Protein AF-A0A4D9CR33-F1 (afdb_monomer_lite)

Secondary structure (DSSP, 8-state):
-PPS-PPPPPPEEEEEEEEEE-TTGGGT-TTTB--SSSEEETTEEEEEEEEEEPPPP-TTGGGSSSHHHHHHHHHHT-SSEEEEEETTS-B-TTS-B-SS--THHHHHHHHHHHHHHHHHHHHTTHHHHHHHHHHHT--HHHHHHHHHGGGT--HHHHHHHHHHHT--SS--GGG--HHHHHHHHHHHHHHH--EEEEEE-TTS-SSHHHHHHHHHHHS-GGGEEE--HHHHHHHHHHHHTTSSB--TT-S--B-HHHHHHHHHHHHHTT-----HHHHTTT--PPPHHHHHHHHHHIIIIIIHHSS-SHHHHHHHHHHTT-PEEEEE-S-TTT-B-STTS--BT---EEE-TT-BHHHHHHHH-TTTGGGEEEEEEEPGGG-EEEE-TTPBP-SS-EEEEEEE----PPPP------------------------------

Sequence (442 aa):
MPSVGEAPRQPNTGVTYYRVPCACAPHGKVKDCQPRYGRCANGMRFIPVKLLDVAGLVPGASEGAGLGNKFLDDLRHADVLMHILDVSGTTNEKGEATVGYDPINDAEWLHGEIHAWVFNNLWRRWTSVVRRHTATKSSAASTLLGQLSGYGANPVMINKVLDKLGVRDPVYLGEWEEEEVKALVEAFLSVRFPTILLLNKADQAGDTDKNISRIVERYDASKCFVASAGAECFLKICRQKKVIRYQAGAGNFETIEDIQDDLDFRKARGEHVPAMEEETAGLEMPDSKTKKRLEKIRDMVLFRYGGTGVWAAVQAAVDLQHPVVCYPVKSLSNFSTDADGGRVFGNAILVRPGSTVRSVAGNVASGMVEHLQYAELLEEGGIRRRVGEDQVLTGQKNIIKFFYRPVEERPSHTGHSQSKEKDQSKSKSKSDKTGDSGDCEG

Foldseek 3Di:
DDDDDDDDDAWDKDKFWAKDQALCVVVVCQVQFAALDADGDPRIGTHIDIDTRQDDDQPPPLVDPPSVLSSLVSLLPDQEAEAEFALQLQADSHRDGDHPHQRVCVVVRVVVSQLCNLLVQCVVCLVVLLVVCVVVVDFPLVSVCVSCVSNVDDSVLSVQLCVVLVHDPPDRSVPDDSVNSSSSSVSSCVSRYHYAYEHEPLLDDDCSVVSLVVNCVVDPVLRYFYAYPVLLVLVVVCVVQQQWADDRFALDIDGLVNVVVVQVVCVVVVHDHDDSCVVSPPHDHDDPVSVVVNVSCNPSPSVVRVGRRPSVNVNSRVCVQVWEKEQEAQDLVQQHRDPVSRRHSHDIDTDGFQDFQLNVVCVVPVPQSVFWAWKWWQDPVRDTDIGHRNDTGHDHNTYMYTDGDDDPDDDDPPPDDDDDDDDDDDDDDDDDDDDDDDDDDD

InterPro domains:
  IPR006073 GTP binding domain [PR00326] (51-66)
  IPR006073 GTP binding domain [PR00326] (68-86)
  IPR012675 Beta-grasp domain superfamily [G3DSA:3.10.20.30] (324-404)
  IPR013646 Obg-like GTPase YGR210-like, G4 motif-containing domain [PF08438] (199-330)
  IPR027417 P-loop containing nucleoside triphosphate hydrolase [G3DSA:3.40.50.300] (12-317)
  IPR027417 P-loop containing nucleoside triphosphate hydrolase [SSF52540] (9-261)
  IPR031167 OBG-type guanine nucleotide-binding (G) domain [PS51710] (1-247)

Radius of gyration: 31.68 Å; chains: 1; bounding box: 78×98×75 Å

Structure (mmCIF, N/CA/C/O backbone):
data_AF-A0A4D9CR33-F1
#
_entry.id   AF-A0A4D9CR33-F1
#
loop_
_atom_site.group_PDB
_atom_site.id
_atom_site.type_symbol
_atom_site.label_atom_id
_atom_site.label_alt_id
_atom_site.label_comp_id
_atom_site.label_asym_id
_atom_site.label_entity_id
_atom_site.label_seq_id
_atom_site.pdbx_PDB_ins_code
_atom_site.Cartn_x
_atom_site.Cartn_y
_atom_site.Cartn_z
_atom_site.occupancy
_atom_site.B_iso_or_equiv
_atom_site.auth_seq_id
_atom_site.auth_comp_id
_atom_site.auth_asym_id
_atom_site.auth_atom_id
_atom_site.pdbx_PDB_model_num
ATOM 1 N N . MET A 1 1 ? 28.644 22.402 18.074 1.00 31.58 1 MET A N 1
ATOM 2 C CA . MET A 1 1 ? 27.236 22.527 18.499 1.00 31.58 1 MET A CA 1
ATOM 3 C C . MET A 1 1 ? 26.430 23.077 17.334 1.00 31.58 1 MET A C 1
ATOM 5 O O . MET A 1 1 ? 26.608 24.251 17.031 1.00 31.58 1 MET A O 1
ATOM 9 N N . PRO A 1 2 ? 25.633 22.262 16.625 1.00 27.91 2 PRO A N 1
ATOM 10 C CA . PRO A 1 2 ? 24.682 22.763 15.647 1.00 27.91 2 PRO A CA 1
ATOM 11 C C . PRO A 1 2 ? 23.338 23.080 16.313 1.00 27.91 2 PRO A C 1
ATOM 13 O O . PRO A 1 2 ? 22.912 22.428 17.265 1.00 27.91 2 PRO A O 1
ATOM 16 N N . SER A 1 3 ? 22.732 24.145 15.810 1.00 27.20 3 SER A N 1
ATOM 17 C CA . SER A 1 3 ? 21.545 24.844 16.280 1.00 27.20 3 SER A CA 1
ATOM 18 C C . SER A 1 3 ? 20.247 24.047 16.149 1.00 27.20 3 SER A C 1
ATOM 20 O O . SER A 1 3 ? 19.959 23.448 15.116 1.00 27.20 3 SER A O 1
ATOM 22 N N . VAL A 1 4 ? 19.446 24.152 17.204 1.00 36.72 4 VAL A N 1
ATOM 23 C CA . VAL A 1 4 ? 18.045 23.750 17.334 1.00 36.72 4 VAL A CA 1
ATOM 24 C C . VAL A 1 4 ? 17.166 24.539 16.354 1.00 36.72 4 VAL A C 1
ATOM 26 O O . VAL A 1 4 ? 17.248 25.765 16.323 1.00 36.72 4 VAL A O 1
ATOM 29 N N . GLY A 1 5 ? 16.283 23.848 15.622 1.00 35.22 5 GLY A N 1
ATOM 30 C CA . GLY A 1 5 ? 15.086 24.458 15.028 1.00 35.22 5 GLY A CA 1
ATOM 31 C C . GLY A 1 5 ? 14.957 24.398 13.504 1.00 35.22 5 GLY A C 1
ATOM 32 O O . GLY A 1 5 ? 14.806 25.441 12.876 1.00 35.22 5 GLY A O 1
ATOM 33 N N . GLU A 1 6 ? 14.907 23.206 12.903 1.00 29.89 6 GLU A N 1
ATOM 34 C CA . GLU A 1 6 ? 14.142 23.053 11.657 1.00 29.89 6 GLU A CA 1
ATOM 35 C C . GLU A 1 6 ? 12.692 22.705 12.015 1.00 29.89 6 GLU A C 1
ATOM 37 O O . GLU A 1 6 ? 12.414 21.725 12.708 1.00 29.89 6 GLU A O 1
ATOM 42 N N . ALA A 1 7 ? 11.752 23.545 11.576 1.00 31.36 7 ALA A N 1
ATOM 43 C CA . ALA A 1 7 ? 10.330 23.255 11.682 1.00 31.36 7 ALA A CA 1
ATOM 44 C C . ALA A 1 7 ? 10.010 21.950 10.920 1.00 31.36 7 ALA A C 1
ATOM 46 O O . ALA A 1 7 ? 10.505 21.772 9.803 1.00 31.36 7 ALA A O 1
ATOM 47 N N . PRO A 1 8 ? 9.179 21.045 11.472 1.00 38.78 8 PRO A N 1
ATOM 48 C CA . PRO A 1 8 ? 8.852 19.790 10.804 1.00 38.78 8 PRO A CA 1
ATOM 49 C C . PRO A 1 8 ? 8.155 20.081 9.468 1.00 38.78 8 PRO A C 1
ATOM 51 O O . PRO A 1 8 ? 7.139 20.784 9.431 1.00 38.78 8 PRO A O 1
ATOM 54 N N . ARG A 1 9 ? 8.745 19.583 8.372 1.00 40.16 9 ARG A N 1
ATOM 55 C CA . ARG A 1 9 ? 8.212 19.697 7.006 1.00 40.16 9 ARG A CA 1
ATOM 56 C C . ARG A 1 9 ? 6.829 19.046 6.955 1.00 40.16 9 ARG A C 1
ATOM 58 O O . ARG A 1 9 ? 6.639 17.976 7.521 1.00 40.16 9 ARG A O 1
ATOM 65 N N . GLN A 1 10 ? 5.875 19.683 6.274 1.00 47.09 10 GLN A N 1
ATOM 66 C CA . GLN A 1 10 ? 4.603 19.035 5.934 1.00 47.09 10 GLN A CA 1
ATOM 67 C C . GLN A 1 10 ? 4.888 17.744 5.147 1.00 47.09 10 GLN A C 1
ATOM 69 O O . GLN A 1 10 ? 5.839 17.743 4.356 1.00 47.09 10 GLN A O 1
ATOM 74 N N . PRO A 1 11 ? 4.099 16.669 5.328 1.00 55.25 11 PRO A N 1
ATOM 75 C CA . PRO A 1 11 ? 4.357 15.405 4.653 1.00 55.25 11 PRO A CA 1
ATOM 76 C C . PRO A 1 11 ? 4.326 15.606 3.139 1.00 55.25 11 PRO A C 1
ATOM 78 O O . PRO A 1 11 ? 3.324 16.048 2.561 1.00 55.25 11 PRO A O 1
ATOM 81 N N . ASN A 1 12 ? 5.433 15.275 2.476 1.00 72.94 12 ASN A N 1
ATOM 82 C CA . ASN A 1 12 ? 5.483 15.312 1.024 1.00 72.94 12 ASN A CA 1
ATOM 83 C C . ASN A 1 12 ? 4.506 14.262 0.487 1.00 72.94 12 ASN A C 1
ATOM 85 O O . ASN A 1 12 ? 4.551 13.085 0.843 1.00 72.94 12 ASN A O 1
ATOM 89 N N . THR A 1 13 ? 3.585 14.690 -0.372 1.00 80.62 13 THR A N 1
ATOM 90 C CA . THR A 1 13 ? 2.641 13.782 -1.022 1.00 80.62 13 THR A CA 1
ATOM 91 C C . THR A 1 13 ? 3.213 13.317 -2.356 1.00 80.62 13 THR A C 1
ATOM 93 O O . THR A 1 13 ? 3.516 14.131 -3.226 1.00 80.62 13 THR A O 1
ATOM 96 N N . GLY A 1 14 ? 3.293 12.001 -2.543 1.00 85.31 14 GLY A N 1
ATOM 97 C CA . GLY A 1 14 ? 3.606 11.357 -3.815 1.00 85.31 14 GLY A CA 1
ATOM 98 C C . GLY A 1 14 ? 2.409 10.603 -4.397 1.00 85.31 14 GLY A C 1
ATOM 99 O O . GLY A 1 14 ? 1.424 10.325 -3.712 1.00 85.31 14 GLY A O 1
ATOM 100 N N . VAL A 1 15 ? 2.509 10.226 -5.673 1.00 89.75 15 VAL A N 1
ATOM 101 C CA . VAL A 1 15 ? 1.566 9.306 -6.325 1.00 89.75 15 VAL A CA 1
ATOM 102 C C . VAL A 1 15 ? 2.342 8.117 -6.877 1.00 89.75 15 VAL A C 1
ATOM 104 O O . VAL A 1 15 ? 3.324 8.281 -7.602 1.00 89.75 15 VAL A O 1
ATOM 107 N N . THR A 1 16 ? 1.882 6.913 -6.555 1.00 91.44 16 THR A N 1
ATOM 108 C CA . THR A 1 16 ? 2.317 5.659 -7.183 1.00 91.44 16 THR A CA 1
ATOM 109 C C . THR A 1 16 ? 1.096 4.927 -7.745 1.00 91.44 16 THR A C 1
ATOM 111 O O . THR A 1 16 ? 0.009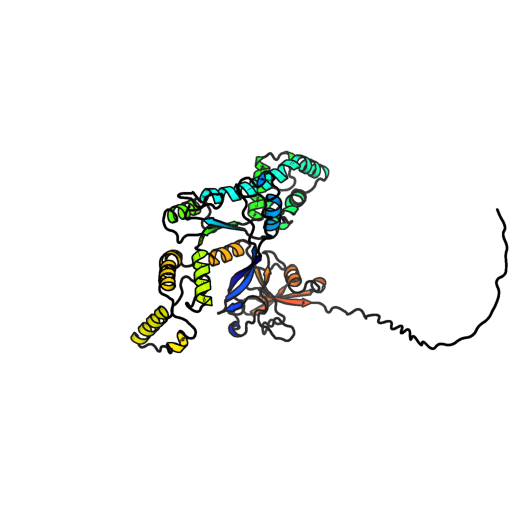 5.500 -7.801 1.00 91.44 16 THR A O 1
ATOM 114 N N . TYR A 1 17 ? 1.248 3.687 -8.210 1.00 92.25 17 TYR A N 1
ATOM 115 C CA . TYR A 1 17 ? 0.157 2.939 -8.830 1.00 92.25 17 TYR A CA 1
ATOM 116 C C . TYR A 1 17 ? -0.026 1.545 -8.234 1.00 92.25 17 TYR A C 1
ATOM 118 O O . TYR A 1 17 ? 0.921 0.769 -8.125 1.00 92.25 17 TYR A O 1
ATOM 126 N N . TYR A 1 18 ? -1.279 1.201 -7.956 1.00 94.62 18 TYR A N 1
ATOM 127 C CA . TYR A 1 18 ? -1.741 -0.154 -7.684 1.00 94.62 18 TYR A CA 1
ATOM 128 C C . TYR A 1 18 ? -2.125 -0.844 -9.002 1.00 94.62 18 TYR A C 1
ATOM 130 O O . TYR A 1 18 ? -2.747 -0.222 -9.868 1.00 94.62 18 TYR A O 1
ATOM 138 N N . ARG A 1 19 ? -1.702 -2.095 -9.211 1.00 92.44 19 ARG A N 1
ATOM 139 C CA . ARG A 1 19 ? -1.774 -2.775 -10.509 1.00 92.44 19 ARG A CA 1
ATOM 140 C C . ARG A 1 19 ? -2.692 -3.982 -10.406 1.00 92.44 19 ARG A C 1
ATOM 142 O O . ARG A 1 19 ? -2.344 -4.964 -9.770 1.00 92.44 19 ARG A O 1
ATOM 149 N N . VAL A 1 20 ? -3.793 -3.957 -11.149 1.00 93.50 20 VAL A N 1
ATOM 150 C CA . VAL A 1 20 ? -4.774 -5.052 -11.179 1.00 93.50 20 VAL A CA 1
ATOM 151 C C . VAL A 1 20 ? -5.087 -5.486 -12.607 1.00 93.50 20 VAL A C 1
ATOM 153 O O . VAL A 1 20 ? -4.979 -4.669 -13.528 1.00 93.50 20 VAL A O 1
ATOM 156 N N . PRO A 1 21 ? -5.510 -6.741 -12.831 1.00 94.50 21 PRO A N 1
ATOM 157 C CA . PRO A 1 21 ? -6.102 -7.140 -14.101 1.00 94.50 21 PRO A CA 1
ATOM 158 C C . PRO A 1 21 ? -7.282 -6.225 -14.450 1.00 94.50 21 PRO A C 1
ATOM 160 O O . PRO A 1 21 ? -8.220 -6.056 -13.670 1.00 94.50 21 PRO A O 1
ATOM 163 N N . CYS A 1 22 ? -7.237 -5.605 -15.624 1.00 94.94 22 CYS A N 1
ATOM 164 C CA . CYS A 1 22 ? -8.265 -4.672 -16.051 1.00 94.94 22 CYS A CA 1
ATOM 165 C C . CYS A 1 22 ? -9.530 -5.415 -16.487 1.00 94.94 22 CYS A C 1
ATOM 167 O O . CYS A 1 22 ? -9.468 -6.442 -17.166 1.00 94.94 22 CYS A O 1
ATOM 169 N N . ALA A 1 23 ? -10.690 -4.835 -16.177 1.00 94.50 23 ALA A N 1
ATOM 170 C CA . ALA A 1 23 ? -11.978 -5.318 -16.664 1.00 94.50 23 ALA A CA 1
ATOM 171 C C . ALA A 1 23 ? -12.104 -5.275 -18.201 1.00 94.50 23 ALA A C 1
ATOM 173 O O . ALA A 1 23 ? -12.940 -5.971 -18.758 1.00 94.50 23 ALA A O 1
ATOM 174 N N . CYS A 1 24 ? -11.261 -4.518 -18.915 1.00 94.44 24 CYS A N 1
ATOM 175 C CA . CYS A 1 24 ? -11.334 -4.431 -20.375 1.00 94.44 24 CYS A CA 1
ATOM 176 C C . CYS A 1 24 ? -10.873 -5.705 -21.104 1.00 94.44 24 CYS A C 1
ATOM 178 O O . CYS A 1 24 ? -11.332 -5.963 -22.218 1.00 94.44 24 CYS A O 1
ATOM 180 N N . ALA A 1 25 ? -9.970 -6.491 -20.504 1.00 93.19 25 ALA A N 1
ATOM 181 C CA . ALA A 1 25 ? -9.333 -7.618 -21.182 1.00 93.19 25 ALA A CA 1
ATOM 182 C C . ALA A 1 25 ? -10.310 -8.763 -21.509 1.00 93.19 25 ALA A C 1
ATOM 184 O O . ALA A 1 25 ? -10.360 -9.146 -22.678 1.00 93.19 25 ALA A O 1
ATOM 185 N N . PRO A 1 26 ? -11.159 -9.235 -20.570 1.00 91.88 26 PRO A N 1
ATOM 186 C CA . PRO A 1 26 ? -12.168 -10.260 -20.865 1.00 91.88 26 PRO A CA 1
ATOM 187 C C . PRO A 1 26 ? -13.176 -9.868 -21.955 1.00 91.88 26 PRO A C 1
ATOM 189 O O . PRO A 1 26 ? -13.799 -10.735 -22.554 1.00 91.88 26 PRO A O 1
ATOM 192 N N . HIS A 1 27 ? -13.337 -8.570 -22.227 1.00 91.75 27 HIS A N 1
ATOM 193 C CA . HIS A 1 27 ? -14.301 -8.052 -23.202 1.00 91.75 27 HIS A CA 1
ATOM 194 C C . HIS A 1 27 ? -13.662 -7.624 -24.532 1.00 91.75 27 HIS A C 1
ATOM 196 O O . HIS A 1 27 ? -14.318 -6.974 -25.343 1.00 91.75 27 HIS A O 1
ATOM 202 N N . GLY A 1 28 ? -12.377 -7.924 -24.761 1.00 91.94 28 GLY A N 1
ATOM 203 C CA . GLY A 1 28 ? -11.681 -7.536 -25.994 1.00 91.94 28 GLY A CA 1
ATOM 204 C C . GLY A 1 28 ? -11.490 -6.021 -26.153 1.00 91.94 28 GLY A C 1
ATOM 205 O O . GLY A 1 28 ? -11.235 -5.539 -27.252 1.00 91.94 28 GLY A O 1
ATOM 206 N N . LYS A 1 29 ? -11.593 -5.253 -25.060 1.00 92.88 29 LYS A N 1
ATOM 207 C CA . LYS A 1 29 ? -11.542 -3.779 -25.048 1.00 92.88 29 LYS A CA 1
ATOM 208 C C . LYS A 1 29 ? -10.192 -3.209 -24.623 1.00 92.88 29 LYS A C 1
ATOM 210 O O . LYS A 1 29 ? -10.110 -2.055 -24.218 1.00 92.88 29 LYS A O 1
ATOM 215 N N . VAL A 1 30 ? -9.114 -3.991 -24.713 1.00 93.75 30 VAL A N 1
ATOM 216 C CA . VAL A 1 30 ? -7.769 -3.543 -24.301 1.00 93.75 30 VAL A CA 1
ATOM 217 C C . VAL A 1 30 ? -7.307 -2.323 -25.099 1.00 93.75 30 VAL A C 1
ATOM 219 O O . VAL A 1 30 ? -6.787 -1.386 -24.501 1.00 93.75 30 VAL A O 1
ATOM 222 N N . LYS A 1 31 ? -7.539 -2.316 -26.419 1.00 92.62 31 LYS A N 1
ATOM 223 C CA . LYS A 1 31 ? -7.165 -1.209 -27.317 1.00 92.62 31 LYS A CA 1
ATOM 224 C C . LYS A 1 31 ? -8.057 0.026 -27.148 1.00 92.62 31 LYS A C 1
ATOM 226 O O . LYS A 1 31 ? -7.585 1.143 -27.319 1.00 92.62 31 LYS A O 1
ATOM 231 N N . ASP A 1 32 ? -9.315 -0.186 -26.767 1.00 93.62 32 ASP A N 1
ATOM 232 C CA . ASP A 1 32 ? -10.314 0.878 -26.616 1.00 93.62 32 ASP A CA 1
ATOM 233 C C . ASP A 1 32 ? -10.275 1.532 -25.223 1.00 93.62 32 ASP A C 1
ATOM 235 O O . ASP A 1 32 ? -10.844 2.601 -25.025 1.00 93.62 32 ASP A O 1
ATOM 239 N N . CYS A 1 33 ? -9.638 0.895 -24.235 1.00 94.81 33 CYS A N 1
ATOM 240 C CA . CYS A 1 33 ? -9.621 1.347 -22.845 1.00 94.81 33 CYS A CA 1
ATOM 241 C C . CYS A 1 33 ? -8.916 2.706 -22.705 1.00 94.81 33 CYS A C 1
ATOM 243 O O . CYS A 1 33 ? -7.707 2.814 -22.910 1.00 94.81 33 CYS A O 1
ATOM 245 N N . GLN A 1 34 ? -9.660 3.730 -22.276 1.00 94.88 34 GLN A N 1
ATOM 246 C CA . GLN A 1 34 ? -9.186 5.112 -22.154 1.00 94.88 34 GLN A CA 1
ATOM 247 C C . GLN A 1 34 ? -9.337 5.641 -20.715 1.00 94.88 34 GLN A C 1
ATOM 249 O O . GLN A 1 34 ? -10.236 6.443 -20.431 1.00 94.88 34 GLN A O 1
ATOM 254 N N . PRO A 1 35 ? -8.452 5.223 -19.786 1.00 93.44 35 PRO A N 1
ATOM 255 C CA . PRO A 1 35 ? -8.443 5.694 -18.403 1.00 93.44 35 PRO A CA 1
ATOM 256 C C . PRO A 1 35 ? -8.469 7.224 -18.300 1.00 93.44 35 PRO A C 1
ATOM 258 O O . PRO A 1 35 ? -7.695 7.916 -18.958 1.00 93.44 35 PRO A O 1
ATOM 261 N N . ARG A 1 36 ? -9.337 7.762 -17.440 1.00 91.88 36 ARG A N 1
ATOM 262 C CA . ARG A 1 36 ? -9.353 9.184 -17.062 1.00 91.88 36 ARG A CA 1
ATOM 263 C C . ARG A 1 36 ? -8.170 9.539 -16.163 1.00 91.88 36 ARG A C 1
ATOM 265 O O . ARG A 1 36 ? -7.622 10.627 -16.269 1.00 91.88 36 ARG A O 1
ATOM 272 N N . TYR A 1 37 ? -7.791 8.608 -15.297 1.00 90.19 37 TYR A N 1
ATOM 273 C CA . TYR A 1 37 ? -6.662 8.702 -14.382 1.00 90.19 37 TYR A CA 1
ATOM 274 C C . TYR A 1 37 ? -5.890 7.383 -14.382 1.00 90.19 37 TYR A C 1
ATOM 276 O O . TYR A 1 37 ? -6.444 6.313 -14.661 1.00 90.19 37 TYR A O 1
ATOM 284 N N . GLY A 1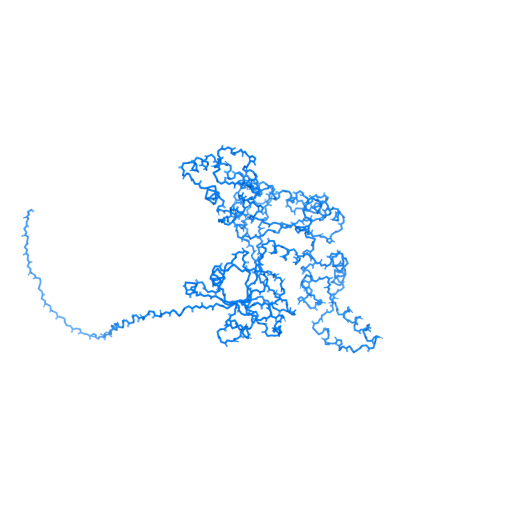 38 ? -4.601 7.470 -14.061 1.00 91.00 38 GLY A N 1
ATOM 285 C CA . GLY A 1 38 ? -3.682 6.347 -14.194 1.00 91.00 38 GLY A CA 1
ATOM 286 C C . GLY A 1 38 ? -3.520 5.899 -15.641 1.00 91.00 38 GLY A C 1
ATOM 287 O O . GLY A 1 38 ? -3.518 6.724 -16.552 1.00 91.00 38 GLY A O 1
ATOM 288 N N . ARG A 1 39 ? -3.342 4.594 -15.861 1.00 93.62 39 ARG A N 1
ATOM 289 C CA . ARG A 1 39 ? -3.152 4.036 -17.210 1.00 93.62 39 ARG A CA 1
ATOM 290 C C . ARG A 1 39 ? -3.644 2.596 -17.322 1.00 93.62 39 ARG A C 1
ATOM 292 O O . ARG A 1 39 ? -3.839 1.913 -16.319 1.00 93.62 39 ARG A O 1
ATOM 299 N N . CYS A 1 40 ? -3.815 2.126 -18.551 1.00 93.94 40 CYS A N 1
ATOM 300 C CA . CYS A 1 40 ? -4.092 0.733 -18.877 1.00 93.94 40 CYS A CA 1
ATOM 301 C C . CYS A 1 40 ? -3.065 0.285 -19.916 1.00 93.94 40 CYS A C 1
ATOM 303 O O . CYS A 1 40 ? -2.879 0.972 -20.914 1.00 93.94 40 CYS A O 1
ATOM 305 N N . ALA A 1 41 ? -2.379 -0.827 -19.670 1.00 91.06 41 ALA A N 1
ATOM 306 C CA . ALA A 1 41 ? -1.398 -1.380 -20.600 1.00 91.06 41 ALA A CA 1
ATOM 307 C C . ALA A 1 41 ? -1.513 -2.903 -20.603 1.00 91.06 41 ALA A C 1
ATOM 309 O O . ALA A 1 41 ? -1.479 -3.512 -19.536 1.00 91.06 41 ALA A O 1
ATOM 310 N N . ASN A 1 42 ? -1.670 -3.505 -21.785 1.00 89.62 42 ASN A N 1
ATOM 311 C CA . ASN A 1 42 ? -1.729 -4.960 -21.977 1.00 89.62 42 ASN A CA 1
ATOM 312 C C . ASN A 1 42 ? -2.725 -5.665 -21.037 1.00 89.62 42 ASN A C 1
ATOM 314 O O . ASN A 1 42 ? -2.410 -6.670 -20.411 1.00 89.62 42 ASN A O 1
ATOM 318 N N . GLY A 1 43 ? -3.922 -5.093 -20.881 1.00 92.69 43 GLY A N 1
ATOM 319 C CA . GLY A 1 43 ? -4.952 -5.651 -20.003 1.00 92.69 43 GLY A CA 1
ATOM 320 C C . GLY A 1 43 ? -4.694 -5.464 -18.504 1.00 92.69 43 GLY A C 1
ATOM 321 O O . GLY A 1 43 ? -5.453 -5.997 -17.704 1.00 92.69 43 GLY A O 1
ATOM 322 N N . MET A 1 44 ? -3.687 -4.681 -18.106 1.00 93.56 44 MET A N 1
ATOM 323 C CA . MET A 1 44 ? -3.402 -4.332 -16.710 1.00 93.56 44 MET A CA 1
ATOM 324 C C . MET A 1 44 ? -3.767 -2.874 -16.430 1.00 93.56 44 MET A C 1
ATOM 326 O O . MET A 1 44 ? -3.315 -1.960 -17.124 1.00 93.56 44 MET A O 1
ATOM 330 N N . ARG A 1 45 ? -4.570 -2.644 -15.389 1.00 94.94 45 ARG A N 1
ATOM 331 C CA . ARG A 1 45 ? -4.972 -1.317 -14.914 1.00 94.94 45 ARG A CA 1
ATOM 332 C C . ARG A 1 45 ? -4.007 -0.840 -13.834 1.00 94.94 45 ARG A C 1
ATOM 334 O O . ARG A 1 45 ? -3.740 -1.563 -12.884 1.00 94.94 45 ARG A O 1
ATOM 341 N N . PHE A 1 46 ? -3.532 0.392 -13.969 1.00 94.56 46 PHE A N 1
ATOM 342 C CA . PHE A 1 46 ? -2.694 1.089 -12.998 1.00 94.56 46 PHE A CA 1
ATOM 343 C C . PHE A 1 46 ? -3.534 2.186 -12.353 1.00 94.56 46 PHE A C 1
ATOM 345 O O . PHE A 1 46 ? -3.775 3.226 -12.971 1.00 94.56 46 PHE A O 1
ATOM 352 N N . ILE A 1 47 ? -4.014 1.933 -11.142 1.00 94.81 47 ILE A N 1
ATOM 353 C CA . ILE A 1 47 ? -4.869 2.844 -10.385 1.00 94.81 47 ILE A CA 1
ATOM 354 C C . ILE A 1 47 ? -3.968 3.701 -9.489 1.00 94.81 47 ILE A C 1
ATOM 356 O O . ILE A 1 47 ? -3.158 3.135 -8.756 1.00 94.81 47 ILE A O 1
ATOM 360 N N . PRO A 1 48 ? -4.035 5.041 -9.563 1.00 94.06 48 PRO A N 1
ATOM 361 C CA . PRO A 1 48 ? -3.188 5.902 -8.749 1.00 94.06 48 PRO A CA 1
ATOM 362 C C . PRO A 1 48 ? -3.518 5.736 -7.262 1.00 94.06 48 PRO A C 1
ATOM 364 O O . PRO A 1 48 ? -4.686 5.743 -6.878 1.00 94.06 48 PRO A O 1
ATOM 367 N N . VAL A 1 49 ? -2.482 5.624 -6.436 1.00 93.38 49 VAL A N 1
ATOM 368 C CA . VAL A 1 49 ? -2.576 5.601 -4.972 1.00 93.38 49 VAL A CA 1
ATOM 369 C C . VAL A 1 49 ? -1.638 6.654 -4.389 1.00 93.38 49 VAL A C 1
ATOM 371 O O . VAL A 1 49 ? -0.567 6.931 -4.940 1.00 93.38 49 VAL A O 1
ATOM 374 N N . LYS A 1 50 ? -2.068 7.281 -3.294 1.00 91.94 50 LYS A N 1
ATOM 375 C CA . LYS A 1 50 ? -1.328 8.354 -2.626 1.00 91.94 50 LYS A CA 1
ATOM 376 C C . LYS A 1 50 ? -0.261 7.746 -1.716 1.00 91.94 50 LYS A C 1
ATOM 378 O O . LYS A 1 50 ? -0.564 6.841 -0.948 1.00 91.94 50 LYS A O 1
ATOM 383 N N . LEU A 1 51 ? 0.961 8.260 -1.790 1.00 91.19 51 LEU A N 1
ATOM 384 C CA . LEU A 1 51 ? 2.012 7.998 -0.809 1.00 91.19 51 LEU A CA 1
ATOM 385 C C . LEU A 1 51 ? 2.186 9.236 0.060 1.00 91.19 51 LEU A C 1
ATOM 387 O O . LEU A 1 51 ? 2.229 10.356 -0.455 1.00 91.19 51 LEU A O 1
ATOM 391 N N . LEU A 1 52 ? 2.272 9.020 1.366 1.00 88.25 52 LEU A N 1
ATOM 392 C CA . LEU A 1 52 ? 2.552 10.055 2.348 1.00 88.25 52 LEU A CA 1
ATOM 393 C C . LEU A 1 52 ? 3.959 9.806 2.885 1.00 88.25 52 LEU A C 1
ATOM 395 O O . LEU A 1 52 ? 4.229 8.733 3.419 1.00 88.25 52 LEU A O 1
ATOM 399 N N . ASP A 1 53 ? 4.844 10.776 2.700 1.00 86.00 53 ASP A N 1
ATOM 400 C CA . ASP A 1 53 ? 6.155 10.795 3.342 1.00 86.00 53 ASP A CA 1
ATOM 401 C C . ASP A 1 53 ? 5.979 11.336 4.762 1.00 86.00 53 ASP A C 1
ATOM 403 O O . ASP A 1 53 ? 5.878 12.547 4.968 1.00 86.00 53 ASP A O 1
ATOM 407 N N . VAL A 1 54 ? 5.820 10.426 5.722 1.00 78.50 54 VAL A N 1
ATOM 408 C CA . VAL A 1 54 ? 5.645 10.774 7.134 1.00 78.50 54 VAL A CA 1
ATOM 409 C C . VAL A 1 54 ? 7.028 10.986 7.739 1.00 78.50 54 VAL A C 1
ATOM 411 O O . VAL A 1 54 ? 7.884 10.107 7.648 1.00 78.50 54 VAL A O 1
ATOM 414 N N . ALA A 1 55 ? 7.250 12.149 8.356 1.00 66.06 55 ALA A N 1
ATOM 415 C CA . ALA A 1 55 ? 8.510 12.439 9.030 1.00 66.06 55 ALA A CA 1
ATOM 416 C C . ALA A 1 55 ? 8.818 11.348 10.070 1.00 66.06 55 ALA A C 1
ATOM 418 O O . ALA A 1 55 ? 7.945 10.975 10.855 1.00 66.06 55 ALA A O 1
ATOM 419 N N . GLY A 1 56 ? 10.049 10.832 10.061 1.00 61.53 56 GLY A N 1
ATOM 420 C CA . GLY A 1 56 ? 10.474 9.795 10.999 1.00 61.53 56 GLY A CA 1
ATOM 421 C C . GLY A 1 56 ? 10.294 10.248 12.447 1.00 61.53 56 GLY A C 1
ATOM 422 O O . GLY A 1 56 ? 10.593 11.394 12.793 1.00 61.53 56 GLY A O 1
ATOM 423 N N . LEU A 1 57 ? 9.799 9.346 13.293 1.00 62.22 57 LEU A N 1
ATOM 424 C CA . LEU A 1 57 ? 9.917 9.525 14.733 1.00 62.22 57 LEU A CA 1
ATOM 425 C C . LEU A 1 57 ? 11.402 9.407 15.117 1.00 62.22 57 LEU A C 1
ATOM 427 O O . LEU A 1 57 ? 12.162 8.686 14.475 1.00 62.22 57 LEU A O 1
ATOM 431 N N . VAL A 1 58 ? 11.805 10.106 16.172 1.00 56.72 58 VAL A N 1
ATOM 432 C CA . VAL A 1 58 ? 13.096 9.907 16.847 1.00 56.72 58 VAL A CA 1
ATOM 433 C C . VAL A 1 58 ? 12.785 9.267 18.204 1.00 56.72 58 VAL A C 1
ATOM 435 O O . VAL A 1 58 ? 11.744 9.614 18.777 1.00 56.72 58 VAL A O 1
ATOM 438 N N . PRO A 1 59 ? 13.628 8.358 18.731 1.00 60.78 59 PRO A N 1
ATOM 439 C CA . PRO A 1 59 ? 13.420 7.758 20.049 1.00 60.78 59 PRO A CA 1
ATOM 440 C C . PRO A 1 59 ? 13.062 8.785 21.132 1.00 60.78 59 PRO A C 1
ATOM 442 O O . PRO A 1 59 ? 13.693 9.841 21.220 1.00 60.78 59 PRO A O 1
ATOM 445 N N . GLY A 1 60 ? 12.031 8.490 21.936 1.00 58.00 60 GLY A N 1
ATOM 446 C CA . GLY A 1 60 ? 11.538 9.385 22.995 1.00 58.00 60 GLY A CA 1
ATOM 447 C C . GLY A 1 60 ? 10.524 10.443 22.537 1.00 58.00 60 GLY A C 1
ATOM 448 O O . GLY A 1 60 ? 10.138 11.320 23.315 1.00 58.00 60 GLY A O 1
ATOM 449 N N . ALA A 1 61 ? 10.040 10.381 21.291 1.00 58.81 61 ALA A N 1
ATOM 450 C CA . ALA A 1 61 ? 9.001 11.287 20.797 1.00 58.81 61 ALA A CA 1
ATOM 451 C C . ALA A 1 61 ? 7.671 11.165 21.569 1.00 58.81 61 ALA A C 1
ATOM 453 O O . ALA A 1 61 ? 6.892 12.129 21.599 1.00 58.81 61 ALA A O 1
ATOM 454 N N . SER A 1 62 ? 7.415 10.024 22.222 1.00 56.06 62 SER A N 1
ATOM 455 C CA . SER A 1 62 ? 6.222 9.812 23.042 1.00 56.06 62 SER A CA 1
ATOM 456 C C . SER A 1 62 ? 6.172 10.649 24.328 1.00 56.06 62 SER A C 1
ATOM 458 O O . SER A 1 62 ? 5.080 10.881 24.848 1.00 56.06 62 SER A O 1
ATOM 460 N N . GLU A 1 63 ? 7.312 11.141 24.830 1.00 59.12 63 GLU A N 1
ATOM 461 C CA . GLU A 1 63 ? 7.435 11.762 26.163 1.00 59.12 63 GLU A CA 1
ATOM 462 C C . GLU A 1 63 ? 7.187 13.285 26.212 1.00 59.12 63 GLU A C 1
ATOM 464 O O . GLU A 1 63 ? 7.255 13.885 27.282 1.00 59.12 63 GLU A O 1
ATOM 469 N N . GLY A 1 64 ? 6.796 13.931 25.101 1.00 53.41 64 GLY A N 1
ATOM 470 C CA . GLY A 1 64 ? 6.121 15.243 25.180 1.00 53.41 64 GLY A CA 1
ATOM 471 C C . GLY A 1 64 ? 6.692 16.418 24.382 1.00 53.41 64 GLY A C 1
ATOM 472 O O . GLY A 1 64 ? 6.274 17.550 24.613 1.00 53.41 64 GLY A O 1
ATOM 473 N N . ALA A 1 65 ? 7.560 16.210 23.390 1.00 51.78 65 ALA A N 1
ATOM 474 C CA . ALA A 1 65 ? 8.114 17.310 22.581 1.00 51.78 65 ALA A CA 1
ATOM 475 C C . ALA A 1 65 ? 7.160 17.888 21.500 1.00 51.78 65 ALA A C 1
ATOM 477 O O . ALA A 1 65 ? 7.588 18.627 20.616 1.00 51.78 65 ALA A O 1
ATOM 478 N N . GLY A 1 66 ? 5.868 17.531 21.496 1.00 55.09 66 GLY A N 1
ATOM 479 C CA . GLY A 1 66 ? 4.887 18.014 20.508 1.00 55.09 66 GLY A CA 1
ATOM 480 C C . GLY A 1 66 ? 5.049 17.462 19.077 1.00 55.09 66 GLY A C 1
ATOM 481 O O . GLY A 1 66 ? 4.120 17.592 18.279 1.00 55.09 66 GLY A O 1
ATOM 482 N N . LEU A 1 67 ? 6.167 16.794 18.760 1.00 53.69 67 LEU A N 1
ATOM 483 C CA . LEU A 1 67 ? 6.389 16.082 17.492 1.00 53.69 67 LEU A CA 1
ATOM 484 C C . LEU A 1 67 ? 5.433 14.890 17.314 1.00 53.69 67 LEU A C 1
ATOM 486 O O . LEU A 1 67 ? 4.923 14.684 16.215 1.00 53.69 67 LEU A O 1
ATOM 490 N N . GLY A 1 68 ? 5.120 14.162 18.393 1.00 57.62 68 GLY A N 1
ATOM 491 C CA . GLY A 1 68 ? 4.245 12.983 18.338 1.00 57.62 68 GLY A CA 1
ATOM 492 C C . GLY A 1 68 ? 2.818 13.280 17.856 1.00 57.62 68 GLY A C 1
ATOM 493 O O . GLY A 1 68 ? 2.245 12.489 17.113 1.00 57.62 68 GLY A O 1
ATOM 494 N N . ASN A 1 69 ? 2.255 14.449 18.191 1.00 62.72 69 ASN A N 1
ATOM 495 C CA . ASN A 1 69 ? 0.907 14.821 17.733 1.00 62.72 69 ASN A CA 1
ATOM 496 C C . ASN A 1 69 ? 0.860 15.069 16.219 1.00 62.72 69 ASN A C 1
ATOM 498 O O . ASN A 1 69 ? -0.085 14.639 15.569 1.00 62.72 69 ASN A O 1
ATOM 502 N N . LYS A 1 70 ? 1.890 15.713 15.653 1.00 65.00 70 LYS A N 1
ATOM 503 C CA . LYS A 1 70 ? 1.976 15.955 14.204 1.00 65.00 70 LYS A CA 1
ATOM 504 C C . LYS A 1 70 ? 2.182 14.654 13.432 1.00 65.00 70 LYS A C 1
ATOM 506 O O . LYS A 1 70 ? 1.499 14.427 12.443 1.00 65.00 70 LYS A O 1
ATOM 511 N N . PHE A 1 71 ? 3.051 13.778 13.938 1.00 67.62 71 PHE A N 1
ATOM 512 C CA . PHE A 1 71 ? 3.258 12.446 13.371 1.00 67.62 71 PHE A CA 1
ATOM 513 C C . PHE A 1 71 ? 1.946 11.657 13.283 1.00 67.62 71 PHE A C 1
ATOM 515 O O . PHE A 1 71 ? 1.638 11.058 12.258 1.00 67.62 71 PHE A O 1
ATOM 522 N N . LEU A 1 72 ? 1.123 11.702 14.330 1.00 69.06 72 LEU A N 1
ATOM 523 C CA . LEU A 1 72 ? -0.147 10.982 14.333 1.00 69.06 72 LEU A CA 1
ATOM 524 C C . LEU A 1 72 ? -1.251 11.663 13.547 1.00 69.06 72 LEU A C 1
ATOM 526 O O . LEU A 1 72 ? -2.105 10.963 13.011 1.00 69.06 72 LEU A O 1
ATOM 530 N N . ASP A 1 73 ? -1.238 12.989 13.443 1.00 74.38 73 ASP A N 1
ATOM 531 C CA . ASP A 1 73 ? -2.099 13.688 12.494 1.00 74.38 73 ASP A CA 1
ATOM 532 C C . ASP A 1 73 ? -1.783 13.246 11.058 1.00 74.38 73 ASP A C 1
ATOM 534 O O . ASP A 1 73 ? -2.712 12.967 10.297 1.00 74.38 73 ASP A O 1
ATOM 538 N N . ASP A 1 74 ? -0.504 13.077 10.712 1.00 75.75 74 ASP A N 1
ATOM 539 C CA . ASP A 1 74 ? -0.089 12.558 9.405 1.00 75.75 74 ASP A CA 1
ATOM 540 C C . ASP A 1 74 ? -0.501 11.084 9.232 1.00 75.75 74 ASP A C 1
ATOM 542 O O . ASP A 1 74 ? -1.121 10.723 8.224 1.00 75.75 74 ASP A O 1
ATOM 546 N N . LEU A 1 75 ? -0.263 10.237 10.245 1.00 77.25 75 LEU A N 1
ATOM 547 C CA . LEU A 1 75 ? -0.706 8.838 10.239 1.00 77.25 75 LEU A CA 1
ATOM 548 C C . LEU A 1 75 ? -2.233 8.705 10.177 1.00 77.25 75 LEU A C 1
ATOM 550 O O . LEU A 1 75 ? -2.741 7.777 9.547 1.00 77.25 75 LEU A O 1
ATOM 554 N N . ARG A 1 76 ? -3.001 9.630 10.766 1.00 78.56 76 ARG A N 1
ATOM 555 C CA . ARG A 1 76 ? -4.473 9.598 10.753 1.00 78.56 76 ARG A CA 1
ATOM 556 C C . ARG A 1 76 ? -5.027 9.564 9.329 1.00 78.56 76 ARG A C 1
ATOM 558 O O . ARG A 1 76 ? -6.105 9.009 9.120 1.00 78.56 76 ARG A O 1
ATOM 565 N N . HIS A 1 77 ? -4.307 10.126 8.363 1.00 82.12 77 HIS A N 1
ATOM 566 C CA . HIS A 1 77 ? -4.697 10.127 6.955 1.00 82.12 77 HIS A CA 1
ATOM 567 C C . HIS A 1 77 ? -4.195 8.908 6.168 1.00 82.12 77 HIS A C 1
ATOM 569 O O . HIS A 1 77 ? -4.628 8.713 5.034 1.00 82.12 77 HIS A O 1
ATOM 575 N N . ALA A 1 78 ? -3.314 8.091 6.747 1.00 86.69 78 ALA A N 1
ATOM 576 C CA . ALA A 1 78 ? -2.822 6.866 6.135 1.00 86.69 78 ALA A CA 1
ATOM 577 C C . ALA A 1 78 ? -3.777 5.695 6.401 1.00 86.69 78 ALA A C 1
ATOM 579 O O . ALA A 1 78 ? -4.204 5.478 7.538 1.00 86.69 78 ALA A O 1
ATOM 580 N N . ASP A 1 79 ? -4.085 4.914 5.365 1.00 88.38 79 ASP A N 1
ATOM 581 C CA . ASP A 1 79 ? -4.829 3.655 5.500 1.00 88.38 79 ASP A CA 1
ATOM 582 C C . ASP A 1 79 ? -3.898 2.472 5.843 1.00 88.38 79 ASP A C 1
ATOM 584 O O . ASP A 1 79 ? -4.316 1.532 6.510 1.00 88.38 79 ASP A O 1
ATOM 588 N N . VAL A 1 80 ? -2.636 2.505 5.397 1.00 91.00 80 VAL A N 1
ATOM 589 C CA . VAL A 1 80 ? -1.635 1.432 5.564 1.00 91.00 80 VAL A CA 1
ATOM 590 C C . VAL A 1 80 ? -0.271 2.056 5.809 1.00 91.00 80 VAL A C 1
ATOM 592 O O . VAL A 1 80 ? 0.030 3.104 5.233 1.00 91.00 80 VAL A O 1
ATOM 595 N N . LEU A 1 81 ? 0.555 1.407 6.628 1.00 91.31 81 LEU A N 1
ATOM 596 C CA . LEU A 1 81 ? 1.926 1.832 6.891 1.00 91.31 81 LEU A CA 1
ATOM 597 C C . LEU A 1 81 ? 2.936 0.925 6.185 1.00 91.31 81 LEU A C 1
ATOM 599 O O . LEU A 1 81 ? 2.797 -0.297 6.139 1.00 91.31 81 LEU A O 1
ATOM 603 N N . MET A 1 82 ? 3.981 1.545 5.646 1.00 92.88 82 MET A N 1
ATOM 604 C CA . MET A 1 82 ? 5.152 0.859 5.112 1.00 92.88 82 MET A CA 1
ATOM 605 C C . MET A 1 82 ? 6.348 1.268 5.961 1.00 92.88 82 MET A C 1
ATOM 607 O O . MET A 1 82 ? 6.840 2.387 5.833 1.00 92.88 82 MET A O 1
ATOM 611 N N . HIS A 1 83 ? 6.797 0.381 6.841 1.00 92.69 83 HIS A N 1
ATOM 612 C CA . HIS A 1 83 ? 7.940 0.652 7.698 1.00 92.69 83 HIS A CA 1
ATOM 613 C C . HIS A 1 83 ? 9.227 0.267 6.967 1.00 92.69 83 HIS A C 1
ATOM 615 O O . HIS A 1 83 ? 9.475 -0.909 6.713 1.00 92.69 83 HIS A O 1
ATOM 621 N N . ILE A 1 84 ? 10.019 1.265 6.581 1.00 93.31 84 ILE A N 1
ATOM 622 C CA . ILE A 1 84 ? 11.260 1.064 5.831 1.00 93.31 84 ILE A CA 1
ATOM 623 C C . ILE A 1 84 ? 12.412 0.832 6.807 1.00 93.31 84 ILE A C 1
ATOM 625 O O . ILE A 1 84 ? 12.750 1.731 7.567 1.00 93.31 84 ILE A O 1
ATOM 629 N N . LEU A 1 85 ? 13.028 -0.346 6.736 1.00 93.44 85 LEU A N 1
ATOM 630 C CA . LEU A 1 85 ? 14.160 -0.751 7.569 1.00 93.44 85 LEU A CA 1
ATOM 631 C C . LEU A 1 85 ? 15.441 -0.793 6.737 1.00 93.44 85 LEU A C 1
ATOM 633 O O . LEU A 1 85 ? 15.423 -1.267 5.598 1.00 93.44 85 LEU A O 1
ATOM 637 N N . ASP A 1 86 ? 16.556 -0.330 7.302 1.00 94.25 86 ASP A N 1
ATOM 638 C CA . ASP A 1 86 ? 17.875 -0.519 6.697 1.00 94.25 86 ASP A CA 1
ATOM 639 C C . ASP A 1 86 ? 18.449 -1.890 7.071 1.00 94.25 86 ASP A C 1
ATOM 641 O O . ASP A 1 86 ? 19.096 -2.040 8.107 1.00 94.25 86 ASP A O 1
ATOM 645 N N . VAL A 1 87 ? 18.259 -2.902 6.218 1.00 94.88 87 VAL A N 1
ATOM 646 C CA . VAL A 1 87 ? 18.732 -4.255 6.548 1.00 94.88 87 VAL A CA 1
ATOM 647 C C . VAL A 1 87 ? 20.238 -4.445 6.427 1.00 94.88 87 VAL A C 1
ATOM 649 O O . VAL A 1 87 ? 20.754 -5.460 6.897 1.00 94.88 87 VAL A O 1
ATOM 652 N N . SER A 1 88 ? 20.974 -3.481 5.868 1.00 93.50 88 SER A N 1
ATOM 653 C CA . SER A 1 88 ? 22.433 -3.590 5.812 1.00 93.50 88 SER A CA 1
ATOM 654 C C . SER A 1 88 ? 23.108 -3.347 7.164 1.00 93.50 88 SER A C 1
ATOM 656 O O . SER A 1 88 ? 24.308 -3.581 7.282 1.00 93.50 88 SER A O 1
ATOM 658 N N . GLY A 1 89 ? 22.374 -2.874 8.184 1.00 91.31 89 GLY A N 1
ATOM 659 C CA . GLY A 1 89 ? 22.929 -2.598 9.517 1.00 91.31 89 GLY A CA 1
ATOM 660 C C . GLY A 1 89 ? 23.961 -1.466 9.518 1.00 91.31 89 GLY A C 1
ATOM 661 O O . GLY A 1 89 ? 24.820 -1.389 10.399 1.00 91.31 89 GLY A O 1
ATOM 662 N N . THR A 1 90 ? 23.909 -0.609 8.492 1.00 92.12 90 THR A N 1
ATOM 663 C CA . THR A 1 90 ? 24.856 0.500 8.288 1.00 92.12 90 THR A CA 1
ATOM 664 C C . THR A 1 90 ? 24.344 1.832 8.819 1.00 92.12 90 THR A C 1
ATOM 666 O O . THR A 1 90 ? 24.969 2.872 8.617 1.00 92.12 90 THR A O 1
ATOM 669 N N . THR A 1 91 ? 23.169 1.839 9.434 1.00 90.19 91 THR A N 1
ATOM 670 C CA . THR A 1 91 ? 22.514 3.031 9.964 1.00 90.19 91 THR A CA 1
ATOM 671 C C . THR A 1 91 ? 21.985 2.713 11.361 1.00 90.19 91 THR A C 1
ATOM 673 O O . THR A 1 91 ? 21.465 1.622 11.563 1.00 90.19 91 THR A O 1
ATOM 676 N N . ASN A 1 92 ? 22.218 3.608 12.325 1.00 87.81 92 ASN A N 1
ATOM 677 C CA . ASN A 1 92 ? 21.738 3.468 13.705 1.00 87.81 92 ASN A CA 1
ATOM 678 C C . ASN A 1 92 ? 20.334 4.078 13.877 1.00 87.81 92 ASN A C 1
ATOM 680 O O . ASN A 1 92 ? 19.791 4.675 12.947 1.00 87.81 92 ASN A O 1
ATOM 684 N N . GLU A 1 93 ? 19.796 4.027 15.096 1.00 81.69 93 GLU A N 1
ATOM 685 C CA . GLU A 1 93 ? 18.461 4.530 15.454 1.00 81.69 93 GLU A CA 1
ATOM 686 C C . GLU A 1 93 ? 18.264 6.042 15.217 1.00 81.69 93 GLU A C 1
ATOM 688 O O . GLU A 1 93 ? 17.141 6.546 15.203 1.00 81.69 93 GLU A O 1
ATOM 693 N N . LYS A 1 94 ? 19.356 6.797 15.035 1.00 81.25 94 LYS A N 1
ATOM 694 C CA . LYS A 1 94 ? 19.334 8.238 14.731 1.00 81.25 94 LYS A CA 1
ATOM 695 C C . LYS A 1 94 ? 19.475 8.540 13.241 1.00 81.25 94 LYS A C 1
ATOM 697 O O . LYS A 1 94 ? 19.472 9.708 12.857 1.00 81.25 94 LYS A O 1
ATOM 702 N N . GLY A 1 95 ? 19.620 7.520 12.399 1.00 82.56 95 GLY A N 1
ATOM 703 C CA . GLY A 1 95 ? 19.886 7.702 10.976 1.00 82.56 95 GLY A CA 1
ATOM 704 C C . GLY A 1 95 ? 21.358 7.986 10.646 1.00 82.56 95 GLY A C 1
ATOM 705 O O . GLY A 1 95 ? 21.663 8.376 9.519 1.00 82.56 95 GLY A O 1
ATOM 706 N N . GLU A 1 96 ? 22.279 7.810 11.596 1.00 86.62 96 GLU A N 1
ATOM 707 C CA . GLU A 1 96 ? 23.712 8.047 11.400 1.00 86.62 96 GLU A CA 1
ATOM 708 C C . GLU A 1 96 ? 24.419 6.775 10.922 1.00 86.62 96 GLU A C 1
ATOM 710 O O . GLU A 1 96 ? 24.023 5.655 11.249 1.00 86.62 96 GLU A O 1
ATOM 715 N N . ALA A 1 97 ? 25.494 6.943 10.148 1.00 90.44 97 ALA A N 1
ATOM 716 C CA . ALA A 1 97 ? 26.275 5.818 9.652 1.00 90.44 97 ALA A CA 1
ATOM 717 C C . ALA A 1 97 ? 26.919 5.039 10.811 1.00 90.44 97 ALA A C 1
ATOM 719 O O . ALA A 1 97 ? 27.592 5.614 11.665 1.00 90.44 97 ALA A O 1
ATOM 720 N N . THR A 1 98 ? 26.746 3.723 10.804 1.00 90.50 98 THR A N 1
ATOM 721 C CA . THR A 1 98 ? 27.294 2.805 11.809 1.00 90.50 98 THR A CA 1
ATOM 722 C C . THR A 1 98 ? 27.686 1.478 11.158 1.00 90.50 98 THR A C 1
ATOM 724 O O . THR A 1 98 ? 27.537 1.303 9.948 1.00 90.50 98 THR A O 1
ATOM 727 N N . VAL A 1 99 ? 28.210 0.541 11.946 1.00 86.88 99 VAL A N 1
ATOM 728 C CA . VAL A 1 99 ? 28.566 -0.809 11.501 1.00 86.88 99 VAL A CA 1
ATOM 729 C C . VAL A 1 99 ? 27.981 -1.825 12.474 1.00 86.88 99 VAL A C 1
ATOM 731 O O . VAL A 1 99 ? 28.196 -1.717 13.678 1.00 86.88 99 VAL A O 1
ATOM 734 N N . GLY A 1 100 ? 27.281 -2.831 11.945 1.00 85.00 100 GLY A N 1
ATOM 735 C CA . GLY A 1 100 ? 26.777 -3.958 12.735 1.00 85.00 100 GLY A CA 1
ATOM 736 C C . GLY A 1 100 ? 25.560 -3.630 13.600 1.00 85.00 100 GLY A C 1
ATOM 737 O O . GLY A 1 100 ? 25.331 -4.310 14.597 1.00 85.00 100 GLY A O 1
ATOM 738 N N . TYR A 1 101 ? 24.793 -2.596 13.247 1.00 90.62 101 TYR A N 1
ATOM 739 C CA . TYR A 1 101 ? 23.519 -2.320 13.907 1.00 90.62 101 TYR A CA 1
ATOM 740 C C . TYR A 1 101 ? 22.491 -3.396 13.553 1.00 90.62 101 TYR A C 1
ATOM 742 O O . TYR A 1 101 ? 22.430 -3.834 12.403 1.00 90.62 101 TYR A O 1
ATOM 750 N N . ASP A 1 102 ? 21.697 -3.813 14.538 1.00 91.62 102 ASP A N 1
ATOM 751 C CA . ASP A 1 102 ? 20.651 -4.814 14.356 1.00 91.62 102 ASP A CA 1
ATOM 752 C C . ASP A 1 102 ? 19.323 -4.140 13.962 1.00 91.62 102 ASP A C 1
ATOM 754 O O . ASP A 1 102 ? 18.679 -3.531 14.822 1.00 91.62 102 ASP A O 1
ATOM 758 N N . PRO A 1 103 ? 18.873 -4.252 12.696 1.00 91.88 103 PRO A N 1
ATOM 759 C CA . PRO A 1 103 ? 17.693 -3.537 12.204 1.00 91.88 103 PRO A CA 1
ATOM 760 C C . PRO A 1 103 ? 16.379 -4.029 12.827 1.00 91.88 103 PRO A C 1
ATOM 762 O O . PRO A 1 103 ? 15.338 -3.395 12.659 1.00 91.88 103 PRO A O 1
ATOM 765 N N . ILE A 1 104 ? 16.401 -5.159 13.546 1.00 91.31 104 ILE A N 1
ATOM 766 C CA . ILE A 1 104 ? 15.244 -5.629 14.316 1.00 91.31 104 ILE A CA 1
ATOM 767 C C . ILE A 1 104 ? 14.849 -4.625 15.406 1.00 91.31 104 ILE A C 1
ATOM 769 O O . ILE A 1 104 ? 13.666 -4.476 15.700 1.00 91.31 104 ILE A O 1
ATOM 773 N N . ASN A 1 105 ? 15.831 -3.898 15.948 1.00 90.81 105 ASN A N 1
ATOM 774 C CA . ASN A 1 105 ? 15.607 -2.914 16.997 1.00 90.81 105 ASN A CA 1
ATOM 775 C C . ASN A 1 105 ? 14.755 -1.754 16.479 1.00 90.81 105 ASN A C 1
ATOM 777 O O . ASN A 1 105 ? 13.835 -1.335 17.173 1.00 90.81 105 ASN A O 1
ATOM 781 N N . ASP A 1 106 ? 14.989 -1.292 15.246 1.00 89.19 106 ASP A N 1
ATOM 782 C CA . ASP A 1 106 ? 14.160 -0.258 14.614 1.00 89.19 106 ASP A CA 1
ATOM 783 C C . ASP A 1 106 ? 12.715 -0.746 14.427 1.00 89.19 106 ASP A C 1
ATOM 785 O O . ASP A 1 106 ? 11.759 -0.012 14.695 1.00 89.19 106 ASP A O 1
ATOM 789 N N . ALA A 1 107 ? 12.548 -2.007 14.007 1.00 86.69 107 ALA A N 1
ATOM 790 C CA . ALA A 1 107 ? 11.241 -2.628 13.805 1.00 86.69 107 ALA A CA 1
ATOM 791 C C . ALA A 1 107 ? 10.422 -2.697 15.104 1.00 86.69 107 ALA A C 1
ATOM 793 O O . ALA A 1 107 ? 9.244 -2.323 15.112 1.00 86.69 107 ALA A O 1
ATOM 794 N N . GLU A 1 108 ? 11.042 -3.153 16.195 1.00 88.31 108 GLU A N 1
ATOM 795 C CA . GLU A 1 108 ? 10.414 -3.242 17.516 1.00 88.31 108 GLU A CA 1
ATOM 796 C C . GLU A 1 108 ? 10.184 -1.854 18.127 1.00 88.31 108 GLU A C 1
ATOM 798 O O . GLU A 1 108 ? 9.128 -1.607 18.714 1.00 88.31 108 GLU A O 1
ATOM 803 N N . TRP A 1 109 ? 11.118 -0.923 17.924 1.00 86.88 109 TRP A N 1
ATOM 804 C CA . TRP A 1 109 ? 11.040 0.430 18.461 1.00 86.88 109 TRP A CA 1
ATOM 805 C C . TRP A 1 109 ? 9.837 1.213 17.917 1.00 86.88 109 TRP A C 1
ATOM 807 O O . TRP A 1 109 ? 9.038 1.712 18.711 1.00 86.88 109 TRP A O 1
ATOM 817 N N . LEU A 1 110 ? 9.637 1.277 16.590 1.00 84.31 110 LEU A N 1
ATOM 818 C CA . LEU A 1 110 ? 8.506 2.034 16.025 1.00 84.31 110 LEU A CA 1
ATOM 819 C C . LEU A 1 110 ? 7.160 1.479 16.512 1.00 84.31 110 LEU A C 1
ATOM 821 O O . LEU A 1 110 ? 6.238 2.237 16.823 1.00 84.31 110 LEU A O 1
ATOM 825 N N . HIS A 1 111 ? 7.050 0.151 16.576 1.00 84.56 111 HIS A N 1
ATOM 826 C CA . HIS A 1 111 ? 5.859 -0.518 17.083 1.00 84.56 111 HIS A CA 1
ATOM 827 C C . HIS A 1 111 ? 5.623 -0.164 18.559 1.00 84.56 111 HIS A C 1
ATOM 829 O O . HIS A 1 111 ? 4.534 0.288 18.914 1.00 84.56 111 HIS A O 1
ATOM 835 N N . GLY A 1 112 ? 6.659 -0.260 19.396 1.00 86.50 112 GLY A N 1
ATOM 836 C CA . GLY A 1 112 ? 6.599 0.103 20.811 1.00 86.50 112 GLY A CA 1
ATOM 837 C C . GLY A 1 112 ? 6.186 1.558 21.052 1.00 86.50 112 GLY A C 1
ATOM 838 O O . GLY A 1 112 ? 5.308 1.809 21.874 1.00 86.50 112 GLY A O 1
ATOM 839 N N . GLU A 1 113 ? 6.742 2.515 20.306 1.00 84.94 113 GLU A N 1
ATOM 840 C CA . GLU A 1 113 ? 6.436 3.948 20.460 1.00 84.94 113 GLU A CA 1
ATOM 841 C C . GLU A 1 113 ? 4.970 4.271 20.155 1.00 84.94 113 GLU A C 1
ATOM 843 O O . GLU A 1 113 ? 4.310 4.968 20.930 1.00 84.94 113 GLU A O 1
ATOM 848 N N . ILE A 1 114 ? 4.427 3.752 19.045 1.00 85.25 114 ILE A N 1
ATOM 849 C CA . ILE A 1 114 ? 3.026 4.002 18.672 1.00 85.25 114 ILE A CA 1
ATOM 850 C C . ILE A 1 114 ? 2.089 3.394 19.727 1.00 85.25 114 ILE A C 1
ATOM 852 O O . ILE A 1 114 ? 1.114 4.039 20.130 1.00 85.25 114 ILE A O 1
ATOM 856 N N . HIS A 1 115 ? 2.401 2.188 20.216 1.00 89.56 115 HIS A N 1
ATOM 857 C CA . HIS A 1 115 ? 1.611 1.504 21.242 1.00 89.56 115 HIS A CA 1
ATOM 858 C C . HIS A 1 115 ? 1.652 2.264 22.567 1.00 89.56 115 HIS A C 1
ATOM 860 O O . HIS A 1 115 ? 0.599 2.626 23.097 1.00 89.56 115 HIS A O 1
ATOM 866 N N . ALA A 1 116 ? 2.851 2.584 23.058 1.00 88.19 116 ALA A N 1
ATOM 867 C CA . ALA A 1 116 ? 3.051 3.330 24.295 1.00 88.19 116 ALA A CA 1
ATOM 868 C C . ALA A 1 116 ? 2.355 4.693 24.246 1.00 88.19 116 ALA A C 1
ATOM 870 O O . ALA A 1 116 ? 1.701 5.099 25.205 1.00 88.19 116 ALA A O 1
ATOM 871 N N . TRP A 1 117 ? 2.423 5.391 23.114 1.00 85.12 117 TRP A N 1
ATOM 872 C CA . TRP A 1 117 ? 1.802 6.699 22.975 1.00 85.12 117 TRP A CA 1
ATOM 873 C C . TRP A 1 117 ? 0.266 6.635 23.022 1.00 85.12 117 TRP A C 1
ATOM 875 O O . TRP A 1 117 ? -0.359 7.433 23.732 1.00 85.12 117 TRP A O 1
ATOM 885 N N . VAL A 1 118 ? -0.371 5.698 22.303 1.00 88.94 118 VAL A N 1
ATOM 886 C CA . VAL A 1 118 ? -1.844 5.564 22.328 1.00 88.94 118 VAL A CA 1
ATOM 887 C C . VAL A 1 118 ? -2.300 5.108 23.710 1.00 88.94 118 VAL A C 1
ATOM 889 O O . VAL A 1 118 ? -3.242 5.679 24.265 1.00 88.94 118 VAL A O 1
ATOM 892 N N . PHE A 1 119 ? -1.589 4.140 24.288 1.00 92.88 119 PHE A N 1
ATOM 893 C CA . PHE A 1 119 ? -1.834 3.647 25.634 1.00 92.88 119 PHE A CA 1
ATOM 894 C C . PHE A 1 119 ? -1.743 4.768 26.672 1.00 92.88 119 PHE A C 1
ATOM 896 O O . PHE A 1 119 ? -2.723 5.024 27.364 1.00 92.88 119 PHE A O 1
ATOM 903 N N . ASN A 1 120 ? -0.641 5.518 26.722 1.00 90.38 120 ASN A N 1
ATOM 904 C CA . ASN A 1 120 ? -0.450 6.596 27.694 1.00 90.38 120 ASN A CA 1
ATOM 905 C C . ASN A 1 120 ? -1.532 7.683 27.577 1.00 90.38 120 ASN A C 1
ATOM 907 O O . ASN A 1 120 ? -1.997 8.228 28.584 1.00 90.38 120 ASN A O 1
ATOM 911 N N . ASN A 1 121 ? -1.981 7.994 26.356 1.00 88.00 121 ASN A N 1
ATOM 912 C CA . ASN A 1 121 ? -3.060 8.958 26.148 1.00 88.00 121 ASN A CA 1
ATOM 913 C C . ASN A 1 121 ? -4.418 8.467 26.649 1.00 88.00 121 ASN A C 1
ATOM 915 O O . ASN A 1 121 ? -5.163 9.263 27.236 1.00 88.00 121 ASN A O 1
ATOM 919 N N . LEU A 1 122 ? -4.728 7.191 26.422 1.00 91.44 122 LEU A N 1
ATOM 920 C CA . LEU A 1 122 ? -5.965 6.560 26.865 1.00 91.44 122 LEU A CA 1
ATOM 921 C C . LEU A 1 122 ? -5.959 6.345 28.384 1.00 91.44 122 LEU A C 1
ATOM 923 O O . LEU A 1 122 ? -6.883 6.786 29.072 1.00 91.44 122 LEU A O 1
ATOM 927 N N . TRP A 1 123 ? -4.886 5.752 28.908 1.00 94.12 123 TRP A N 1
ATOM 928 C CA . TRP A 1 123 ? -4.718 5.377 30.309 1.00 94.12 123 TRP A CA 1
ATOM 929 C C . TRP A 1 123 ? -4.803 6.581 31.247 1.00 94.12 123 TRP A C 1
ATOM 931 O O . TRP A 1 123 ? -5.572 6.568 32.207 1.00 94.12 123 TRP A O 1
ATOM 941 N N . ARG A 1 124 ? -4.152 7.702 30.897 1.00 91.75 124 ARG A N 1
ATOM 942 C CA . ARG A 1 124 ? -4.224 8.959 31.669 1.00 91.75 124 ARG A CA 1
ATOM 943 C C . ARG A 1 124 ? -5.659 9.448 31.909 1.00 91.75 124 ARG A C 1
ATOM 945 O O . ARG A 1 124 ? -5.910 10.178 32.864 1.00 91.75 124 ARG A O 1
ATOM 952 N N . ARG A 1 125 ? -6.605 9.107 31.028 1.00 92.00 125 ARG A N 1
ATOM 953 C CA . ARG A 1 125 ? -8.013 9.530 31.123 1.00 92.00 125 ARG A CA 1
ATOM 954 C C . ARG A 1 125 ? -8.950 8.380 31.492 1.00 92.00 125 ARG A C 1
ATOM 956 O O . ARG A 1 125 ? -10.151 8.626 31.623 1.00 92.00 125 ARG A O 1
ATOM 963 N N . TRP A 1 126 ? -8.433 7.166 31.689 1.00 94.25 126 TRP A N 1
ATOM 964 C CA . TRP A 1 126 ? -9.220 5.938 31.789 1.00 94.25 126 TRP A CA 1
ATOM 965 C C . TRP A 1 126 ? -10.253 5.985 32.913 1.00 94.25 126 TRP A C 1
ATOM 967 O O . TRP A 1 126 ? -11.436 5.771 32.665 1.00 94.25 126 TRP A O 1
ATOM 977 N N . THR A 1 127 ? -9.870 6.428 34.113 1.00 93.06 127 THR A N 1
ATOM 978 C CA . THR A 1 127 ? -10.792 6.563 35.257 1.00 93.06 127 THR A CA 1
ATOM 979 C C . THR A 1 127 ? -12.002 7.453 34.937 1.00 93.06 127 THR A C 1
ATOM 981 O O . THR A 1 127 ? -13.133 7.171 35.335 1.00 93.06 127 THR A O 1
ATOM 984 N N . SER A 1 128 ? -11.792 8.530 34.171 1.00 93.06 128 SER A N 1
ATOM 985 C CA . SER A 1 128 ? -12.869 9.427 33.734 1.00 93.06 128 SER A CA 1
ATOM 986 C C . SER A 1 128 ? -13.740 8.792 32.645 1.00 93.06 128 SER A C 1
ATOM 988 O O . SER A 1 128 ? -14.961 8.974 32.648 1.00 93.06 128 SER A O 1
ATOM 990 N N . VAL A 1 129 ? -13.128 8.019 31.739 1.00 93.31 129 VAL A N 1
ATOM 991 C CA . VAL A 1 129 ? -13.821 7.251 30.692 1.00 93.31 129 VAL A CA 1
ATOM 992 C C . VAL A 1 129 ? -14.742 6.202 31.314 1.00 93.31 129 VAL A C 1
ATOM 994 O O . VAL A 1 129 ? -15.929 6.189 30.987 1.00 93.31 129 VAL A O 1
ATOM 997 N N . VAL A 1 130 ? -14.236 5.406 32.260 1.00 93.44 130 VAL A N 1
ATOM 998 C CA . VAL A 1 130 ? -15.004 4.393 33.002 1.00 93.44 130 VAL A CA 1
ATOM 999 C C . VAL A 1 130 ? -16.183 5.039 33.724 1.00 93.44 130 VAL A C 1
ATOM 1001 O O . VAL A 1 130 ? -17.328 4.637 33.522 1.00 93.44 130 VAL A O 1
ATOM 1004 N N . ARG A 1 131 ? -15.940 6.110 34.495 1.00 92.19 131 ARG A N 1
ATOM 1005 C CA . ARG A 1 131 ? -17.003 6.818 35.227 1.00 92.19 131 ARG A CA 1
ATOM 1006 C C . ARG A 1 131 ? -18.118 7.303 34.299 1.00 92.19 131 ARG A C 1
ATOM 1008 O O . ARG A 1 131 ? -19.294 7.180 34.637 1.00 92.19 131 ARG A O 1
ATOM 1015 N N . ARG A 1 132 ? -17.761 7.861 33.136 1.00 91.94 132 ARG A N 1
ATOM 1016 C CA . ARG A 1 132 ? -18.741 8.328 32.147 1.00 91.94 132 ARG A CA 1
ATOM 1017 C C . ARG A 1 132 ? -19.518 7.161 31.544 1.00 91.94 132 ARG A C 1
ATOM 1019 O O . ARG A 1 132 ? -20.736 7.249 31.510 1.00 91.94 132 ARG A O 1
ATOM 1026 N N . HIS A 1 133 ? -18.839 6.096 31.122 1.00 91.38 133 HIS A N 1
ATOM 1027 C CA . HIS A 1 133 ? -19.463 4.906 30.538 1.00 91.38 133 HIS A CA 1
ATOM 1028 C C . HIS A 1 133 ? -20.501 4.278 31.480 1.00 91.38 133 HIS A C 1
ATOM 1030 O O . HIS A 1 133 ? -21.630 4.025 31.058 1.00 91.38 133 HIS A O 1
ATOM 1036 N N . THR A 1 134 ? -20.166 4.126 32.766 1.00 89.81 134 THR A N 1
ATOM 1037 C CA . THR A 1 134 ? -21.094 3.603 33.781 1.00 89.81 134 THR A CA 1
ATOM 1038 C C . THR A 1 134 ? -22.289 4.532 33.999 1.00 89.81 134 THR A C 1
ATOM 1040 O O . THR A 1 134 ? -23.425 4.069 34.084 1.00 89.81 134 THR A O 1
ATOM 1043 N N . ALA A 1 135 ? -22.061 5.850 34.055 1.00 90.31 135 ALA A N 1
ATOM 1044 C CA . ALA A 1 135 ? -23.129 6.829 34.259 1.00 90.31 135 ALA A CA 1
ATOM 1045 C C . ALA A 1 135 ? -24.097 6.911 33.066 1.00 90.31 135 ALA A C 1
ATOM 1047 O O . ALA A 1 135 ? -25.304 7.035 33.262 1.00 90.31 135 ALA A O 1
ATOM 1048 N N . THR A 1 136 ? -23.584 6.839 31.834 1.00 89.56 136 THR A N 1
ATOM 1049 C CA . THR A 1 136 ? -24.398 6.942 30.613 1.00 89.56 136 THR A CA 1
ATOM 1050 C C . THR A 1 136 ? -24.990 5.611 30.164 1.00 89.56 136 THR A C 1
ATOM 1052 O O . THR A 1 136 ? -25.830 5.616 29.267 1.00 89.56 136 THR A O 1
ATOM 1055 N N . LYS A 1 137 ? -24.565 4.482 30.756 1.00 88.00 137 LYS A N 1
ATOM 1056 C CA . LYS A 1 137 ? -24.906 3.118 30.307 1.00 88.00 137 LYS A CA 1
ATOM 1057 C C . LYS A 1 137 ? -24.664 2.936 28.802 1.00 88.00 137 LYS A C 1
ATOM 1059 O O . LYS A 1 137 ? -25.445 2.306 28.093 1.00 88.00 137 LYS A O 1
ATOM 1064 N N . SER A 1 138 ? -23.598 3.566 28.313 1.00 88.38 138 SER A N 1
ATOM 1065 C CA . SER A 1 138 ? -23.180 3.521 26.914 1.00 88.38 138 SER A CA 1
ATOM 1066 C C . SER A 1 138 ? -22.694 2.120 26.539 1.00 88.38 138 SER A C 1
ATOM 1068 O O . SER A 1 138 ? -22.125 1.431 27.374 1.00 88.38 138 SER A O 1
ATOM 1070 N N . SER A 1 139 ? -22.841 1.718 25.277 1.00 91.56 139 SER A N 1
ATOM 1071 C CA . SER A 1 139 ? -22.179 0.509 24.760 1.00 91.56 139 SER A CA 1
ATOM 1072 C C . SER A 1 139 ? -20.660 0.677 24.748 1.00 91.56 139 SER A C 1
ATOM 1074 O O . SER A 1 139 ? -20.170 1.800 24.554 1.00 91.56 139 SER A O 1
ATOM 1076 N N . ALA A 1 140 ? -19.913 -0.426 24.863 1.00 90.25 140 ALA A N 1
ATOM 1077 C CA . ALA A 1 140 ? -18.457 -0.428 24.699 1.00 90.25 140 ALA A CA 1
ATOM 1078 C C . ALA A 1 140 ? -18.040 0.261 23.391 1.00 90.25 140 ALA A C 1
ATOM 1080 O O . ALA A 1 140 ? -17.165 1.130 23.376 1.00 90.25 140 ALA A O 1
ATOM 1081 N N . ALA A 1 141 ? -18.745 -0.063 22.301 1.00 92.31 141 ALA A N 1
ATOM 1082 C CA . ALA A 1 141 ? -18.483 0.480 20.976 1.00 92.31 141 ALA A CA 1
ATOM 1083 C C . ALA A 1 141 ? -18.581 2.013 20.943 1.00 92.31 141 ALA A C 1
ATOM 1085 O O . ALA A 1 141 ? -17.690 2.680 20.418 1.00 92.31 141 ALA A O 1
ATOM 1086 N N . SER A 1 142 ? -19.629 2.588 21.542 1.00 92.44 142 SER A N 1
ATOM 1087 C CA . SER A 1 142 ? -19.807 4.046 21.573 1.00 92.44 142 SER A CA 1
ATOM 1088 C C . SER A 1 142 ? -18.742 4.755 22.419 1.00 92.44 142 SER A C 1
ATOM 1090 O O . SER A 1 142 ? -18.210 5.786 21.999 1.00 92.44 142 SER A O 1
ATOM 1092 N N . THR A 1 143 ? -18.373 4.183 23.571 1.00 93.31 143 THR A N 1
ATOM 1093 C CA . THR A 1 143 ? -17.331 4.734 24.447 1.00 93.31 143 THR A CA 1
ATOM 1094 C C . THR A 1 143 ? -15.971 4.741 23.753 1.00 93.31 143 THR A C 1
ATOM 1096 O O . THR A 1 143 ? -15.310 5.784 23.701 1.00 93.31 143 THR A O 1
ATOM 1099 N N . LEU A 1 144 ? -15.562 3.595 23.199 1.00 92.88 144 LEU A N 1
ATOM 1100 C CA . LEU A 1 144 ? -14.263 3.428 22.544 1.00 92.88 144 LEU A CA 1
ATOM 1101 C C . LEU A 1 144 ? -14.161 4.248 21.259 1.00 92.88 144 LEU A C 1
ATOM 1103 O O . LEU A 1 144 ? -13.127 4.869 21.021 1.00 92.88 144 LEU A O 1
ATOM 1107 N N . LEU A 1 145 ? -15.241 4.332 20.475 1.00 93.56 145 LEU A N 1
ATOM 1108 C CA . LEU A 1 145 ? -15.298 5.216 19.313 1.00 93.56 145 LEU A CA 1
ATOM 1109 C C . LEU A 1 145 ? -15.021 6.667 19.712 1.00 93.56 145 LEU A C 1
ATOM 1111 O O . LEU A 1 145 ? -14.227 7.338 19.060 1.00 93.56 145 LEU A O 1
ATOM 1115 N N . GLY A 1 146 ? -15.620 7.137 20.809 1.00 91.75 146 GLY A N 1
ATOM 1116 C CA . GLY A 1 146 ? -15.367 8.479 21.328 1.00 91.75 146 GLY A CA 1
ATOM 1117 C C . GLY A 1 146 ? -13.894 8.715 21.672 1.00 91.75 146 GLY A C 1
ATOM 1118 O O . GLY A 1 146 ? -13.343 9.744 21.284 1.00 91.75 146 GLY A O 1
ATOM 1119 N N . GLN A 1 147 ? -13.242 7.760 22.347 1.00 92.19 147 GLN A N 1
ATOM 1120 C CA . GLN A 1 147 ? -11.838 7.905 22.762 1.00 92.19 147 GLN A CA 1
ATOM 1121 C C . GLN A 1 147 ? -10.843 7.788 21.604 1.00 92.19 147 GLN A C 1
ATOM 1123 O O . GLN A 1 147 ? -9.839 8.495 21.587 1.00 92.19 147 GLN A O 1
ATOM 1128 N N . LEU A 1 148 ? -11.121 6.918 20.632 1.00 91.12 148 LEU A N 1
ATOM 1129 C CA . LEU A 1 148 ? -10.192 6.592 19.548 1.00 91.12 148 LEU A CA 1
ATOM 1130 C C . LEU A 1 148 ? -10.500 7.346 18.242 1.00 91.12 148 LEU A C 1
ATOM 1132 O O . LEU A 1 148 ? -9.751 7.239 17.271 1.00 91.12 148 LEU A O 1
ATOM 1136 N N . SER A 1 149 ? -11.572 8.145 18.203 1.00 88.44 149 SER A N 1
ATOM 1137 C CA . SER A 1 149 ? -11.951 8.972 17.043 1.00 88.44 149 SER A CA 1
ATOM 1138 C C . SER A 1 149 ? -10.819 9.886 16.559 1.00 88.44 149 SER A C 1
ATOM 1140 O O . SER A 1 149 ? -10.624 10.027 15.352 1.00 88.44 149 SER A O 1
ATOM 1142 N N . GLY A 1 150 ? -10.011 10.431 17.480 1.00 85.00 150 GLY A N 1
ATOM 1143 C CA . GLY A 1 150 ? -8.839 11.259 17.162 1.00 85.00 150 GLY A CA 1
ATOM 1144 C C . GLY A 1 150 ? -7.781 10.544 16.312 1.00 85.00 150 GLY A C 1
ATOM 1145 O O . GLY A 1 150 ? -7.047 11.195 15.575 1.00 85.00 150 GLY A O 1
ATOM 1146 N N . TYR A 1 151 ? -7.768 9.209 16.339 1.00 85.56 151 TYR A N 1
ATOM 1147 C CA . TYR A 1 151 ? -6.873 8.344 15.562 1.00 85.56 151 TYR A CA 1
ATOM 1148 C C . TYR A 1 151 ? -7.488 7.867 14.245 1.00 85.56 151 TYR A C 1
ATOM 1150 O O . TYR A 1 151 ? -6.910 7.037 13.546 1.00 85.56 151 TYR A O 1
ATOM 1158 N N . GLY A 1 152 ? -8.667 8.377 13.880 1.00 86.00 152 GLY A N 1
ATOM 1159 C CA . GLY A 1 152 ? -9.395 7.957 12.683 1.00 86.00 152 GLY A CA 1
ATOM 1160 C C . GLY A 1 152 ? -10.230 6.691 12.882 1.00 86.00 152 GLY A C 1
ATOM 1161 O O . GLY A 1 152 ? -10.561 6.020 11.901 1.00 86.00 152 GLY A O 1
ATOM 1162 N N . ALA A 1 153 ? -10.576 6.349 14.128 1.00 88.94 153 ALA A N 1
ATOM 1163 C CA . ALA A 1 153 ? -11.506 5.260 14.399 1.00 88.94 153 ALA A CA 1
ATOM 1164 C C . ALA A 1 153 ? -12.899 5.553 13.819 1.00 88.94 153 ALA A C 1
ATOM 1166 O O . ALA A 1 153 ? -13.376 6.687 13.811 1.00 88.94 153 ALA A O 1
ATOM 1167 N N . ASN A 1 154 ? -13.571 4.499 13.362 1.00 89.56 154 ASN A N 1
ATOM 1168 C CA . ASN A 1 154 ? -14.949 4.540 12.878 1.00 89.56 154 ASN A CA 1
ATOM 1169 C C . ASN A 1 154 ? -15.741 3.345 13.450 1.00 89.56 154 ASN A C 1
ATOM 1171 O O . ASN A 1 154 ? -15.122 2.412 13.969 1.00 89.56 154 ASN A O 1
ATOM 1175 N N . PRO A 1 155 ? -17.086 3.331 13.359 1.00 89.62 155 PRO A N 1
ATOM 1176 C CA . PRO A 1 155 ? -17.898 2.270 13.962 1.00 89.62 155 PRO A CA 1
ATOM 1177 C C . PRO A 1 155 ? -17.519 0.853 13.506 1.00 89.62 155 PRO A C 1
ATOM 1179 O O . PRO A 1 155 ? -17.427 -0.056 14.325 1.00 89.62 155 PRO A O 1
ATOM 1182 N N . VAL A 1 156 ? -17.231 0.669 12.212 1.00 88.31 156 VAL A N 1
ATOM 1183 C CA . VAL A 1 156 ? -16.842 -0.637 11.648 1.00 88.31 156 VAL A CA 1
ATOM 1184 C C . VAL A 1 156 ? -15.514 -1.111 12.237 1.00 88.31 156 VAL A C 1
ATOM 1186 O O . VAL A 1 156 ? -15.359 -2.285 12.558 1.00 88.31 156 VAL A O 1
ATOM 1189 N N . MET A 1 157 ? -14.559 -0.197 12.400 1.00 90.38 157 MET A N 1
ATOM 1190 C CA . MET A 1 157 ? -13.259 -0.485 12.996 1.00 90.38 157 MET A CA 1
ATOM 1191 C C . MET A 1 157 ? -13.387 -0.894 14.462 1.00 90.38 157 MET A C 1
ATOM 1193 O O . MET A 1 157 ? -12.808 -1.900 14.851 1.00 90.38 157 MET A O 1
ATOM 1197 N N . ILE A 1 158 ? -14.164 -0.157 15.258 1.00 94.12 158 ILE A N 1
ATOM 1198 C CA . ILE A 1 158 ? -14.341 -0.468 16.682 1.00 94.12 158 ILE A CA 1
ATOM 1199 C C . ILE A 1 158 ? -15.018 -1.824 16.875 1.00 94.12 158 ILE A C 1
ATOM 1201 O O . ILE A 1 158 ? -14.572 -2.595 17.717 1.00 94.12 158 ILE A O 1
ATOM 1205 N N . ASN A 1 159 ? -16.017 -2.162 16.059 1.00 92.12 159 ASN A N 1
ATOM 1206 C CA . ASN A 1 159 ? -16.632 -3.488 16.117 1.00 92.12 159 ASN A CA 1
ATOM 1207 C C . ASN A 1 159 ? -15.613 -4.597 15.819 1.00 92.12 159 ASN A C 1
ATOM 1209 O O . ASN A 1 159 ? -15.514 -5.539 16.593 1.00 92.12 159 ASN A O 1
ATOM 1213 N N . LYS A 1 160 ? -14.767 -4.438 14.789 1.00 91.50 160 LYS A N 1
ATOM 1214 C CA . LYS A 1 160 ? -13.674 -5.392 14.515 1.00 91.50 160 LYS A CA 1
ATOM 1215 C C . LYS A 1 160 ? -12.694 -5.528 15.684 1.00 91.50 160 LYS A C 1
ATOM 1217 O O . LYS A 1 160 ? -12.180 -6.615 15.923 1.00 91.50 160 LYS A O 1
ATOM 1222 N N . VAL A 1 161 ? -12.406 -4.432 16.386 1.00 94.75 161 VAL A N 1
ATOM 1223 C CA . VAL A 1 161 ? -11.529 -4.438 17.568 1.00 94.75 161 VAL A CA 1
ATOM 1224 C C . VAL A 1 161 ? -12.184 -5.196 18.721 1.00 94.75 161 VAL A C 1
ATOM 1226 O O . VAL A 1 161 ? -11.540 -6.053 19.315 1.00 94.75 161 VAL A O 1
ATOM 1229 N N . LEU A 1 162 ? -13.463 -4.936 19.000 1.00 93.69 162 LEU A N 1
ATOM 1230 C CA . LEU A 1 162 ? -14.225 -5.651 20.027 1.00 93.69 162 LEU A CA 1
ATOM 1231 C C . LEU A 1 162 ? -14.335 -7.148 19.719 1.00 93.69 162 LEU A C 1
ATOM 1233 O O . LEU A 1 162 ? -14.080 -7.964 20.602 1.00 93.69 162 LEU A O 1
ATOM 1237 N N . ASP A 1 163 ? -14.614 -7.504 18.462 1.00 92.88 163 ASP A N 1
ATOM 1238 C CA . ASP A 1 163 ? -14.644 -8.892 17.995 1.00 92.88 163 ASP A CA 1
ATOM 1239 C C . ASP A 1 163 ? -13.288 -9.580 18.214 1.00 92.88 163 ASP A C 1
ATOM 1241 O O . ASP A 1 163 ? -13.237 -10.714 18.689 1.00 92.88 163 ASP A O 1
ATOM 1245 N N . LYS A 1 164 ? -12.179 -8.881 17.925 1.00 93.88 164 LYS A N 1
ATOM 1246 C CA . LYS A 1 164 ? -10.814 -9.392 18.124 1.00 93.88 164 LYS A CA 1
ATOM 1247 C C . LYS A 1 164 ? -10.457 -9.581 19.601 1.00 93.88 164 LYS A C 1
ATOM 1249 O O . LYS A 1 164 ? -9.722 -10.508 19.924 1.00 93.88 164 LYS A O 1
ATOM 1254 N N . LEU A 1 165 ? -10.977 -8.728 20.482 1.00 92.88 165 LEU A N 1
ATOM 1255 C CA . LEU A 1 165 ? -10.822 -8.857 21.935 1.00 92.88 165 LEU A CA 1
ATOM 1256 C C . LEU A 1 165 ? -11.791 -9.878 22.551 1.00 92.88 165 LEU A C 1
ATOM 1258 O O . LEU A 1 165 ? -11.665 -10.200 23.728 1.00 92.88 165 LEU A O 1
ATOM 1262 N N . GLY A 1 166 ? -12.781 -10.361 21.793 1.00 91.06 166 GLY A N 1
ATOM 1263 C CA . GLY A 1 166 ? -13.852 -11.208 22.321 1.00 91.06 166 GLY A CA 1
ATOM 1264 C C . GLY A 1 166 ? -14.777 -10.481 23.304 1.00 91.06 166 GLY A C 1
ATOM 1265 O O . GLY A 1 166 ? -15.485 -11.127 24.075 1.00 91.06 166 GLY A O 1
ATOM 1266 N N . VAL A 1 167 ? -14.785 -9.146 23.287 1.00 88.62 167 VAL A N 1
ATOM 1267 C CA . VAL A 1 167 ? -15.570 -8.321 24.211 1.00 88.62 167 VAL A CA 1
ATOM 1268 C C . VAL A 1 167 ? -16.976 -8.141 23.657 1.00 88.62 167 VAL A C 1
ATOM 1270 O O . VAL A 1 167 ? -17.165 -7.716 22.518 1.00 88.62 167 VAL A O 1
ATOM 1273 N N . ARG A 1 168 ? -17.981 -8.435 24.482 1.00 86.12 168 ARG A N 1
ATOM 1274 C CA . ARG A 1 168 ? -19.397 -8.233 24.162 1.00 86.12 168 ARG A CA 1
ATOM 1275 C C . ARG A 1 168 ? -20.057 -7.417 25.255 1.00 86.12 168 ARG A C 1
ATOM 1277 O O . ARG A 1 168 ? -19.715 -7.557 26.425 1.00 86.12 168 ARG A O 1
ATOM 1284 N N . ASP A 1 169 ? -21.013 -6.583 24.865 1.00 84.88 169 ASP A N 1
ATOM 1285 C CA . ASP A 1 169 ? -21.851 -5.897 25.838 1.00 84.88 169 ASP A CA 1
ATOM 1286 C C . ASP A 1 169 ? -22.773 -6.912 26.555 1.00 84.88 169 ASP A C 1
ATOM 1288 O O . ASP A 1 169 ? -23.276 -7.840 25.910 1.00 84.88 169 ASP A O 1
ATOM 1292 N N . PRO A 1 170 ? -23.037 -6.736 27.863 1.00 82.25 170 PRO A N 1
ATOM 1293 C CA . PRO A 1 170 ? -22.516 -5.673 28.725 1.00 82.25 170 PRO A CA 1
ATOM 1294 C C . PRO A 1 170 ? -21.057 -5.924 29.146 1.00 82.25 170 PRO A C 1
ATOM 1296 O O . PRO A 1 170 ? -20.716 -7.019 29.585 1.00 82.25 170 PRO A O 1
ATOM 1299 N N . VAL A 1 171 ? -20.215 -4.889 29.061 1.00 85.75 171 VAL A N 1
ATOM 1300 C CA . VAL A 1 171 ? -18.828 -4.921 29.551 1.00 85.75 171 VAL A CA 1
ATOM 1301 C C . VAL A 1 171 ? -18.666 -4.015 30.770 1.00 85.75 171 VAL A C 1
ATOM 1303 O O . VAL A 1 171 ? -19.217 -2.915 30.818 1.00 85.75 171 VAL A O 1
ATOM 1306 N N . TYR A 1 172 ? -17.869 -4.449 31.742 1.00 86.69 172 TYR A N 1
ATOM 1307 C CA . TYR A 1 172 ? -17.504 -3.646 32.905 1.00 86.69 172 TYR A CA 1
ATOM 1308 C C . TYR A 1 172 ? -16.093 -3.085 32.722 1.00 86.69 172 TYR A C 1
ATOM 1310 O O . TYR A 1 172 ? -15.118 -3.643 33.209 1.00 86.69 172 TYR A O 1
ATOM 1318 N N . LEU A 1 173 ? -15.972 -1.942 32.034 1.00 88.44 173 LEU A N 1
ATOM 1319 C CA . LEU A 1 173 ? -14.667 -1.294 31.799 1.00 88.44 173 LEU A CA 1
ATOM 1320 C C . LEU A 1 173 ? -13.918 -0.912 33.091 1.00 88.44 173 LEU A C 1
ATOM 1322 O O . LEU A 1 173 ? -12.735 -0.600 33.038 1.00 88.44 173 LEU A O 1
ATOM 1326 N N . GLY A 1 174 ? -14.601 -0.892 34.240 1.00 87.81 174 GLY A N 1
ATOM 1327 C CA . GLY A 1 174 ? -13.977 -0.636 35.540 1.00 87.81 174 GLY A CA 1
ATOM 1328 C C . GLY A 1 174 ? -13.162 -1.802 36.097 1.00 87.81 174 GLY A C 1
ATOM 1329 O O . GLY A 1 174 ? -12.398 -1.574 37.022 1.00 87.81 174 GLY A O 1
ATOM 1330 N N . GLU A 1 175 ? -13.313 -3.007 35.544 1.00 89.75 175 GLU A N 1
ATOM 1331 C CA . GLU A 1 175 ? -12.507 -4.187 35.899 1.00 89.75 175 GLU A CA 1
ATOM 1332 C C . GLU A 1 175 ? -11.263 -4.328 35.013 1.00 89.75 175 GLU A C 1
ATOM 1334 O O . GLU A 1 175 ? -10.479 -5.252 35.192 1.00 89.75 175 GLU A O 1
ATOM 1339 N N . TRP A 1 176 ? -11.103 -3.449 34.021 1.00 93.31 176 TRP A N 1
ATOM 1340 C CA . TRP A 1 176 ? -9.960 -3.482 33.120 1.00 93.31 176 TRP A CA 1
ATOM 1341 C C . TRP A 1 176 ? -8.763 -2.836 33.798 1.00 93.31 176 TRP A C 1
ATOM 1343 O O . TRP A 1 176 ? -8.782 -1.632 34.084 1.00 93.31 176 TRP A O 1
ATOM 1353 N N . GLU A 1 177 ? -7.727 -3.635 33.996 1.00 93.38 177 GLU A N 1
ATOM 1354 C CA . GLU A 1 177 ? -6.436 -3.199 34.486 1.00 93.38 177 GLU A CA 1
ATOM 1355 C C . GLU A 1 177 ? -5.552 -2.763 33.306 1.00 93.38 177 GLU A C 1
ATOM 1357 O O . GLU A 1 177 ? -5.977 -2.637 32.150 1.00 93.38 177 GLU A O 1
ATOM 1362 N N . GLU A 1 178 ? -4.295 -2.462 33.614 1.00 94.50 178 GLU A N 1
ATOM 1363 C CA . GLU A 1 178 ? -3.332 -1.950 32.645 1.00 94.50 178 GLU A CA 1
ATOM 1364 C C . GLU A 1 178 ? -3.179 -2.870 31.421 1.00 94.50 178 GLU A C 1
ATOM 1366 O O . GLU A 1 178 ? -3.118 -2.399 30.282 1.00 94.50 178 GLU A O 1
ATOM 1371 N N . GLU A 1 179 ? -3.157 -4.183 31.650 1.00 94.06 179 GLU A N 1
ATOM 1372 C CA . GLU A 1 179 ? -2.923 -5.192 30.617 1.00 94.06 179 GLU A CA 1
ATOM 1373 C C . GLU A 1 179 ? -4.108 -5.327 29.652 1.00 94.06 179 GLU A C 1
ATOM 1375 O O . GLU A 1 179 ? -3.902 -5.425 28.439 1.00 94.06 179 GLU A O 1
ATOM 1380 N N . GLU A 1 180 ? -5.353 -5.229 30.129 1.00 94.38 180 GLU A N 1
ATOM 1381 C CA . GLU A 1 180 ? -6.533 -5.227 29.257 1.00 94.38 180 GLU A CA 1
ATOM 1382 C C . GLU A 1 180 ? -6.562 -3.981 28.365 1.00 94.38 180 GLU A C 1
ATOM 1384 O O . GLU A 1 180 ? -6.904 -4.056 27.179 1.00 94.38 180 GLU A O 1
ATOM 1389 N N . VAL A 1 181 ? -6.158 -2.824 28.899 1.00 94.69 181 VAL A N 1
ATOM 1390 C CA . VAL A 1 181 ? -6.075 -1.593 28.103 1.00 94.69 181 VAL A CA 1
ATOM 1391 C C . VAL A 1 181 ? -4.933 -1.666 27.088 1.00 94.69 181 VAL A C 1
ATOM 1393 O O . VAL A 1 181 ? -5.119 -1.237 25.946 1.00 94.69 181 VAL A O 1
ATOM 1396 N N . LYS A 1 182 ? -3.783 -2.259 27.434 1.00 95.44 182 LYS A N 1
ATOM 1397 C CA . LYS A 1 182 ? -2.713 -2.549 26.462 1.00 95.44 182 LYS A CA 1
ATOM 1398 C C . LYS A 1 182 ? -3.202 -3.480 25.354 1.00 95.44 182 LYS A C 1
ATOM 1400 O O . LYS A 1 182 ? -2.984 -3.179 24.181 1.00 95.44 182 LYS A O 1
ATOM 1405 N N . ALA A 1 183 ? -3.926 -4.547 25.695 1.00 95.31 183 ALA A N 1
ATOM 1406 C CA . ALA A 1 183 ? -4.509 -5.466 24.718 1.00 95.31 183 ALA A CA 1
ATOM 1407 C C . ALA A 1 183 ? -5.514 -4.763 23.790 1.00 95.31 183 ALA A C 1
ATOM 1409 O O . ALA A 1 183 ? -5.527 -5.005 22.581 1.00 95.31 183 ALA A O 1
ATOM 1410 N N . LEU A 1 184 ? -6.319 -3.835 24.319 1.00 95.31 184 LEU A N 1
ATOM 1411 C CA . LEU A 1 184 ? -7.199 -2.990 23.511 1.00 95.31 184 LEU A CA 1
ATOM 1412 C C . LEU A 1 184 ? -6.422 -2.117 22.526 1.00 95.31 184 LEU A C 1
ATOM 1414 O O . LEU A 1 184 ? -6.819 -2.010 21.365 1.00 95.31 184 LEU A O 1
ATOM 1418 N N . VAL A 1 185 ? -5.337 -1.488 22.973 1.00 94.88 185 VAL A N 1
ATOM 1419 C CA . VAL A 1 185 ? -4.494 -0.649 22.114 1.00 94.88 185 VAL A CA 1
ATOM 1420 C C . VAL A 1 185 ? -3.825 -1.489 21.026 1.00 94.88 185 VAL A C 1
ATOM 1422 O O . VAL A 1 185 ? -3.865 -1.095 19.862 1.00 94.88 185 VAL A O 1
ATOM 1425 N N . GLU A 1 186 ? -3.315 -2.672 21.367 1.00 94.12 186 GLU A N 1
ATOM 1426 C CA . GLU A 1 186 ? -2.771 -3.651 20.418 1.00 94.12 186 GLU A CA 1
ATOM 1427 C C . GLU A 1 186 ? -3.805 -4.036 19.350 1.00 94.12 186 GLU A C 1
ATOM 1429 O O . GLU A 1 186 ? -3.574 -3.914 18.141 1.00 94.12 186 GLU A O 1
ATOM 1434 N N . ALA A 1 187 ? -5.001 -4.439 19.787 1.00 94.62 187 ALA A N 1
ATOM 1435 C CA . ALA A 1 187 ? -6.086 -4.797 18.887 1.00 94.62 187 ALA A CA 1
ATOM 1436 C C . ALA A 1 187 ? -6.480 -3.613 17.993 1.00 94.62 187 ALA A C 1
ATOM 1438 O O . ALA A 1 187 ? -6.607 -3.783 16.779 1.00 94.62 187 ALA A O 1
ATOM 1439 N N . PHE A 1 188 ? -6.597 -2.409 18.556 1.00 94.19 188 PHE A N 1
ATOM 1440 C CA . PHE A 1 188 ? -6.903 -1.195 17.808 1.00 94.19 188 PHE A CA 1
ATOM 1441 C C . PHE A 1 188 ? -5.855 -0.885 16.739 1.00 94.19 188 PHE A C 1
ATOM 1443 O O . PHE A 1 188 ? -6.212 -0.726 15.572 1.00 94.19 188 PHE A O 1
ATOM 1450 N N . LEU A 1 189 ? -4.575 -0.838 17.105 1.00 91.69 189 LEU A N 1
ATOM 1451 C CA . LEU A 1 189 ? -3.489 -0.487 16.193 1.00 91.69 189 LEU A CA 1
ATOM 1452 C C . LEU A 1 189 ? -3.312 -1.530 15.091 1.00 91.69 189 LEU A C 1
ATOM 1454 O O . LEU A 1 189 ? -3.131 -1.156 13.935 1.00 91.69 189 LEU A O 1
ATOM 1458 N N . SER A 1 190 ? -3.497 -2.815 15.395 1.00 90.06 190 SER A N 1
ATOM 1459 C CA . SER A 1 190 ? -3.446 -3.875 14.382 1.00 90.06 190 SER A CA 1
ATOM 1460 C C . SER A 1 190 ? -4.548 -3.771 13.313 1.00 90.06 190 SER A C 1
ATOM 1462 O O . SER A 1 190 ? -4.345 -4.198 12.177 1.00 90.06 190 SER A O 1
ATOM 1464 N N . VAL A 1 191 ? -5.714 -3.203 13.656 1.00 90.50 191 VAL A N 1
ATOM 1465 C CA . VAL A 1 191 ? -6.817 -2.957 12.710 1.00 90.50 191 VAL A CA 1
ATOM 1466 C C . VAL A 1 191 ? -6.657 -1.598 12.028 1.00 90.50 191 VAL A C 1
ATOM 1468 O O . VAL A 1 191 ? -6.960 -1.461 10.843 1.00 90.50 191 VAL A O 1
ATOM 1471 N N . ARG A 1 192 ? -6.211 -0.580 12.772 1.00 89.50 192 ARG A N 1
ATOM 1472 C CA . ARG A 1 192 ? -6.103 0.797 12.291 1.00 89.50 192 ARG A CA 1
ATOM 1473 C C . ARG A 1 192 ? -4.905 0.988 11.375 1.00 89.50 192 ARG A C 1
ATOM 1475 O O . ARG A 1 192 ? -5.052 1.647 10.352 1.00 89.50 192 ARG A O 1
ATOM 1482 N N . PHE A 1 193 ? -3.755 0.435 11.728 1.00 87.25 193 PHE A N 1
ATOM 1483 C CA . PHE A 1 193 ? -2.498 0.608 11.012 1.00 87.25 193 PHE A CA 1
ATOM 1484 C C . PHE A 1 193 ? -1.904 -0.743 10.598 1.00 87.25 193 PHE A C 1
ATOM 1486 O O . PHE A 1 193 ? -0.847 -1.138 11.100 1.00 87.25 193 PHE A O 1
ATOM 1493 N N . PRO A 1 194 ? -2.539 -1.467 9.653 1.00 89.69 194 PRO A N 1
ATOM 1494 C CA . PRO A 1 194 ? -1.874 -2.579 8.993 1.00 89.69 194 PRO A CA 1
ATOM 1495 C C . PRO A 1 194 ? -0.522 -2.105 8.460 1.00 89.69 194 PRO A C 1
ATOM 1497 O O . PRO A 1 194 ? -0.444 -1.087 7.768 1.00 89.69 194 PRO A O 1
ATOM 1500 N N . THR A 1 195 ? 0.538 -2.811 8.839 1.00 90.62 195 THR A N 1
ATOM 1501 C CA . THR A 1 195 ? 1.918 -2.406 8.574 1.00 90.62 195 THR A CA 1
ATOM 1502 C C . THR A 1 195 ? 2.649 -3.529 7.857 1.00 90.62 195 THR A C 1
ATOM 1504 O O . THR A 1 195 ? 2.572 -4.684 8.283 1.00 90.62 195 THR A O 1
ATOM 1507 N N . ILE A 1 196 ? 3.363 -3.185 6.786 1.00 94.50 196 ILE A N 1
ATOM 1508 C CA . ILE A 1 196 ? 4.372 -4.057 6.175 1.00 94.50 196 ILE A CA 1
ATOM 1509 C C . ILE A 1 196 ? 5.776 -3.560 6.510 1.00 94.50 196 ILE A C 1
ATOM 1511 O O . ILE A 1 196 ? 5.992 -2.356 6.664 1.00 94.50 196 ILE A O 1
ATOM 1515 N N . LEU A 1 197 ? 6.729 -4.484 6.576 1.00 95.19 197 LEU A N 1
ATOM 1516 C CA . LEU A 1 197 ? 8.147 -4.193 6.740 1.00 95.19 197 LEU A CA 1
ATOM 1517 C C . LEU A 1 197 ? 8.819 -4.204 5.365 1.00 95.19 197 LEU A C 1
ATOM 1519 O O . LEU A 1 197 ? 8.830 -5.221 4.672 1.00 95.19 197 LEU A O 1
ATOM 1523 N N . LEU A 1 198 ? 9.378 -3.068 4.961 1.00 95.94 198 LEU A N 1
ATOM 1524 C CA . LEU A 1 198 ? 10.171 -2.930 3.746 1.00 95.94 198 LEU A CA 1
ATOM 1525 C C . LEU A 1 198 ? 11.655 -3.023 4.108 1.00 95.94 198 LEU A C 1
ATOM 1527 O O . LEU A 1 198 ? 12.249 -2.060 4.585 1.00 95.94 198 LEU A O 1
ATOM 1531 N N . LEU A 1 199 ? 12.246 -4.184 3.854 1.00 96.19 199 LEU A N 1
ATOM 1532 C CA . LEU A 1 199 ? 13.637 -4.517 4.138 1.00 96.19 199 LEU A CA 1
ATOM 1533 C C . LEU A 1 199 ? 14.538 -3.931 3.042 1.00 96.19 199 LEU A C 1
ATOM 1535 O O . LEU A 1 199 ? 14.832 -4.581 2.037 1.00 96.19 199 LEU A O 1
ATOM 1539 N N . ASN A 1 200 ? 14.903 -2.660 3.193 1.00 96.38 200 ASN A N 1
ATOM 1540 C CA . ASN A 1 200 ? 15.586 -1.863 2.181 1.00 96.38 200 ASN A CA 1
ATOM 1541 C C . ASN A 1 200 ? 17.119 -1.964 2.281 1.00 96.38 200 ASN A C 1
ATOM 1543 O O . ASN A 1 200 ? 17.668 -2.328 3.313 1.00 96.38 200 ASN A O 1
ATOM 1547 N N . LYS A 1 201 ? 17.813 -1.581 1.200 1.00 95.12 201 LYS A N 1
ATOM 1548 C CA . LYS A 1 201 ? 19.269 -1.744 1.005 1.00 95.12 201 LYS A CA 1
ATOM 1549 C C . LYS A 1 201 ? 19.721 -3.208 0.932 1.00 95.12 201 LYS A C 1
ATOM 1551 O O . LYS A 1 201 ? 20.870 -3.530 1.229 1.00 95.12 201 LYS A O 1
ATOM 1556 N N . ALA A 1 202 ? 18.850 -4.086 0.439 1.00 94.25 202 ALA A N 1
ATOM 1557 C CA . ALA A 1 202 ? 19.152 -5.503 0.234 1.00 94.25 202 ALA A CA 1
ATOM 1558 C C . ALA A 1 202 ? 20.283 -5.780 -0.784 1.00 94.25 202 ALA A C 1
ATOM 1560 O O . ALA A 1 202 ? 20.729 -6.916 -0.928 1.00 94.25 202 ALA A O 1
ATOM 1561 N N . ASP A 1 203 ? 20.730 -4.751 -1.510 1.00 92.50 203 ASP A N 1
ATOM 1562 C CA . ASP A 1 203 ? 21.863 -4.777 -2.439 1.00 92.50 203 ASP A CA 1
ATOM 1563 C C . ASP A 1 203 ? 23.236 -4.592 -1.767 1.00 92.50 203 ASP A C 1
ATOM 1565 O O . ASP A 1 203 ? 24.271 -4.708 -2.432 1.00 92.50 203 ASP A O 1
ATOM 1569 N N . GLN A 1 204 ? 23.265 -4.265 -0.473 1.00 90.38 204 GLN A N 1
ATOM 1570 C CA . GLN A 1 204 ? 24.505 -4.082 0.277 1.00 90.38 204 GLN A CA 1
ATOM 1571 C C . GLN A 1 204 ? 25.072 -5.425 0.739 1.00 90.38 204 GLN A C 1
ATOM 1573 O O . GLN A 1 204 ? 24.335 -6.341 1.104 1.00 90.38 204 GLN A O 1
ATOM 1578 N N . ALA A 1 205 ? 26.400 -5.526 0.738 1.00 83.38 205 ALA A N 1
ATOM 1579 C CA . ALA A 1 205 ? 27.111 -6.695 1.244 1.00 83.38 205 ALA A CA 1
ATOM 1580 C C . ALA A 1 205 ? 27.219 -6.662 2.780 1.00 83.38 205 ALA A C 1
ATOM 1582 O O . ALA A 1 205 ? 26.975 -5.629 3.400 1.00 83.38 205 ALA A O 1
ATOM 1583 N N . GLY A 1 206 ? 27.645 -7.776 3.379 1.00 85.50 206 GLY A N 1
ATOM 1584 C CA . GLY A 1 206 ? 27.842 -7.904 4.825 1.00 85.50 206 GLY A CA 1
ATOM 1585 C C . GLY A 1 206 ? 26.807 -8.830 5.455 1.00 85.50 206 GLY A C 1
ATOM 1586 O O . GLY A 1 206 ? 26.502 -9.884 4.899 1.00 85.50 206 GLY A O 1
ATOM 1587 N N . ASP A 1 207 ? 26.261 -8.435 6.604 1.00 88.44 207 ASP A N 1
ATOM 1588 C CA . ASP A 1 207 ? 25.288 -9.235 7.361 1.00 88.44 207 ASP A CA 1
ATOM 1589 C C . ASP A 1 207 ? 23.836 -9.072 6.872 1.00 88.44 207 ASP A C 1
ATOM 1591 O O . ASP A 1 207 ? 22.911 -9.586 7.498 1.00 88.44 207 ASP A O 1
ATOM 1595 N N . THR A 1 208 ? 23.624 -8.416 5.726 1.00 92.25 208 THR A N 1
ATOM 1596 C CA . THR A 1 208 ? 22.306 -8.146 5.128 1.00 92.25 208 THR A CA 1
ATOM 1597 C C . THR A 1 208 ? 21.414 -9.387 5.067 1.00 92.25 208 THR A C 1
ATOM 1599 O O . THR A 1 208 ? 20.274 -9.353 5.520 1.00 92.25 208 THR A O 1
ATOM 1602 N N . ASP A 1 209 ? 21.938 -10.510 4.572 1.00 91.94 209 ASP A N 1
ATOM 1603 C CA . ASP A 1 209 ? 21.171 -11.756 4.434 1.00 91.94 209 ASP A CA 1
ATOM 1604 C C . ASP A 1 209 ? 20.758 -12.347 5.783 1.00 91.94 209 ASP A C 1
ATOM 1606 O O . ASP A 1 209 ? 19.645 -12.861 5.938 1.00 91.94 209 ASP A O 1
ATOM 1610 N N . LYS A 1 210 ? 21.645 -12.248 6.780 1.00 93.19 210 LYS A N 1
ATOM 1611 C CA . LYS A 1 210 ? 21.360 -12.699 8.144 1.00 93.19 210 LYS A CA 1
ATOM 1612 C C . LYS A 1 210 ? 20.289 -11.816 8.775 1.00 93.19 210 LYS A C 1
ATOM 1614 O O . LYS A 1 210 ? 19.357 -12.342 9.372 1.00 93.19 210 LYS A O 1
ATOM 1619 N N . ASN A 1 211 ? 20.390 -10.499 8.604 1.00 94.25 211 ASN A N 1
ATOM 1620 C CA . ASN A 1 211 ? 19.410 -9.543 9.114 1.00 94.25 211 ASN A CA 1
ATOM 1621 C C . ASN A 1 211 ? 18.032 -9.762 8.484 1.00 94.25 211 ASN A C 1
ATOM 1623 O O . ASN A 1 211 ? 17.041 -9.838 9.206 1.00 94.25 211 ASN A O 1
ATOM 1627 N N . ILE A 1 212 ? 17.967 -9.947 7.160 1.00 93.88 212 ILE A N 1
ATOM 1628 C CA . ILE A 1 212 ? 16.721 -10.290 6.461 1.00 93.88 212 ILE A CA 1
ATOM 1629 C C . ILE A 1 212 ? 16.117 -11.565 7.056 1.00 93.88 212 ILE A C 1
ATOM 1631 O O . ILE A 1 212 ? 14.947 -11.560 7.431 1.00 93.88 212 ILE A O 1
ATOM 1635 N N . SER A 1 213 ? 16.912 -12.631 7.181 1.00 92.88 213 SER A N 1
ATOM 1636 C CA . SER A 1 213 ? 16.434 -13.925 7.686 1.00 92.88 213 SER A CA 1
ATOM 1637 C C . SER A 1 213 ? 15.885 -13.803 9.109 1.00 92.88 213 SER A C 1
ATOM 1639 O O . SER A 1 213 ? 14.760 -14.213 9.366 1.00 92.88 213 SER A O 1
ATOM 1641 N N . ARG A 1 214 ? 16.615 -13.134 10.009 1.00 92.88 214 ARG A N 1
ATOM 1642 C CA . ARG A 1 214 ? 16.187 -12.912 11.400 1.00 92.88 214 ARG A CA 1
ATOM 1643 C C . ARG A 1 214 ? 14.882 -12.122 11.499 1.00 92.88 214 ARG A C 1
ATOM 1645 O O . ARG A 1 214 ? 14.023 -12.458 12.310 1.00 92.88 214 ARG A O 1
ATOM 1652 N N . ILE A 1 215 ? 14.712 -11.085 10.676 1.00 93.50 215 ILE A N 1
ATOM 1653 C CA . ILE A 1 215 ? 13.478 -10.286 10.666 1.00 93.50 215 ILE A CA 1
ATOM 1654 C C . ILE A 1 215 ? 12.309 -11.113 10.114 1.00 93.50 215 ILE A C 1
ATOM 1656 O O . ILE A 1 215 ? 11.221 -11.075 10.678 1.00 93.50 215 ILE A O 1
ATOM 1660 N N . VAL A 1 216 ? 12.522 -11.899 9.057 1.00 92.75 216 VAL A N 1
ATOM 1661 C CA . VAL A 1 216 ? 11.497 -12.786 8.472 1.00 92.75 216 VAL A CA 1
ATOM 1662 C C . VAL A 1 216 ? 11.150 -13.974 9.381 1.00 92.75 216 VAL A C 1
ATOM 1664 O O . VAL A 1 216 ? 10.047 -14.496 9.303 1.00 92.75 216 VAL A O 1
ATOM 1667 N N . GLU A 1 217 ? 12.059 -14.414 10.250 1.00 91.25 217 GLU A N 1
ATOM 1668 C CA . GLU A 1 217 ? 11.770 -15.430 11.272 1.00 91.25 217 GLU A CA 1
ATOM 1669 C C . GLU A 1 217 ? 10.970 -14.848 12.443 1.00 91.25 217 GLU A C 1
ATOM 1671 O O . GLU A 1 217 ? 10.087 -15.508 12.992 1.00 91.25 217 GLU A O 1
ATOM 1676 N N . ARG A 1 218 ? 11.275 -13.605 12.837 1.00 90.62 218 ARG A N 1
ATOM 1677 C CA . ARG A 1 218 ? 10.598 -12.918 13.942 1.00 90.62 218 ARG A CA 1
ATOM 1678 C C . ARG A 1 218 ? 9.194 -12.452 13.569 1.00 90.62 218 ARG A C 1
ATOM 1680 O O . ARG A 1 218 ? 8.281 -12.541 14.390 1.00 90.62 218 ARG A O 1
ATOM 1687 N N . TYR A 1 219 ? 9.045 -11.906 12.368 1.00 88.94 219 TYR A N 1
ATOM 1688 C CA . TYR A 1 219 ? 7.801 -11.352 11.851 1.00 88.94 219 TYR A CA 1
ATOM 1689 C C . TYR A 1 219 ? 7.213 -12.273 10.791 1.00 88.94 219 TYR A C 1
ATOM 1691 O O . TYR A 1 219 ? 7.929 -12.989 10.111 1.00 88.94 219 TYR A O 1
ATOM 1699 N N . ASP A 1 220 ? 5.898 -12.229 10.604 1.00 84.25 220 ASP A N 1
ATOM 1700 C CA . ASP A 1 220 ? 5.245 -12.987 9.538 1.00 84.25 220 ASP A CA 1
ATOM 1701 C C . ASP A 1 220 ? 5.862 -12.653 8.166 1.00 84.25 220 ASP A C 1
ATOM 1703 O O . ASP A 1 220 ? 5.820 -11.503 7.720 1.00 84.25 220 ASP A O 1
ATOM 1707 N N . ALA A 1 221 ? 6.399 -13.672 7.487 1.00 86.19 221 ALA A N 1
ATOM 1708 C CA . ALA A 1 221 ? 7.015 -13.555 6.169 1.00 86.19 221 ALA A CA 1
ATOM 1709 C C . ALA A 1 221 ? 6.090 -12.885 5.140 1.00 86.19 221 ALA A C 1
ATOM 1711 O O . ALA A 1 221 ? 6.572 -12.195 4.244 1.00 86.19 221 ALA A O 1
ATOM 1712 N N . SER A 1 222 ? 4.766 -13.017 5.294 1.00 85.94 222 SER A N 1
ATOM 1713 C CA . SER A 1 222 ? 3.785 -12.367 4.415 1.00 85.94 222 SER A CA 1
ATOM 1714 C C . SER A 1 222 ? 3.798 -10.830 4.495 1.00 85.94 222 SER A C 1
ATOM 1716 O O . SER A 1 222 ? 3.282 -10.154 3.603 1.00 85.94 222 SER A O 1
ATOM 1718 N N . LYS A 1 223 ? 4.407 -10.266 5.546 1.00 87.75 223 LYS A N 1
ATOM 1719 C CA . LYS A 1 223 ? 4.501 -8.823 5.804 1.00 87.75 223 LYS A CA 1
ATOM 1720 C C . LYS A 1 223 ? 5.883 -8.243 5.517 1.00 87.75 223 LYS A C 1
ATOM 1722 O O . LYS A 1 223 ? 6.033 -7.024 5.586 1.00 87.75 223 LYS A O 1
ATOM 1727 N N . CYS A 1 224 ? 6.873 -9.074 5.201 1.00 94.88 224 CYS A N 1
ATOM 1728 C CA . CYS A 1 224 ? 8.260 -8.664 4.997 1.00 94.88 224 CYS A CA 1
ATOM 1729 C C . CYS A 1 224 ? 8.608 -8.641 3.504 1.00 94.88 224 CYS A C 1
ATOM 1731 O O . CYS A 1 224 ? 8.556 -9.661 2.824 1.00 94.88 224 CYS A O 1
ATOM 1733 N N . PHE A 1 225 ? 9.013 -7.478 2.993 1.00 95.31 225 PHE A N 1
ATOM 1734 C CA . PHE A 1 225 ? 9.330 -7.274 1.580 1.00 95.31 225 PHE A CA 1
ATOM 1735 C C . PHE A 1 225 ? 10.768 -6.803 1.420 1.00 95.31 225 PHE A C 1
ATOM 1737 O O . PHE A 1 225 ? 11.114 -5.696 1.823 1.00 95.31 225 PHE A O 1
ATOM 1744 N N . VAL A 1 226 ? 11.604 -7.633 0.800 1.00 95.56 226 VAL A N 1
ATOM 1745 C CA . VAL A 1 226 ? 12.994 -7.291 0.477 1.00 95.56 226 VAL A CA 1
ATOM 1746 C C . VAL A 1 226 ? 13.029 -6.312 -0.683 1.00 95.56 226 VAL A C 1
ATOM 1748 O O . VAL A 1 226 ? 12.388 -6.549 -1.705 1.00 95.56 226 VAL A O 1
ATOM 1751 N N . ALA A 1 227 ? 13.766 -5.210 -0.536 1.00 96.56 227 ALA A N 1
ATOM 1752 C CA . ALA A 1 227 ? 13.833 -4.174 -1.552 1.00 96.56 227 ALA A CA 1
ATOM 1753 C C . ALA A 1 227 ? 15.200 -3.493 -1.670 1.00 96.56 227 ALA A C 1
ATOM 1755 O O . ALA A 1 227 ? 15.999 -3.408 -0.738 1.00 96.56 227 ALA A O 1
ATOM 1756 N N . SER A 1 228 ? 15.426 -2.914 -2.847 1.00 96.69 228 SER A N 1
ATOM 1757 C CA . SER A 1 228 ? 16.471 -1.922 -3.077 1.00 96.69 228 SER A CA 1
ATOM 1758 C C . SER A 1 228 ? 15.860 -0.692 -3.743 1.00 96.69 228 SER A C 1
ATOM 1760 O O . SER A 1 228 ? 15.719 -0.603 -4.968 1.00 96.69 228 SER A O 1
ATOM 1762 N N . ALA A 1 229 ? 15.481 0.289 -2.921 1.00 95.38 229 ALA A N 1
ATOM 1763 C CA . ALA A 1 229 ? 14.928 1.553 -3.402 1.00 95.38 229 ALA A CA 1
ATOM 1764 C C . ALA A 1 229 ? 15.941 2.337 -4.256 1.00 95.38 229 ALA A C 1
ATOM 1766 O O . ALA A 1 229 ? 15.570 2.975 -5.246 1.00 95.38 229 ALA A O 1
ATOM 1767 N N . GLY A 1 230 ? 17.231 2.239 -3.914 1.00 95.44 230 GLY A N 1
ATOM 1768 C CA . GLY A 1 230 ? 18.322 2.836 -4.684 1.00 95.44 230 GLY A CA 1
ATOM 1769 C C . GLY A 1 230 ? 18.440 2.253 -6.095 1.00 95.44 230 GLY A C 1
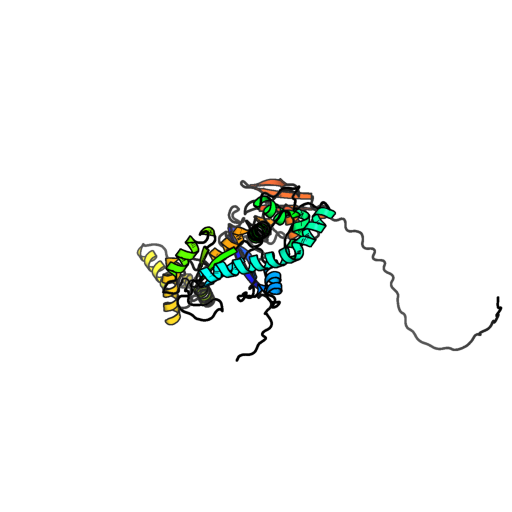ATOM 1770 O O . GLY A 1 230 ? 18.641 3.011 -7.049 1.00 95.44 230 GLY A O 1
ATOM 1771 N N . ALA A 1 231 ? 18.265 0.935 -6.246 1.00 96.12 231 ALA A N 1
ATOM 1772 C CA . ALA A 1 231 ? 18.232 0.280 -7.550 1.00 96.12 231 ALA A CA 1
ATOM 1773 C C . ALA A 1 231 ? 17.005 0.708 -8.370 1.00 96.12 231 ALA A C 1
ATOM 1775 O O . ALA A 1 231 ? 17.157 1.133 -9.513 1.00 96.12 231 ALA A O 1
ATOM 1776 N N . GLU A 1 232 ? 15.803 0.690 -7.783 1.00 95.88 232 GLU A N 1
ATOM 1777 C CA . GLU A 1 232 ? 14.568 1.111 -8.467 1.00 95.88 232 GLU A CA 1
ATOM 1778 C C . GLU A 1 232 ? 14.643 2.559 -8.969 1.00 95.88 232 GLU A C 1
ATOM 1780 O O . GLU A 1 232 ? 14.240 2.859 -10.096 1.00 95.88 232 GLU A O 1
ATOM 1785 N N . CYS A 1 233 ? 15.173 3.468 -8.146 1.00 95.00 233 CYS A N 1
ATOM 1786 C CA . CYS A 1 233 ? 15.368 4.864 -8.527 1.00 95.00 233 CYS A CA 1
ATOM 1787 C C . CYS A 1 233 ? 16.328 4.983 -9.718 1.00 95.00 233 CYS A C 1
ATOM 1789 O O . CYS A 1 233 ? 16.026 5.661 -10.702 1.00 95.00 233 CYS A O 1
ATOM 1791 N N . PHE A 1 234 ? 17.451 4.264 -9.673 1.00 96.44 234 PHE A N 1
ATOM 1792 C CA . PHE A 1 234 ? 18.426 4.269 -10.757 1.00 96.44 234 PHE A CA 1
ATOM 1793 C C . PHE A 1 234 ? 17.850 3.717 -12.068 1.00 96.44 234 PHE A C 1
ATOM 1795 O O . PHE A 1 234 ? 17.973 4.372 -13.102 1.00 96.44 234 PHE A O 1
ATOM 1802 N N . LEU A 1 235 ? 17.141 2.584 -12.031 1.00 96.38 235 LEU A N 1
ATOM 1803 C CA . LEU A 1 235 ? 16.493 2.007 -13.214 1.00 96.38 235 LEU A CA 1
ATOM 1804 C C . LEU A 1 235 ? 15.446 2.959 -13.815 1.00 96.38 235 LEU A C 1
ATOM 1806 O O . LEU A 1 235 ? 15.356 3.104 -15.036 1.00 96.38 235 LEU A O 1
ATOM 1810 N N . LYS A 1 236 ? 14.681 3.675 -12.979 1.00 94.12 236 LYS A N 1
ATOM 1811 C CA . LYS A 1 236 ? 13.742 4.711 -13.447 1.00 94.12 236 LYS A CA 1
ATOM 1812 C C . LYS A 1 236 ? 14.453 5.859 -14.163 1.00 94.12 236 LYS A C 1
ATOM 1814 O O . LYS A 1 236 ? 13.961 6.295 -15.204 1.00 94.12 236 LYS A O 1
ATOM 1819 N N . ILE A 1 237 ? 15.588 6.323 -13.637 1.00 94.94 237 ILE A N 1
ATOM 1820 C CA . ILE A 1 237 ? 16.405 7.371 -14.268 1.00 94.94 237 ILE A CA 1
ATOM 1821 C C . ILE A 1 237 ? 16.960 6.875 -15.609 1.00 94.94 237 ILE A C 1
ATOM 1823 O O . ILE A 1 237 ? 16.829 7.571 -16.614 1.00 94.94 237 ILE A O 1
ATOM 1827 N N . CYS A 1 238 ? 17.520 5.663 -15.660 1.00 95.81 238 CYS A N 1
ATOM 1828 C CA . CYS A 1 238 ? 18.029 5.068 -16.899 1.00 95.81 238 CYS A CA 1
ATOM 1829 C C . CYS A 1 238 ? 16.929 4.933 -17.959 1.00 95.81 238 CYS A C 1
ATOM 1831 O O . CYS A 1 238 ? 17.147 5.295 -19.111 1.00 95.81 238 CYS A O 1
ATOM 1833 N N . ARG A 1 239 ? 15.722 4.507 -17.572 1.00 95.19 239 ARG A N 1
ATOM 1834 C CA . ARG A 1 239 ? 14.564 4.454 -18.477 1.00 95.19 239 ARG A CA 1
ATOM 1835 C C . ARG A 1 239 ? 14.167 5.836 -18.999 1.00 95.19 239 ARG A C 1
ATOM 1837 O O . ARG A 1 239 ? 13.844 5.974 -20.170 1.00 95.19 239 ARG A O 1
ATOM 1844 N N . GLN A 1 240 ? 14.158 6.861 -18.144 1.00 93.62 240 GLN A N 1
ATOM 1845 C CA . GLN A 1 240 ? 13.843 8.237 -18.561 1.00 93.62 240 GLN A CA 1
ATOM 1846 C C . GLN A 1 240 ? 14.866 8.781 -19.562 1.00 93.62 240 GLN A C 1
ATOM 1848 O O . GLN A 1 240 ? 14.484 9.453 -20.514 1.00 93.62 240 GLN A O 1
ATOM 1853 N N . LYS A 1 241 ? 16.142 8.435 -19.373 1.00 94.75 241 LYS A N 1
ATOM 1854 C CA . LYS A 1 241 ? 17.232 8.710 -20.317 1.00 94.75 241 LYS A CA 1
ATOM 1855 C C . LYS A 1 241 ? 17.257 7.758 -21.517 1.00 94.75 241 LYS A C 1
ATOM 1857 O O . LYS A 1 241 ? 18.177 7.826 -22.312 1.00 94.75 241 LYS A O 1
ATOM 1862 N N . LYS A 1 242 ? 16.278 6.854 -21.623 1.00 95.19 242 LYS A N 1
ATOM 1863 C CA . LYS A 1 242 ? 16.173 5.840 -22.677 1.00 95.19 242 LYS A CA 1
ATOM 1864 C C . LYS A 1 242 ? 17.421 4.955 -22.812 1.00 95.19 242 LYS A C 1
ATOM 1866 O O . LYS A 1 242 ? 17.701 4.427 -23.870 1.00 95.19 242 LYS A O 1
ATOM 1871 N N . VAL A 1 243 ? 18.151 4.739 -21.724 1.00 95.88 243 VAL A N 1
ATOM 1872 C CA . VAL A 1 243 ? 19.319 3.841 -21.702 1.00 95.88 243 VAL A CA 1
ATOM 1873 C C . VAL A 1 243 ? 18.891 2.372 -21.625 1.00 95.88 243 VAL A C 1
ATOM 1875 O O . VAL A 1 243 ? 19.601 1.478 -22.070 1.00 95.88 243 VAL A O 1
ATOM 1878 N N . ILE A 1 244 ? 17.721 2.116 -21.032 1.00 96.06 244 ILE A N 1
ATOM 1879 C CA . ILE A 1 244 ? 17.172 0.770 -20.850 1.00 96.06 244 ILE A CA 1
ATOM 1880 C C . ILE A 1 244 ? 15.678 0.736 -21.164 1.00 96.06 244 ILE A C 1
ATOM 1882 O O . ILE A 1 244 ? 14.943 1.691 -20.874 1.00 96.06 244 ILE A O 1
ATOM 1886 N N . ARG A 1 245 ? 15.203 -0.414 -21.642 1.00 94.00 245 ARG A N 1
ATOM 1887 C CA . ARG A 1 245 ? 13.789 -0.784 -21.626 1.00 94.00 245 ARG A CA 1
ATOM 1888 C C . ARG A 1 245 ? 13.488 -1.445 -20.278 1.00 94.00 245 ARG A C 1
ATOM 1890 O O . ARG A 1 245 ? 13.942 -2.546 -19.989 1.00 94.00 245 ARG A O 1
ATOM 1897 N N . TYR A 1 246 ? 12.758 -0.739 -19.413 1.00 92.94 246 TYR A N 1
ATOM 1898 C CA . TYR A 1 246 ? 12.425 -1.216 -18.066 1.00 92.94 246 TYR A CA 1
ATOM 1899 C C . TYR A 1 246 ? 10.970 -0.923 -17.704 1.00 92.94 246 TYR A C 1
ATOM 1901 O O . TYR A 1 246 ? 10.515 0.229 -17.723 1.00 92.94 246 TYR A O 1
ATOM 1909 N N . GLN A 1 247 ? 10.245 -1.962 -17.299 1.00 88.31 247 GLN A N 1
ATOM 1910 C CA . GLN A 1 247 ? 8.954 -1.813 -16.644 1.00 88.31 247 GLN A CA 1
ATOM 1911 C C . GLN A 1 247 ? 9.158 -1.808 -15.130 1.00 88.31 247 GLN A C 1
ATOM 1913 O O . GLN A 1 247 ? 9.772 -2.701 -14.571 1.00 88.31 247 GLN A O 1
ATOM 1918 N N . ALA A 1 248 ? 8.610 -0.803 -14.452 1.00 85.56 248 ALA A N 1
ATOM 1919 C CA . ALA A 1 248 ? 8.797 -0.657 -13.016 1.00 85.56 248 ALA A CA 1
ATOM 1920 C C . ALA A 1 248 ? 8.247 -1.878 -12.248 1.00 85.56 248 ALA A C 1
ATOM 1922 O O . ALA A 1 248 ? 7.100 -2.279 -12.475 1.00 85.56 248 ALA A O 1
ATOM 1923 N N . GLY A 1 249 ? 9.083 -2.463 -11.385 1.00 84.38 249 GLY A N 1
ATOM 1924 C CA . GLY A 1 249 ? 8.801 -3.715 -10.683 1.00 84.38 249 GLY A CA 1
ATOM 1925 C C . GLY A 1 249 ? 9.059 -4.990 -11.495 1.00 84.38 249 GLY A C 1
ATOM 1926 O O . GLY A 1 249 ? 8.711 -6.065 -11.018 1.00 84.38 249 GLY A O 1
ATOM 1927 N N . ALA A 1 250 ? 9.617 -4.899 -12.706 1.00 88.75 250 ALA A N 1
ATOM 1928 C CA . ALA A 1 250 ? 10.052 -6.074 -13.458 1.00 88.75 250 ALA A CA 1
ATOM 1929 C C . ALA A 1 250 ? 11.330 -6.682 -12.860 1.00 88.75 250 ALA A C 1
ATOM 1931 O O . ALA A 1 250 ? 12.156 -5.979 -12.276 1.00 88.75 250 ALA A O 1
ATOM 1932 N N . GLY A 1 251 ? 11.494 -7.992 -13.054 1.00 92.19 251 GLY A N 1
ATOM 1933 C CA . GLY A 1 251 ? 12.692 -8.742 -12.666 1.00 92.19 251 GLY A CA 1
ATOM 1934 C C . GLY A 1 251 ? 13.852 -8.628 -13.652 1.00 92.19 251 GLY A C 1
ATOM 1935 O O . GLY A 1 251 ? 14.872 -9.278 -13.471 1.00 92.19 251 GLY A O 1
ATOM 1936 N N . ASN A 1 252 ? 13.711 -7.831 -14.709 1.00 94.38 252 ASN A N 1
ATOM 1937 C CA . ASN A 1 252 ? 14.747 -7.603 -15.706 1.00 94.38 252 ASN A CA 1
ATOM 1938 C C . ASN A 1 252 ? 14.588 -6.225 -16.370 1.00 94.38 252 ASN A C 1
ATOM 1940 O O . ASN A 1 252 ? 13.569 -5.542 -16.236 1.00 94.38 252 ASN A O 1
ATOM 1944 N N . PHE A 1 253 ? 15.631 -5.824 -17.087 1.00 95.19 253 PHE A N 1
ATOM 1945 C CA . PHE A 1 253 ? 15.635 -4.710 -18.028 1.00 95.19 253 PHE A CA 1
ATOM 1946 C C . PHE A 1 253 ? 16.483 -5.108 -19.232 1.00 95.19 253 PHE A C 1
ATOM 1948 O O . PHE A 1 253 ? 17.403 -5.919 -19.093 1.00 95.19 253 PHE A O 1
ATOM 1955 N N . GLU A 1 254 ? 16.201 -4.493 -20.372 1.00 94.25 254 GLU A N 1
ATOM 1956 C CA . GLU A 1 254 ? 16.915 -4.734 -21.624 1.00 94.25 254 GLU A CA 1
ATOM 1957 C C . GLU A 1 254 ? 17.726 -3.488 -21.992 1.00 94.25 254 GLU A C 1
ATOM 1959 O O . GLU A 1 254 ? 17.213 -2.363 -21.959 1.00 94.25 254 GLU A O 1
ATOM 1964 N N . THR A 1 255 ? 19.001 -3.681 -22.308 1.00 94.44 255 THR A N 1
ATOM 1965 C CA . THR A 1 255 ? 19.857 -2.690 -22.967 1.00 94.44 255 THR A CA 1
ATOM 1966 C C . THR A 1 255 ? 19.872 -2.932 -24.478 1.00 94.44 255 THR A C 1
ATOM 1968 O O . THR A 1 255 ? 19.358 -3.943 -24.951 1.00 94.44 255 THR A O 1
ATOM 1971 N N . ILE A 1 256 ? 20.469 -2.022 -25.252 1.00 92.88 256 ILE A N 1
ATOM 1972 C CA . ILE A 1 256 ? 20.631 -2.229 -26.700 1.00 92.88 256 ILE A CA 1
ATOM 1973 C C . ILE A 1 256 ? 21.457 -3.489 -26.993 1.00 92.88 256 ILE A C 1
ATOM 1975 O O . ILE A 1 256 ? 21.126 -4.216 -27.921 1.00 92.88 256 ILE A O 1
ATOM 1979 N N . GLU A 1 257 ? 22.498 -3.755 -26.199 1.00 91.81 257 GLU A N 1
ATOM 1980 C CA . GLU A 1 257 ? 23.322 -4.962 -26.341 1.00 91.81 257 GLU A CA 1
ATOM 1981 C C . GLU A 1 257 ? 22.485 -6.226 -26.092 1.00 91.81 257 GLU A C 1
ATOM 1983 O O . GLU A 1 257 ? 22.501 -7.129 -26.916 1.00 91.81 257 GLU A O 1
ATOM 1988 N N . ASP A 1 258 ? 21.663 -6.248 -25.033 1.00 92.25 258 ASP A N 1
ATOM 1989 C CA . ASP A 1 258 ? 20.803 -7.410 -24.748 1.00 92.25 258 ASP A CA 1
ATOM 1990 C C . ASP A 1 258 ? 19.776 -7.656 -25.874 1.00 92.25 258 ASP A C 1
ATOM 1992 O O . ASP A 1 258 ? 19.487 -8.799 -26.221 1.00 92.25 258 ASP A O 1
ATOM 1996 N N . ILE A 1 259 ? 19.218 -6.582 -26.451 1.00 91.81 259 ILE A N 1
ATOM 1997 C CA . ILE A 1 259 ? 18.284 -6.670 -27.586 1.00 91.81 259 ILE A CA 1
ATOM 1998 C C . ILE A 1 259 ? 19.007 -7.209 -28.824 1.00 91.81 259 ILE A C 1
ATOM 2000 O O . ILE A 1 259 ? 18.463 -8.053 -29.533 1.00 91.81 259 ILE A O 1
ATOM 2004 N N . GLN A 1 260 ? 20.226 -6.734 -29.086 1.00 90.62 260 GLN A N 1
ATOM 2005 C CA . GLN A 1 260 ? 21.036 -7.204 -30.205 1.00 90.62 260 GLN A CA 1
ATOM 2006 C C . GLN A 1 260 ? 21.335 -8.701 -30.083 1.00 90.62 260 GLN A C 1
ATOM 2008 O O . GLN A 1 260 ? 21.124 -9.443 -31.042 1.00 90.62 260 GLN A O 1
ATOM 2013 N N . ASP A 1 261 ? 21.748 -9.144 -28.896 1.00 91.19 261 ASP A N 1
ATOM 2014 C CA . ASP A 1 261 ? 22.052 -10.547 -28.620 1.00 91.19 261 ASP A CA 1
ATOM 2015 C C . ASP A 1 261 ? 20.814 -11.451 -28.813 1.00 91.19 261 ASP A C 1
ATOM 2017 O O . ASP A 1 261 ? 20.924 -12.527 -29.412 1.00 91.19 261 ASP A O 1
ATOM 2021 N N . ASP A 1 262 ? 19.618 -11.020 -28.377 1.00 90.50 262 ASP A N 1
ATOM 2022 C CA . ASP A 1 262 ? 18.363 -11.763 -28.612 1.00 90.50 262 ASP A CA 1
ATOM 2023 C C . ASP A 1 262 ? 18.034 -11.882 -30.108 1.00 90.50 262 ASP A C 1
ATOM 2025 O O . ASP A 1 262 ? 17.717 -12.972 -30.602 1.00 90.50 262 ASP A O 1
ATOM 2029 N N . LEU A 1 263 ? 18.144 -10.778 -30.854 1.00 89.44 263 LEU A N 1
ATOM 2030 C CA . LEU A 1 263 ? 17.872 -10.759 -32.292 1.00 89.44 263 LEU A CA 1
ATOM 2031 C C . LEU A 1 263 ? 18.849 -11.656 -33.061 1.00 89.44 263 LEU A C 1
ATOM 2033 O O . LEU A 1 263 ? 18.417 -12.430 -33.922 1.00 89.44 263 LEU A O 1
ATOM 2037 N N . ASP A 1 264 ? 20.139 -11.610 -32.730 1.00 90.25 264 ASP A N 1
ATOM 2038 C CA . ASP A 1 264 ? 21.156 -12.461 -33.352 1.00 90.25 264 ASP A CA 1
ATOM 2039 C C . ASP A 1 264 ? 20.898 -13.945 -33.061 1.00 90.25 264 ASP A C 1
ATOM 2041 O O . ASP A 1 264 ? 20.958 -14.785 -33.967 1.00 90.25 264 ASP A O 1
ATOM 2045 N N . PHE A 1 265 ? 20.507 -14.278 -31.828 1.00 91.00 265 PHE A N 1
ATOM 2046 C CA . PHE A 1 265 ? 20.162 -15.645 -31.443 1.00 91.00 265 PHE A CA 1
ATOM 2047 C C . PHE A 1 265 ? 18.906 -16.172 -32.159 1.00 91.00 265 PHE A C 1
ATOM 2049 O O . PHE A 1 265 ? 18.850 -17.333 -32.578 1.00 91.00 265 PHE A O 1
ATOM 2056 N N . ARG A 1 266 ? 17.878 -15.337 -32.332 1.00 91.06 266 ARG A N 1
ATOM 2057 C CA . ARG A 1 266 ? 16.657 -15.688 -33.083 1.00 91.06 266 ARG A CA 1
ATOM 2058 C C . ARG A 1 266 ? 16.937 -15.856 -34.573 1.00 91.06 266 ARG A C 1
ATOM 2060 O O . ARG A 1 266 ? 16.487 -16.831 -35.179 1.00 91.06 266 ARG A O 1
ATOM 2067 N N . LYS A 1 267 ? 17.763 -14.981 -35.149 1.00 91.19 267 LYS A N 1
ATOM 2068 C CA . LYS A 1 267 ? 18.210 -15.078 -36.543 1.00 91.19 267 LYS A CA 1
ATOM 2069 C C . LYS A 1 267 ? 18.994 -16.365 -36.802 1.00 91.19 267 LYS A C 1
ATOM 2071 O O . LYS A 1 267 ? 18.759 -17.025 -37.812 1.00 91.19 267 LYS A O 1
ATOM 2076 N N . ALA A 1 268 ? 19.864 -16.769 -35.874 1.00 91.88 268 ALA A N 1
ATOM 2077 C CA . ALA A 1 268 ? 20.602 -18.032 -35.959 1.00 91.88 268 ALA A CA 1
ATOM 2078 C C . ALA A 1 268 ? 19.685 -19.273 -35.957 1.00 91.88 268 ALA A C 1
ATOM 2080 O O . ALA A 1 268 ? 20.033 -20.297 -36.541 1.00 91.88 268 ALA A O 1
ATOM 2081 N N . ARG A 1 269 ? 18.491 -19.176 -35.356 1.00 93.06 269 ARG A N 1
ATOM 2082 C CA . ARG A 1 269 ? 17.456 -20.226 -35.370 1.00 93.06 269 ARG A CA 1
ATOM 2083 C C . ARG A 1 269 ? 16.563 -20.205 -36.618 1.00 93.06 269 ARG A C 1
ATOM 2085 O O . ARG A 1 269 ? 15.651 -21.021 -36.721 1.00 93.06 269 ARG A O 1
ATOM 2092 N N . GLY A 1 270 ? 16.821 -19.303 -37.567 1.00 89.75 270 GLY A N 1
ATOM 2093 C CA . GLY A 1 270 ? 16.020 -19.146 -38.782 1.00 89.75 270 GLY A CA 1
ATOM 2094 C C . GLY A 1 270 ? 14.674 -18.454 -38.551 1.00 89.75 270 GLY A C 1
ATOM 2095 O O . GLY A 1 270 ? 13.795 -18.531 -39.409 1.00 89.75 270 GLY A O 1
ATOM 2096 N N . GLU A 1 271 ? 14.488 -17.790 -37.407 1.00 91.56 271 GLU A N 1
ATOM 2097 C CA . GLU A 1 271 ? 13.279 -17.017 -37.134 1.00 91.56 271 GLU A CA 1
ATOM 2098 C C . GLU A 1 271 ? 13.282 -15.701 -37.922 1.00 91.56 271 GLU A C 1
ATOM 2100 O O . GLU A 1 271 ? 14.325 -15.083 -38.153 1.00 91.56 271 GLU A O 1
ATOM 2105 N N . HIS A 1 272 ? 12.092 -15.235 -38.305 1.00 88.00 272 HIS A N 1
ATOM 2106 C CA . HIS A 1 272 ? 11.941 -13.879 -38.814 1.00 88.00 272 HIS A CA 1
ATOM 2107 C C . HIS A 1 272 ? 12.148 -12.885 -37.665 1.00 88.00 272 HIS A C 1
ATOM 2109 O O . HIS A 1 272 ? 11.409 -12.907 -36.675 1.00 88.00 272 HIS A O 1
ATOM 2115 N N . VAL A 1 273 ? 13.155 -12.024 -37.802 1.00 85.94 273 VAL A N 1
ATOM 2116 C CA . VAL A 1 273 ? 13.497 -10.991 -36.822 1.00 85.94 273 VAL A CA 1
ATOM 2117 C C . VAL A 1 273 ? 13.230 -9.598 -37.399 1.00 85.94 273 VAL A C 1
ATOM 2119 O O . VAL A 1 273 ? 13.521 -9.374 -38.578 1.00 85.94 273 VAL A O 1
ATOM 2122 N N . PRO A 1 274 ? 12.667 -8.671 -36.602 1.00 86.12 274 PRO A N 1
ATOM 2123 C CA . PRO A 1 274 ? 12.507 -7.276 -37.007 1.00 86.12 274 PRO A CA 1
ATOM 2124 C C . PRO A 1 274 ? 13.869 -6.587 -37.180 1.00 86.12 274 PRO A C 1
ATOM 2126 O O . PRO A 1 274 ? 14.906 -7.105 -36.753 1.00 86.12 274 PRO A O 1
ATOM 2129 N N . ALA A 1 275 ? 13.877 -5.410 -37.809 1.00 85.31 275 ALA A N 1
ATOM 2130 C CA . ALA A 1 275 ? 15.105 -4.638 -37.962 1.00 85.31 275 ALA A CA 1
ATOM 2131 C C . ALA A 1 275 ? 15.595 -4.122 -36.596 1.00 85.31 275 ALA A C 1
ATOM 2133 O O . ALA A 1 275 ? 14.808 -3.626 -35.790 1.00 85.31 275 ALA A O 1
ATOM 2134 N N . MET A 1 276 ? 16.908 -4.188 -36.350 1.00 83.44 276 MET A N 1
ATOM 2135 C CA . MET A 1 276 ? 17.525 -3.711 -35.101 1.00 83.44 276 MET A CA 1
ATOM 2136 C C . MET A 1 276 ? 17.144 -2.255 -34.798 1.00 83.44 276 MET A C 1
ATOM 2138 O O . MET A 1 276 ? 16.843 -1.908 -33.657 1.00 83.44 276 MET A O 1
ATOM 2142 N N . GLU A 1 277 ? 17.123 -1.409 -35.826 1.00 80.06 277 GLU A N 1
ATOM 2143 C CA . GLU A 1 277 ? 16.784 0.014 -35.734 1.00 80.06 277 GLU A CA 1
ATOM 2144 C C . GLU A 1 277 ? 15.346 0.245 -35.244 1.00 80.06 277 GLU A C 1
ATOM 2146 O O . GLU A 1 277 ? 15.086 1.232 -34.559 1.00 80.06 277 GLU A O 1
ATOM 2151 N N . GLU A 1 278 ? 14.421 -0.674 -35.540 1.00 83.56 278 GLU A N 1
ATOM 2152 C CA . GLU A 1 278 ? 13.028 -0.606 -35.084 1.00 83.56 278 GLU A CA 1
ATOM 2153 C C . GLU A 1 278 ? 12.897 -1.014 -33.609 1.00 83.56 278 GLU A C 1
ATOM 2155 O O . GLU A 1 278 ? 12.225 -0.334 -32.834 1.00 83.56 278 GLU A O 1
ATOM 2160 N N . GLU A 1 279 ? 13.570 -2.091 -33.193 1.00 82.50 279 GLU A N 1
ATOM 2161 C CA . GLU A 1 279 ? 13.549 -2.595 -31.807 1.00 82.50 279 GLU A CA 1
ATOM 2162 C C . GLU A 1 279 ? 14.285 -1.666 -30.830 1.00 82.50 279 GLU A C 1
ATOM 2164 O O . GLU A 1 279 ? 13.860 -1.455 -29.689 1.00 82.50 279 GLU A O 1
ATOM 2169 N N . THR A 1 280 ? 15.389 -1.076 -31.283 1.00 84.50 280 THR A N 1
ATOM 2170 C CA . THR A 1 280 ? 16.238 -0.188 -30.476 1.00 84.50 280 THR A CA 1
ATOM 2171 C C . THR A 1 280 ? 15.861 1.285 -30.631 1.00 84.50 280 THR A C 1
ATOM 2173 O O . THR A 1 280 ? 16.517 2.155 -30.055 1.00 84.50 280 THR A O 1
ATOM 2176 N N . ALA A 1 281 ? 14.779 1.577 -31.364 1.00 85.56 281 ALA A N 1
ATOM 2177 C CA . ALA A 1 281 ? 14.343 2.926 -31.687 1.00 85.56 281 ALA A CA 1
ATOM 2178 C C . ALA A 1 281 ? 14.232 3.814 -30.437 1.00 85.56 281 ALA A C 1
ATOM 2180 O O . ALA A 1 281 ? 13.395 3.619 -29.551 1.00 85.56 281 ALA A O 1
ATOM 2181 N N . GLY A 1 282 ? 15.078 4.843 -30.395 1.00 86.56 282 GLY A N 1
ATOM 2182 C CA . GLY A 1 282 ? 15.104 5.825 -29.320 1.00 86.56 282 GLY A CA 1
ATOM 2183 C C . GLY A 1 282 ? 15.827 5.382 -28.050 1.00 86.56 282 GLY A C 1
ATOM 2184 O O . GLY A 1 282 ? 15.780 6.149 -27.093 1.00 86.56 282 GLY A O 1
ATOM 2185 N N . LEU A 1 283 ? 16.474 4.213 -28.017 1.00 92.44 283 LEU A N 1
ATOM 2186 C CA . LEU A 1 283 ? 17.385 3.847 -26.935 1.00 92.44 283 LEU A CA 1
ATOM 2187 C C . LEU A 1 283 ? 18.783 4.449 -27.150 1.00 92.44 283 LEU A C 1
ATOM 2189 O O . LEU A 1 283 ? 19.217 4.664 -28.280 1.00 92.44 283 LEU A O 1
ATOM 2193 N N . GLU A 1 284 ? 19.501 4.687 -26.054 1.00 92.50 284 GLU A N 1
ATOM 2194 C CA . GLU A 1 284 ? 20.873 5.204 -26.045 1.00 92.50 284 GLU A CA 1
ATOM 2195 C C . GLU A 1 284 ? 21.839 4.218 -25.372 1.00 92.50 284 GLU A C 1
ATOM 2197 O O . GLU A 1 284 ? 21.481 3.520 -24.420 1.00 92.50 284 GLU A O 1
ATOM 2202 N N . MET A 1 285 ? 23.089 4.181 -25.843 1.00 90.88 285 MET A N 1
ATOM 2203 C CA . MET A 1 285 ? 24.126 3.330 -25.255 1.00 90.88 285 MET A CA 1
ATOM 2204 C C . MET A 1 285 ? 24.533 3.822 -23.855 1.00 90.88 285 MET A C 1
ATOM 2206 O O . MET A 1 285 ? 24.833 5.008 -23.689 1.00 90.88 285 MET A O 1
ATOM 2210 N N . PRO A 1 286 ? 24.592 2.939 -22.838 1.00 92.06 286 PRO A N 1
ATOM 2211 C CA . PRO A 1 286 ? 25.061 3.315 -21.510 1.00 92.06 286 PRO A CA 1
ATOM 2212 C C . PRO A 1 286 ? 26.554 3.662 -21.515 1.00 92.06 286 PRO A C 1
ATOM 2214 O O . PRO A 1 286 ? 27.372 2.968 -22.114 1.00 92.06 286 PRO A O 1
ATOM 2217 N N . ASP A 1 287 ? 26.939 4.684 -20.747 1.00 93.38 287 ASP A N 1
ATOM 2218 C CA . ASP A 1 287 ? 28.350 4.918 -20.430 1.00 93.38 287 ASP A CA 1
ATOM 2219 C C . ASP A 1 287 ? 28.935 3.778 -19.561 1.00 93.38 287 ASP A C 1
ATOM 2221 O O . ASP A 1 287 ? 28.206 3.026 -18.905 1.00 93.38 287 ASP A O 1
ATOM 2225 N N . SER A 1 288 ? 30.268 3.675 -19.493 1.00 93.88 288 SER A N 1
ATOM 2226 C CA . SER A 1 288 ? 30.961 2.599 -18.759 1.00 93.88 288 SER A CA 1
ATOM 2227 C C . SER A 1 288 ? 30.580 2.507 -17.271 1.00 93.88 288 SER A C 1
ATOM 2229 O O . SER A 1 288 ? 30.503 1.411 -16.713 1.00 93.88 288 SER A O 1
ATOM 2231 N N . LYS A 1 289 ? 30.319 3.637 -16.602 1.00 95.44 289 LYS A N 1
ATOM 2232 C CA . LYS A 1 289 ? 29.945 3.660 -15.180 1.00 95.44 289 LYS A CA 1
ATOM 2233 C C . LYS A 1 289 ? 28.500 3.201 -14.994 1.00 95.44 289 LYS A C 1
ATOM 2235 O O . LYS A 1 289 ? 28.211 2.438 -14.071 1.00 95.44 289 LYS A O 1
ATOM 2240 N N . THR A 1 290 ? 27.608 3.659 -15.866 1.00 94.62 290 THR A N 1
ATOM 2241 C CA . THR A 1 290 ? 26.201 3.267 -15.908 1.00 94.62 290 THR A CA 1
ATOM 2242 C C . THR A 1 290 ? 26.074 1.772 -16.184 1.00 94.62 290 THR A C 1
ATOM 2244 O O . THR A 1 290 ? 25.382 1.094 -15.428 1.00 94.62 290 THR A O 1
ATOM 2247 N N . LYS A 1 291 ? 26.813 1.241 -17.166 1.00 95.00 291 LYS A N 1
ATOM 2248 C CA . LYS A 1 291 ? 26.848 -0.192 -17.497 1.00 95.00 291 LYS A CA 1
ATOM 2249 C C . LYS A 1 291 ? 27.249 -1.055 -16.297 1.00 95.00 291 LYS A C 1
ATOM 2251 O O . LYS A 1 291 ? 26.465 -1.895 -15.871 1.00 95.00 291 LYS A O 1
ATOM 2256 N N . LYS A 1 292 ? 28.378 -0.748 -15.645 1.00 95.56 292 LYS A N 1
ATOM 2257 C CA . LYS A 1 292 ? 28.825 -1.464 -14.429 1.00 95.56 292 LYS A CA 1
ATOM 2258 C C . LYS A 1 292 ? 27.783 -1.450 -13.308 1.00 95.56 292 LYS A C 1
ATOM 2260 O O . LYS A 1 292 ? 27.626 -2.419 -12.569 1.00 95.56 292 LYS A O 1
ATOM 2265 N N . ARG A 1 293 ? 27.070 -0.330 -13.139 1.00 95.50 293 ARG A N 1
ATOM 2266 C CA . ARG A 1 293 ? 26.017 -0.222 -12.120 1.00 95.50 293 ARG A CA 1
ATOM 2267 C C . ARG A 1 293 ? 24.768 -1.024 -12.494 1.00 95.50 293 ARG A C 1
ATOM 2269 O O . ARG A 1 293 ? 24.156 -1.601 -11.599 1.00 95.50 293 ARG A O 1
ATOM 2276 N N . LEU A 1 294 ? 24.394 -1.052 -13.773 1.00 96.06 294 LEU A N 1
ATOM 2277 C CA . LEU A 1 294 ? 23.296 -1.874 -14.287 1.00 96.06 294 LEU A CA 1
ATOM 2278 C C . LEU A 1 294 ? 23.586 -3.366 -14.086 1.00 96.06 294 LEU A C 1
ATOM 2280 O O . LEU A 1 294 ? 22.728 -4.061 -13.553 1.00 96.06 294 LEU A O 1
ATOM 2284 N N . GLU A 1 295 ? 24.796 -3.824 -14.415 1.00 94.69 295 GLU A N 1
ATOM 2285 C CA . GLU A 1 295 ? 25.257 -5.202 -14.174 1.00 94.69 295 GLU A CA 1
ATOM 2286 C C . GLU A 1 295 ? 25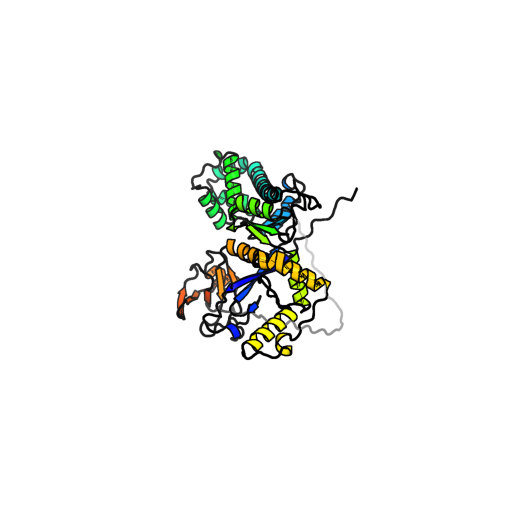.169 -5.559 -12.685 1.00 94.69 295 GLU A C 1
ATOM 2288 O O . GLU A 1 295 ? 24.498 -6.518 -12.313 1.00 94.69 295 GLU A O 1
ATOM 2293 N N . LYS A 1 296 ? 25.703 -4.703 -11.800 1.00 94.44 296 LYS A N 1
ATOM 2294 C CA . LYS A 1 296 ? 25.592 -4.920 -10.349 1.00 94.44 296 LYS A CA 1
ATOM 2295 C C . LYS A 1 296 ? 24.136 -5.049 -9.882 1.00 94.44 296 LYS A C 1
ATOM 2297 O O . LYS A 1 296 ? 23.844 -5.880 -9.029 1.00 94.44 296 LYS A O 1
ATOM 2302 N N . ILE A 1 297 ? 23.223 -4.218 -10.394 1.00 95.31 297 ILE A N 1
ATOM 2303 C CA . ILE A 1 297 ? 21.794 -4.287 -10.041 1.00 95.31 297 ILE A CA 1
ATOM 2304 C C . ILE A 1 297 ? 21.155 -5.566 -10.588 1.00 95.31 297 ILE A C 1
ATOM 2306 O O . ILE A 1 297 ? 20.348 -6.186 -9.892 1.00 95.31 297 ILE A O 1
ATOM 2310 N N . ARG A 1 298 ? 21.509 -5.965 -11.812 1.00 95.12 298 ARG A N 1
ATOM 2311 C CA . ARG A 1 298 ? 21.032 -7.201 -12.434 1.00 95.12 298 ARG A CA 1
ATOM 2312 C C . ARG A 1 298 ? 21.380 -8.405 -11.557 1.00 95.12 298 ARG A C 1
ATOM 2314 O O . ARG A 1 298 ? 20.475 -9.161 -11.222 1.00 95.12 298 ARG A O 1
ATOM 2321 N N . ASP A 1 299 ? 22.618 -8.494 -11.084 1.00 92.12 299 ASP A N 1
ATOM 2322 C CA . ASP A 1 299 ? 23.093 -9.641 -10.302 1.00 92.12 299 ASP A CA 1
ATOM 2323 C C . ASP A 1 299 ? 22.626 -9.598 -8.841 1.00 92.12 299 ASP A C 1
ATOM 2325 O O . ASP A 1 299 ? 22.021 -10.543 -8.333 1.00 92.12 299 ASP A O 1
ATOM 2329 N N . MET A 1 300 ? 22.877 -8.480 -8.151 1.00 90.69 300 MET A N 1
ATOM 2330 C CA . MET A 1 300 ? 22.673 -8.383 -6.700 1.00 90.69 300 MET A CA 1
ATOM 2331 C C . MET A 1 300 ? 21.213 -8.183 -6.301 1.00 90.69 300 MET A C 1
ATOM 2333 O O . MET A 1 300 ? 20.865 -8.434 -5.149 1.00 90.69 300 MET A O 1
ATOM 2337 N N . VAL A 1 301 ? 20.369 -7.694 -7.217 1.00 92.62 301 VAL A N 1
ATOM 2338 C CA . VAL A 1 301 ? 18.978 -7.337 -6.912 1.00 92.62 301 VAL A CA 1
ATOM 2339 C C . VAL A 1 301 ? 18.005 -8.138 -7.758 1.00 92.62 301 VAL A C 1
ATOM 2341 O O . VAL A 1 301 ? 17.189 -8.880 -7.219 1.00 92.62 301 VAL A O 1
ATOM 2344 N N . LEU A 1 302 ? 18.069 -7.989 -9.080 1.00 94.12 302 LEU A N 1
ATOM 2345 C CA . LEU A 1 302 ? 17.020 -8.499 -9.959 1.00 94.12 302 LEU A CA 1
ATOM 2346 C C . LEU A 1 302 ? 17.047 -10.024 -10.078 1.00 94.12 302 LEU A C 1
ATOM 2348 O O . LEU A 1 302 ? 16.011 -10.656 -9.898 1.00 94.12 302 LEU A O 1
ATOM 2352 N N . PHE A 1 303 ? 18.219 -10.614 -10.313 1.00 92.25 303 PHE A N 1
ATOM 2353 C CA . PHE A 1 303 ? 18.381 -12.065 -10.380 1.00 92.25 303 PHE A CA 1
ATOM 2354 C C . PHE A 1 303 ? 18.121 -12.720 -9.020 1.00 92.25 303 PHE A C 1
ATOM 2356 O O . PHE A 1 303 ? 17.433 -13.733 -8.930 1.00 92.25 303 PHE A O 1
ATOM 2363 N N . ARG A 1 304 ? 18.626 -12.101 -7.948 1.00 90.62 304 ARG A N 1
ATOM 2364 C CA . ARG A 1 304 ? 18.531 -12.633 -6.587 1.00 90.62 304 ARG A CA 1
ATOM 2365 C C . ARG A 1 304 ? 17.116 -12.595 -6.005 1.00 90.62 304 ARG A C 1
ATOM 2367 O O . ARG A 1 304 ? 16.701 -13.559 -5.371 1.00 90.62 304 ARG A O 1
ATOM 2374 N N . TYR A 1 305 ? 16.390 -11.493 -6.195 1.00 90.19 305 TYR A N 1
ATOM 2375 C CA . TYR A 1 305 ? 15.086 -11.262 -5.556 1.00 90.19 305 TYR A CA 1
ATOM 2376 C C . TYR A 1 305 ? 13.910 -11.237 -6.545 1.00 90.19 305 TYR A C 1
ATOM 2378 O O . TYR A 1 305 ? 12.771 -11.004 -6.145 1.00 90.19 305 TYR A O 1
ATOM 2386 N N . GLY A 1 306 ? 14.158 -11.438 -7.843 1.00 91.31 306 GLY A N 1
ATOM 2387 C CA . GLY A 1 306 ? 13.137 -11.395 -8.897 1.00 91.31 306 GLY A CA 1
ATOM 2388 C C . GLY A 1 306 ? 12.626 -9.988 -9.235 1.00 91.31 306 GLY A C 1
ATOM 2389 O O . GLY A 1 306 ? 11.704 -9.843 -10.037 1.00 91.31 306 GLY A O 1
ATOM 2390 N N . GLY A 1 307 ? 13.193 -8.940 -8.631 1.00 93.75 307 GLY A N 1
ATOM 2391 C CA . GLY A 1 307 ? 12.790 -7.549 -8.815 1.00 93.75 307 GLY A CA 1
ATOM 2392 C C . GLY A 1 307 ? 13.384 -6.631 -7.749 1.00 93.75 307 GLY A C 1
ATOM 2393 O O . GLY A 1 307 ? 14.087 -7.064 -6.843 1.00 93.75 307 GLY A O 1
ATOM 2394 N N . THR A 1 308 ? 13.087 -5.334 -7.831 1.00 95.31 308 THR A N 1
ATOM 2395 C CA . THR A 1 308 ? 13.586 -4.340 -6.859 1.00 95.31 308 THR A CA 1
ATOM 2396 C C . THR A 1 308 ? 12.824 -4.320 -5.533 1.00 95.31 308 THR A C 1
ATOM 2398 O O . THR A 1 308 ? 13.209 -3.580 -4.629 1.00 95.31 308 THR A O 1
ATOM 2401 N N . GLY A 1 309 ? 11.713 -5.054 -5.422 1.00 94.25 309 GLY A N 1
ATOM 2402 C CA . GLY A 1 309 ? 10.891 -5.155 -4.210 1.00 94.25 309 GLY A CA 1
ATOM 2403 C C . GLY A 1 309 ? 9.964 -3.972 -3.922 1.00 94.25 309 GLY A C 1
ATOM 2404 O O . GLY A 1 309 ? 8.890 -4.158 -3.359 1.00 94.25 309 GLY A O 1
ATOM 2405 N N . VAL A 1 310 ? 10.307 -2.761 -4.376 1.00 94.38 310 VAL A N 1
ATOM 2406 C CA . VAL A 1 310 ? 9.536 -1.533 -4.086 1.00 94.38 310 VAL A CA 1
ATOM 2407 C C . VAL A 1 310 ? 8.086 -1.640 -4.559 1.00 94.38 310 VAL A C 1
ATOM 2409 O O . VAL A 1 310 ? 7.156 -1.322 -3.823 1.00 94.38 310 VAL A O 1
ATOM 2412 N N . TRP A 1 311 ? 7.871 -2.098 -5.794 1.00 92.06 311 TRP A N 1
ATOM 2413 C CA . TRP A 1 311 ? 6.518 -2.252 -6.333 1.00 92.06 311 TRP A CA 1
ATOM 2414 C C . TRP A 1 311 ? 5.743 -3.382 -5.671 1.00 92.06 311 TRP A C 1
ATOM 2416 O O . TRP A 1 311 ? 4.547 -3.221 -5.452 1.00 92.06 311 TRP A O 1
ATOM 2426 N N . ALA A 1 312 ? 6.410 -4.494 -5.353 1.00 93.00 312 ALA A N 1
ATOM 2427 C CA . ALA A 1 312 ? 5.789 -5.617 -4.658 1.00 93.00 312 ALA A CA 1
ATOM 2428 C C . ALA A 1 312 ? 5.278 -5.180 -3.280 1.00 93.00 312 ALA A C 1
ATOM 2430 O O . ALA A 1 312 ? 4.125 -5.439 -2.952 1.00 93.00 312 ALA A O 1
ATOM 2431 N N . ALA A 1 313 ? 6.081 -4.406 -2.546 1.00 94.69 313 ALA A N 1
ATOM 2432 C CA . ALA A 1 313 ? 5.687 -3.832 -1.268 1.00 94.69 313 ALA A CA 1
ATOM 2433 C C . ALA A 1 313 ? 4.494 -2.874 -1.397 1.00 94.69 313 ALA A C 1
ATOM 2435 O O . ALA A 1 313 ? 3.558 -2.952 -0.612 1.00 94.69 313 ALA A O 1
ATOM 2436 N N . VAL A 1 314 ? 4.469 -2.008 -2.419 1.00 94.06 314 VAL A N 1
ATOM 2437 C CA . VAL A 1 314 ? 3.311 -1.129 -2.668 1.00 94.06 314 VAL A CA 1
ATOM 2438 C C . VAL A 1 314 ? 2.047 -1.931 -2.998 1.00 94.06 314 VAL A C 1
ATOM 2440 O O . VAL A 1 314 ? 0.979 -1.585 -2.499 1.00 94.06 314 VAL A O 1
ATOM 2443 N N . GLN A 1 315 ? 2.137 -2.984 -3.825 1.00 93.69 315 GLN A N 1
ATOM 2444 C CA . GLN A 1 315 ? 0.981 -3.850 -4.103 1.00 93.69 315 GLN A CA 1
ATOM 2445 C C . GLN A 1 315 ? 0.474 -4.494 -2.815 1.00 93.69 315 GLN A C 1
ATOM 2447 O O . GLN A 1 315 ? -0.694 -4.328 -2.482 1.00 93.69 315 GLN A O 1
ATOM 2452 N N . ALA A 1 316 ? 1.370 -5.132 -2.062 1.00 94.00 316 ALA A N 1
ATOM 2453 C CA . ALA A 1 316 ? 1.023 -5.826 -0.832 1.00 94.00 316 ALA A CA 1
ATOM 2454 C C . ALA A 1 316 ? 0.437 -4.891 0.230 1.00 94.00 316 ALA A C 1
ATOM 2456 O O . ALA A 1 316 ? -0.552 -5.236 0.870 1.00 94.00 316 ALA A O 1
ATOM 2457 N N . ALA A 1 317 ? 0.990 -3.683 0.377 1.00 94.25 317 ALA A N 1
ATOM 2458 C CA . ALA A 1 317 ? 0.441 -2.663 1.263 1.00 94.25 317 ALA A CA 1
ATOM 2459 C C . ALA A 1 317 ? -1.018 -2.357 0.902 1.00 94.25 317 ALA A C 1
ATOM 2461 O O . ALA A 1 317 ? -1.888 -2.380 1.765 1.00 94.25 317 ALA A O 1
ATOM 2462 N N . VAL A 1 318 ? -1.311 -2.120 -0.378 1.00 93.50 318 VAL A N 1
ATOM 2463 C CA . VAL A 1 318 ? -2.685 -1.860 -0.825 1.00 93.50 318 VAL A CA 1
ATOM 2464 C C . VAL A 1 318 ? -3.573 -3.099 -0.641 1.00 93.50 318 VAL A C 1
ATOM 2466 O O . VAL A 1 318 ? -4.714 -2.961 -0.201 1.00 93.50 318 VAL A O 1
ATOM 2469 N N . ASP A 1 319 ? -3.053 -4.302 -0.893 1.00 92.56 319 ASP A N 1
ATOM 2470 C CA . ASP A 1 319 ? -3.776 -5.571 -0.744 1.00 92.56 319 ASP A CA 1
ATOM 2471 C C . ASP A 1 319 ? -4.172 -5.887 0.708 1.00 92.56 319 ASP A C 1
ATOM 2473 O O . ASP A 1 319 ? -5.211 -6.519 0.915 1.00 92.56 319 ASP A O 1
ATOM 2477 N N . LEU A 1 320 ? -3.431 -5.397 1.713 1.00 90.81 320 LEU A N 1
ATOM 2478 C CA . LEU A 1 320 ? -3.801 -5.530 3.133 1.00 90.81 320 LEU A CA 1
ATOM 2479 C C . LEU A 1 320 ? -5.148 -4.877 3.472 1.00 90.81 320 LEU A C 1
ATOM 2481 O O . LEU A 1 320 ? -5.799 -5.268 4.439 1.00 90.81 320 LEU A O 1
ATOM 2485 N N . GLN A 1 321 ? -5.581 -3.886 2.690 1.00 88.31 321 GLN A N 1
ATOM 2486 C CA . GLN A 1 321 ? -6.901 -3.269 2.852 1.00 88.31 321 GLN A CA 1
ATOM 2487 C C . GLN A 1 321 ? -8.011 -4.041 2.137 1.00 88.31 321 GLN A C 1
ATOM 2489 O O . GLN A 1 321 ? -9.175 -3.655 2.234 1.00 88.31 321 GLN A O 1
ATOM 2494 N N . HIS A 1 322 ? -7.667 -5.114 1.417 1.00 89.88 322 HIS A N 1
ATOM 2495 C CA . HIS A 1 322 ? -8.573 -5.912 0.593 1.00 89.88 322 HIS A CA 1
ATOM 2496 C C . HIS A 1 322 ? -9.498 -5.047 -0.285 1.00 89.88 322 HIS A C 1
ATOM 2498 O O . HIS A 1 322 ? -10.727 -5.164 -0.199 1.00 89.88 322 HIS A O 1
ATOM 2504 N N . PRO A 1 323 ? -8.940 -4.133 -1.101 1.00 91.88 323 PRO A N 1
ATOM 2505 C CA . PRO A 1 323 ? -9.740 -3.173 -1.836 1.00 91.88 323 PRO A CA 1
ATOM 2506 C C . PRO A 1 323 ? -10.568 -3.863 -2.919 1.00 91.88 323 PRO A C 1
ATOM 2508 O O . PRO A 1 323 ? -10.126 -4.783 -3.609 1.00 91.88 323 PRO A O 1
ATOM 2511 N N . VAL A 1 324 ? -11.775 -3.349 -3.111 1.00 92.88 324 VAL A N 1
ATOM 2512 C CA . VAL A 1 324 ? -12.675 -3.743 -4.191 1.00 92.88 324 VAL A CA 1
ATOM 2513 C C . VAL A 1 324 ? -12.492 -2.755 -5.336 1.00 92.88 324 VAL A C 1
ATOM 2515 O O . VAL A 1 324 ? -12.487 -1.541 -5.130 1.00 92.88 324 VAL A O 1
ATOM 2518 N N . VAL A 1 325 ? -12.341 -3.263 -6.559 1.00 94.44 325 VAL A N 1
ATOM 2519 C CA . VAL A 1 325 ? -12.183 -2.414 -7.748 1.00 94.44 325 VAL A CA 1
ATOM 2520 C C . VAL A 1 325 ? -13.513 -2.332 -8.482 1.00 94.44 325 VAL A C 1
ATOM 2522 O O . VAL A 1 325 ? -14.107 -3.355 -8.843 1.00 94.44 325 VAL A O 1
ATOM 2525 N N . CYS A 1 326 ? -13.959 -1.102 -8.724 1.00 95.06 326 CYS A N 1
ATOM 2526 C CA . CYS A 1 326 ? -15.221 -0.809 -9.382 1.00 95.06 326 CYS A CA 1
ATOM 2527 C C . CYS A 1 326 ? -15.026 0.053 -10.635 1.00 95.06 326 CYS A C 1
ATOM 2529 O O . CYS A 1 326 ? -14.322 1.062 -10.622 1.00 95.06 326 CYS A O 1
ATOM 2531 N N . TYR A 1 327 ? -15.674 -0.347 -11.723 1.00 95.75 327 TYR A N 1
ATOM 2532 C CA . TYR A 1 327 ? -15.627 0.256 -13.047 1.00 95.75 327 TYR A CA 1
ATOM 2533 C C . TYR A 1 327 ? -17.008 0.827 -13.385 1.00 95.75 327 TYR A C 1
ATOM 2535 O O . TYR A 1 327 ? -17.828 0.146 -14.009 1.00 95.75 327 TYR A O 1
ATOM 2543 N N . PRO A 1 328 ? -17.303 2.066 -12.959 1.00 94.69 328 PRO A N 1
ATOM 2544 C CA . PRO A 1 328 ? -18.572 2.692 -13.275 1.00 94.69 328 PRO A CA 1
ATOM 2545 C C . PRO A 1 328 ? -18.632 3.092 -14.753 1.00 94.69 328 PRO A C 1
ATOM 2547 O O . PRO A 1 328 ? -17.742 3.773 -15.276 1.00 94.69 328 PRO A O 1
ATOM 2550 N N . VAL A 1 329 ? -19.710 2.683 -15.418 1.00 95.06 329 VAL A N 1
ATOM 2551 C CA . VAL A 1 329 ? -19.989 2.939 -16.835 1.00 95.06 329 VAL A CA 1
ATOM 2552 C C . VAL A 1 329 ? -21.397 3.510 -17.020 1.00 95.06 329 VAL A C 1
ATOM 2554 O O . VAL A 1 329 ? -22.302 3.297 -16.215 1.00 95.06 329 VAL A O 1
ATOM 2557 N N . LYS A 1 330 ? -21.597 4.258 -18.104 1.00 92.94 330 LYS A N 1
ATOM 2558 C CA . LYS A 1 330 ? -22.903 4.749 -18.567 1.00 92.94 330 LYS A CA 1
ATOM 2559 C C . LYS A 1 330 ? -23.612 3.728 -19.453 1.00 92.94 330 LYS A C 1
ATOM 2561 O O . LYS A 1 330 ? -24.843 3.713 -19.516 1.00 92.94 330 LYS A O 1
ATOM 2566 N N . SER A 1 331 ? -22.858 2.837 -20.092 1.00 92.38 331 SER A N 1
ATOM 2567 C CA . SER A 1 331 ? -23.395 1.787 -20.950 1.00 92.38 331 SER A CA 1
ATOM 2568 C C . SER A 1 331 ? -22.684 0.456 -20.720 1.00 92.38 331 SER A C 1
ATOM 2570 O O . SER A 1 331 ? -21.461 0.381 -20.759 1.00 92.38 331 SER A O 1
ATOM 2572 N N . LEU A 1 332 ? -23.465 -0.607 -20.513 1.00 92.69 332 LEU A N 1
ATOM 2573 C CA . LEU A 1 332 ? -22.965 -1.977 -20.350 1.00 92.69 332 LEU A CA 1
ATOM 2574 C C . LEU A 1 332 ? -22.726 -2.694 -21.689 1.00 92.69 332 LEU A C 1
ATOM 2576 O O . LEU A 1 332 ? -22.197 -3.798 -21.691 1.00 92.69 332 LEU A O 1
ATOM 2580 N N . SER A 1 333 ? -23.138 -2.113 -22.821 1.00 89.69 333 SER A N 1
ATOM 2581 C CA . SER A 1 333 ? -22.926 -2.721 -24.144 1.00 89.69 333 SER A CA 1
ATOM 2582 C C . SER A 1 333 ? -21.575 -2.347 -24.748 1.00 89.69 333 SER A C 1
ATOM 2584 O O . SER A 1 333 ? -20.888 -3.198 -25.300 1.00 89.69 333 SER A O 1
ATOM 2586 N N . ASN A 1 334 ? -21.189 -1.077 -24.642 1.00 91.00 334 ASN A N 1
ATOM 2587 C CA . ASN A 1 334 ? -19.938 -0.555 -25.198 1.00 91.00 334 ASN A CA 1
ATOM 2588 C C . ASN A 1 334 ? -18.947 -0.093 -24.120 1.00 91.00 334 ASN A C 1
ATOM 2590 O O . ASN A 1 334 ? -17.851 0.342 -24.461 1.00 91.00 334 ASN A O 1
ATOM 2594 N N . PHE A 1 335 ? -19.311 -0.210 -22.838 1.00 94.50 335 PHE A N 1
ATOM 2595 C CA . PHE A 1 335 ? -18.478 0.155 -21.689 1.00 94.50 335 PHE A CA 1
ATOM 2596 C C . PHE A 1 335 ? -18.077 1.636 -21.649 1.00 94.50 335 PHE A C 1
ATOM 2598 O O . PHE A 1 335 ? -17.065 1.986 -21.032 1.00 94.50 335 PHE A O 1
ATOM 2605 N N . SER A 1 336 ? -18.859 2.513 -22.292 1.00 94.19 336 SER A N 1
ATOM 2606 C CA . SER A 1 336 ? -18.624 3.953 -22.240 1.00 94.19 336 SER A CA 1
ATOM 2607 C C . SER A 1 336 ? -18.844 4.488 -20.825 1.00 94.19 336 SER A C 1
ATOM 2609 O O . SER A 1 336 ? -19.779 4.100 -20.124 1.00 94.19 336 SER A O 1
ATOM 2611 N N . THR A 1 337 ? -17.971 5.386 -20.386 1.00 90.00 337 THR A N 1
ATOM 2612 C CA . THR A 1 337 ? -18.011 6.042 -19.073 1.00 90.00 337 THR A CA 1
ATOM 2613 C C . THR A 1 337 ? -18.563 7.462 -19.164 1.00 90.00 337 THR A C 1
ATOM 2615 O O . THR A 1 337 ? -19.178 7.938 -18.211 1.00 90.00 337 THR A O 1
ATOM 2618 N N . ASP A 1 338 ? -18.382 8.125 -20.304 1.00 87.44 338 ASP A N 1
ATOM 2619 C CA . ASP A 1 338 ? -18.856 9.490 -20.525 1.00 87.44 338 ASP A CA 1
ATOM 2620 C C . ASP A 1 338 ? -20.254 9.486 -21.162 1.00 87.44 338 ASP A C 1
ATOM 2622 O O . ASP A 1 338 ? -20.626 8.536 -21.858 1.00 87.44 338 ASP A O 1
ATOM 2626 N N . ALA A 1 339 ? -21.036 10.542 -20.911 1.00 79.00 339 ALA A N 1
ATOM 2627 C CA . ALA A 1 339 ? -22.400 10.671 -21.433 1.00 79.00 339 ALA A CA 1
ATOM 2628 C C . ALA A 1 339 ? -22.431 10.674 -22.971 1.00 79.00 339 ALA A C 1
ATOM 2630 O O . ALA A 1 339 ? -23.282 10.017 -23.562 1.00 79.00 339 ALA A O 1
ATOM 2631 N N . ASP A 1 340 ? -21.431 11.299 -23.595 1.00 78.75 340 ASP A N 1
ATOM 2632 C CA . ASP A 1 340 ? -21.299 11.405 -25.053 1.00 78.75 340 ASP A CA 1
ATOM 2633 C C . ASP A 1 340 ? -20.761 10.118 -25.707 1.00 78.75 340 ASP A C 1
ATOM 2635 O O . ASP A 1 340 ? -20.465 10.087 -26.897 1.00 78.75 340 ASP A O 1
ATOM 2639 N N . GLY A 1 341 ? -20.573 9.043 -24.931 1.00 72.00 341 GLY A N 1
ATOM 2640 C CA . GLY A 1 341 ? -20.031 7.780 -25.435 1.00 72.00 341 GLY A CA 1
ATOM 2641 C C . GLY A 1 341 ? -18.511 7.765 -25.630 1.00 72.00 341 GLY A C 1
ATOM 2642 O O . GLY A 1 341 ? -18.006 6.807 -26.203 1.00 72.00 341 GLY A O 1
ATOM 2643 N N . GLY A 1 342 ? -17.795 8.782 -25.134 1.00 84.88 342 GLY A N 1
ATOM 2644 C CA . GLY A 1 342 ? -16.356 8.984 -25.341 1.00 84.88 342 GLY A CA 1
ATOM 2645 C C . GLY A 1 342 ? -15.456 7.881 -24.771 1.00 84.88 342 GLY A C 1
ATOM 2646 O O . GLY A 1 342 ? -15.063 6.956 -25.479 1.00 84.88 342 GLY A O 1
ATOM 2647 N N . ARG A 1 343 ? -15.059 7.982 -23.495 1.00 91.50 343 ARG A N 1
ATOM 2648 C CA . ARG A 1 343 ? -14.071 7.053 -22.914 1.00 91.50 343 ARG A CA 1
ATOM 2649 C C . ARG A 1 343 ? -14.672 5.690 -22.598 1.00 91.50 343 ARG A C 1
ATOM 2651 O O . ARG A 1 343 ? -15.664 5.609 -21.878 1.00 91.50 343 ARG A O 1
ATOM 2658 N N . VAL A 1 344 ? -14.006 4.620 -23.021 1.00 94.25 344 VAL A N 1
ATOM 2659 C CA . VAL A 1 344 ? -14.314 3.237 -22.624 1.00 94.25 344 VAL A CA 1
ATOM 2660 C C . VAL A 1 344 ? -13.504 2.858 -21.382 1.00 94.25 344 VAL A C 1
ATOM 2662 O O . VAL A 1 344 ? -12.293 3.079 -21.345 1.00 94.25 344 VAL A O 1
ATOM 2665 N N . PHE A 1 345 ? -14.154 2.302 -20.350 1.00 93.94 345 PHE A N 1
ATOM 2666 C CA . PHE A 1 345 ? -13.530 2.014 -19.043 1.00 93.94 345 PHE A CA 1
ATOM 2667 C C . PHE A 1 345 ? -12.743 3.214 -18.474 1.00 93.94 345 PHE A C 1
ATOM 2669 O O . PHE A 1 345 ? -11.620 3.087 -17.970 1.00 93.94 345 PHE A O 1
ATOM 2676 N N . GLY A 1 346 ? -13.329 4.410 -18.554 1.00 92.19 346 GLY A N 1
ATOM 2677 C CA . GLY A 1 346 ? -12.691 5.651 -18.119 1.00 92.19 346 GLY A CA 1
ATOM 2678 C C . GLY A 1 346 ? -12.316 5.631 -16.638 1.00 92.19 346 GLY A C 1
ATOM 2679 O O . GLY A 1 346 ? -11.211 6.031 -16.271 1.00 92.19 346 GLY A O 1
ATOM 2680 N N . ASN A 1 347 ? -13.173 5.063 -15.794 1.00 92.50 347 ASN A N 1
ATOM 2681 C CA . ASN A 1 347 ? -13.002 5.054 -14.343 1.00 92.50 347 ASN A CA 1
ATOM 2682 C C . ASN A 1 347 ? -12.684 3.648 -13.808 1.00 92.50 347 ASN A C 1
ATOM 2684 O O . ASN A 1 347 ? -13.218 2.655 -14.294 1.00 92.50 347 ASN A O 1
ATOM 2688 N N . ALA A 1 348 ? -11.823 3.589 -12.793 1.00 93.94 348 ALA A N 1
ATOM 2689 C CA . ALA A 1 348 ? -11.524 2.402 -11.997 1.00 93.94 348 ALA A CA 1
ATOM 2690 C C . ALA A 1 348 ? -11.272 2.851 -10.551 1.00 93.94 348 ALA A C 1
ATOM 2692 O O . ALA A 1 348 ? -10.199 3.361 -10.236 1.00 93.94 348 ALA A O 1
ATOM 2693 N N . ILE A 1 349 ? -12.280 2.726 -9.699 1.00 92.38 349 ILE A N 1
ATOM 2694 C CA . ILE A 1 349 ? -12.284 3.265 -8.339 1.00 92.38 349 ILE A CA 1
ATOM 2695 C C . ILE A 1 349 ? -11.948 2.137 -7.368 1.00 92.38 349 ILE A C 1
ATOM 2697 O O . ILE A 1 349 ? -12.555 1.068 -7.437 1.00 92.38 349 ILE A O 1
ATOM 2701 N N . LEU A 1 350 ? -11.000 2.389 -6.464 1.00 93.00 350 LEU A N 1
ATOM 2702 C CA . LEU A 1 350 ? -10.753 1.531 -5.307 1.00 93.00 350 LEU A CA 1
ATOM 2703 C C . LEU A 1 350 ? -11.725 1.923 -4.202 1.00 93.00 350 LEU A C 1
ATOM 2705 O O . LEU A 1 350 ? -11.789 3.088 -3.812 1.00 93.00 350 LEU A O 1
ATOM 2709 N N . VAL A 1 351 ? -12.489 0.954 -3.714 1.00 91.62 351 VAL A N 1
ATOM 2710 C CA . VAL A 1 351 ? -13.420 1.136 -2.602 1.00 91.62 351 VAL A CA 1
ATOM 2711 C C . VAL A 1 351 ? -13.117 0.129 -1.501 1.00 91.62 351 VAL A C 1
ATOM 2713 O O . VAL A 1 351 ? -12.512 -0.918 -1.743 1.00 91.62 351 VAL A O 1
ATOM 2716 N N . ARG A 1 352 ? -13.495 0.472 -0.269 1.00 88.56 352 ARG A N 1
ATOM 2717 C CA . ARG A 1 352 ? -13.224 -0.377 0.892 1.00 88.56 352 ARG A CA 1
ATOM 2718 C C . ARG A 1 352 ? -14.064 -1.662 0.821 1.00 88.56 352 ARG A C 1
ATOM 2720 O O . ARG A 1 352 ? -15.173 -1.645 0.281 1.00 88.56 352 ARG A O 1
ATOM 2727 N N . PRO A 1 353 ? -13.576 -2.777 1.382 1.00 87.81 353 PRO A N 1
ATOM 2728 C CA . PRO A 1 353 ? -14.385 -3.981 1.517 1.00 87.81 353 PRO A CA 1
ATOM 2729 C C . PRO A 1 353 ? -15.647 -3.677 2.336 1.00 87.81 353 PRO A C 1
ATOM 2731 O O . PRO A 1 353 ? -15.594 -2.973 3.345 1.00 87.81 353 PRO A O 1
ATOM 2734 N N . GLY A 1 354 ? -16.793 -4.185 1.876 1.00 87.31 354 GLY A N 1
ATOM 2735 C CA . GLY A 1 354 ? -18.100 -3.873 2.463 1.00 87.31 354 GLY A CA 1
ATOM 2736 C C . GLY A 1 354 ? -18.787 -2.631 1.880 1.00 87.31 354 GLY A C 1
ATOM 2737 O O . GLY A 1 354 ? -19.923 -2.351 2.252 1.00 87.31 354 GLY A O 1
ATOM 2738 N N . SER A 1 355 ? -18.151 -1.889 0.963 1.00 90.50 355 SER A N 1
ATOM 2739 C CA . SER A 1 355 ? -18.798 -0.759 0.286 1.00 90.50 355 SER A CA 1
ATOM 2740 C 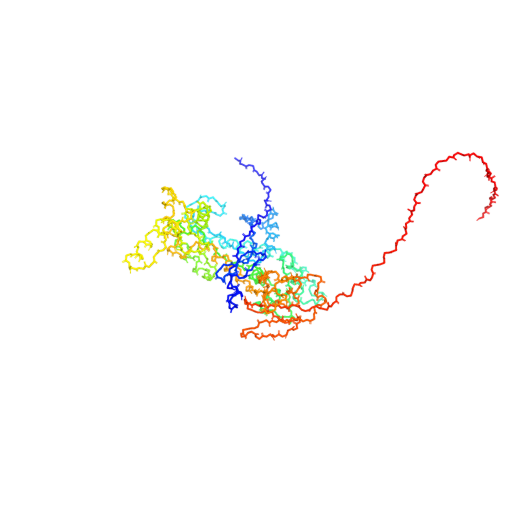C . SER A 1 355 ? -20.041 -1.200 -0.493 1.00 90.50 355 SER A C 1
ATOM 2742 O O . SER A 1 355 ? -20.004 -2.142 -1.288 1.00 90.50 355 SER A O 1
ATOM 2744 N N . THR A 1 356 ? -21.139 -0.474 -0.285 1.00 93.31 356 THR A N 1
ATOM 2745 C CA . THR A 1 356 ? -22.410 -0.694 -0.980 1.00 93.31 356 THR A CA 1
ATOM 2746 C C . THR A 1 356 ? -22.469 0.050 -2.312 1.00 93.31 356 THR A C 1
ATOM 2748 O O . THR A 1 356 ? -21.718 1.004 -2.547 1.00 93.31 356 THR A O 1
ATOM 2751 N N . VAL A 1 357 ? -23.406 -0.341 -3.178 1.00 94.06 357 VAL A N 1
ATOM 2752 C CA . VAL A 1 357 ? -23.726 0.370 -4.428 1.00 94.06 357 VAL A CA 1
ATOM 2753 C C . VAL A 1 357 ? -23.966 1.861 -4.170 1.00 94.06 357 VAL A C 1
ATOM 2755 O O . VAL A 1 357 ? -23.417 2.694 -4.894 1.00 94.06 357 VAL A O 1
ATOM 2758 N N . ARG A 1 358 ? -24.708 2.210 -3.110 1.00 92.62 358 ARG A N 1
ATOM 2759 C CA . ARG A 1 358 ? -24.943 3.601 -2.692 1.00 92.62 358 ARG A CA 1
ATOM 2760 C C . ARG A 1 358 ? -23.644 4.359 -2.417 1.00 92.62 358 ARG A C 1
ATOM 2762 O O . ARG A 1 358 ? -23.462 5.472 -2.909 1.00 92.62 358 ARG A O 1
ATOM 2769 N N . SER A 1 359 ? -22.728 3.756 -1.657 1.00 90.75 359 SER A N 1
ATOM 2770 C CA . SER A 1 359 ? -21.435 4.370 -1.325 1.00 90.75 359 SER A CA 1
ATOM 2771 C C . SER A 1 359 ? -20.605 4.640 -2.582 1.00 90.75 359 SER A C 1
ATOM 2773 O O . SER A 1 359 ? -20.049 5.729 -2.736 1.00 90.75 359 SER A O 1
ATOM 2775 N N . VAL A 1 360 ? -20.568 3.688 -3.519 1.00 91.69 360 VAL A N 1
ATOM 2776 C CA . VAL A 1 360 ? -19.828 3.873 -4.774 1.00 91.69 360 VAL A CA 1
ATOM 2777 C C . VAL A 1 360 ? -20.485 4.921 -5.670 1.00 91.69 360 VAL A C 1
ATOM 2779 O O . VAL A 1 360 ? -19.772 5.731 -6.262 1.00 91.69 360 VAL A O 1
ATOM 2782 N N . ALA A 1 361 ? -21.818 4.965 -5.740 1.00 91.88 361 ALA A N 1
ATOM 2783 C CA . ALA A 1 361 ? -22.536 6.014 -6.463 1.00 91.88 361 ALA A CA 1
ATOM 2784 C C . ALA A 1 361 ? -22.157 7.412 -5.943 1.00 91.88 361 ALA A C 1
ATOM 2786 O O . ALA A 1 361 ? -21.889 8.308 -6.743 1.00 91.88 361 ALA A O 1
ATOM 2787 N N . GLY A 1 362 ? -22.028 7.572 -4.621 1.00 89.12 362 GLY A N 1
ATOM 2788 C CA . GLY A 1 362 ? -21.581 8.822 -3.997 1.00 89.12 362 GLY A CA 1
ATOM 2789 C C . GLY A 1 362 ? -20.155 9.229 -4.350 1.00 89.12 362 GLY A C 1
ATOM 2790 O O . GLY A 1 362 ? -19.898 10.414 -4.545 1.00 89.12 362 GLY A O 1
ATOM 2791 N N . ASN A 1 363 ? -19.251 8.263 -4.530 1.00 85.50 363 ASN A N 1
ATOM 2792 C CA . ASN A 1 363 ? -17.891 8.535 -5.007 1.00 85.50 363 ASN A CA 1
ATOM 2793 C C . ASN A 1 363 ? -17.857 8.990 -6.475 1.00 85.50 363 ASN A C 1
ATOM 2795 O O . ASN A 1 363 ? -16.927 9.681 -6.884 1.00 85.50 363 ASN A O 1
ATOM 2799 N N . VAL A 1 364 ? -18.841 8.584 -7.282 1.00 85.88 364 VAL A N 1
ATOM 2800 C CA . VAL A 1 364 ? -18.930 8.952 -8.704 1.00 85.88 364 VAL A CA 1
ATOM 2801 C C . VAL A 1 364 ? -19.646 10.287 -8.895 1.00 85.88 364 VAL A C 1
ATOM 2803 O O . VAL A 1 364 ? -19.235 11.085 -9.735 1.00 85.88 364 VAL A O 1
ATOM 2806 N N . ALA A 1 365 ? -20.723 10.521 -8.148 1.00 83.00 365 ALA A N 1
ATOM 2807 C CA . ALA A 1 365 ? -21.554 11.711 -8.254 1.00 83.00 365 ALA A CA 1
ATOM 2808 C C . ALA A 1 365 ? -22.161 12.067 -6.890 1.00 83.00 365 ALA A C 1
ATOM 2810 O O . ALA A 1 365 ? -23.293 11.693 -6.576 1.00 83.00 365 ALA A O 1
ATOM 2811 N N . SER A 1 366 ? -21.409 12.831 -6.096 1.00 73.44 366 SER A N 1
ATOM 2812 C CA . SER A 1 366 ? -21.721 13.160 -4.697 1.00 73.44 366 SER A CA 1
ATOM 2813 C C . SER A 1 366 ? -23.051 13.898 -4.472 1.00 73.44 366 SER A C 1
ATOM 2815 O O . SER A 1 366 ? -23.534 13.912 -3.347 1.00 73.44 366 SER A O 1
ATOM 2817 N N . GLY A 1 367 ? -23.688 14.441 -5.516 1.00 77.50 367 GLY A N 1
ATOM 2818 C CA . GLY A 1 367 ? -25.011 15.083 -5.446 1.00 77.50 367 GLY A CA 1
ATOM 2819 C C . GLY A 1 367 ? -26.175 14.278 -6.035 1.00 77.50 367 GLY A C 1
ATOM 2820 O O . GLY A 1 367 ? -27.301 14.755 -6.020 1.00 77.50 367 GLY A O 1
ATOM 2821 N N . MET A 1 368 ? -25.936 13.080 -6.583 1.00 80.75 368 MET A N 1
ATOM 2822 C CA . MET A 1 368 ? -26.992 12.282 -7.233 1.00 80.75 368 MET A CA 1
ATOM 2823 C C . MET A 1 368 ? -27.427 11.059 -6.423 1.00 80.75 368 MET A C 1
ATOM 2825 O O . MET A 1 368 ? -28.355 10.362 -6.823 1.00 80.75 368 MET A O 1
ATOM 2829 N N . VAL A 1 369 ? -26.787 10.789 -5.283 1.00 86.00 369 VAL A N 1
ATOM 2830 C CA . VAL A 1 369 ? -27.049 9.587 -4.473 1.00 86.00 369 VAL A CA 1
ATOM 2831 C C . VAL A 1 369 ? -28.500 9.510 -4.010 1.00 86.00 369 VAL A C 1
ATOM 2833 O O . VAL A 1 369 ? -29.084 8.435 -4.050 1.00 86.00 369 VAL A O 1
ATOM 2836 N N . GLU A 1 370 ? -29.105 10.639 -3.636 1.00 85.25 370 GLU A N 1
ATOM 2837 C CA . GLU A 1 370 ? -30.512 10.701 -3.203 1.00 85.25 370 GLU A CA 1
ATOM 2838 C C . GLU A 1 370 ? -31.497 10.316 -4.313 1.00 85.25 370 GLU A C 1
ATOM 2840 O O . GLU A 1 370 ? -32.616 9.881 -4.049 1.00 85.25 370 GLU A O 1
ATOM 2845 N N . HIS A 1 371 ? -31.068 10.441 -5.568 1.00 88.75 371 HIS A N 1
ATOM 2846 C CA . HIS A 1 371 ? -31.852 10.069 -6.735 1.00 88.75 371 HIS A CA 1
ATOM 2847 C C . HIS A 1 371 ? -31.532 8.655 -7.230 1.00 88.75 371 HIS A C 1
ATOM 2849 O O . HIS A 1 371 ? -32.131 8.220 -8.213 1.00 88.75 371 HIS A O 1
ATOM 2855 N N . LEU A 1 372 ? -30.603 7.925 -6.603 1.00 91.88 372 LEU A N 1
ATOM 2856 C CA . LEU A 1 372 ? -30.258 6.563 -7.003 1.00 91.88 372 LEU A CA 1
ATOM 2857 C C . LEU A 1 372 ? -31.470 5.641 -6.822 1.00 91.88 372 LEU A C 1
ATOM 2859 O O . LEU A 1 372 ? -32.028 5.539 -5.736 1.00 91.88 372 LEU A O 1
ATOM 2863 N N . GLN A 1 373 ? -31.870 4.945 -7.886 1.00 91.94 373 GLN A N 1
ATOM 2864 C CA . GLN A 1 373 ? -32.953 3.961 -7.815 1.00 91.94 373 GLN A CA 1
ATOM 2865 C C . GLN A 1 373 ? -32.418 2.539 -7.664 1.00 91.94 373 GLN A C 1
ATOM 2867 O O . GLN A 1 373 ? -32.918 1.755 -6.865 1.00 91.94 373 GLN A O 1
ATOM 2872 N N . TYR A 1 374 ? -31.444 2.180 -8.498 1.00 93.81 374 TYR A N 1
ATOM 2873 C CA . TYR A 1 374 ? -30.803 0.869 -8.521 1.00 93.81 374 TYR A CA 1
ATOM 2874 C C . TYR A 1 374 ? -29.518 0.942 -9.351 1.00 93.81 374 TYR A C 1
ATOM 2876 O O . TYR A 1 374 ? -29.229 1.953 -10.003 1.00 93.81 374 TYR A O 1
ATOM 2884 N N . ALA A 1 375 ? -28.765 -0.153 -9.371 1.00 95.81 375 ALA A N 1
ATOM 2885 C CA . ALA A 1 375 ? -27.674 -0.338 -10.314 1.00 95.81 375 ALA A CA 1
ATOM 2886 C C . ALA A 1 375 ? -27.806 -1.660 -11.073 1.00 95.81 375 ALA A C 1
ATOM 2888 O O . ALA A 1 375 ? -28.492 -2.583 -10.638 1.00 95.81 375 ALA A O 1
ATOM 2889 N N . GLU A 1 376 ? -27.143 -1.747 -12.218 1.00 96.25 376 GLU A N 1
ATOM 2890 C CA . GLU A 1 376 ? -26.924 -3.000 -12.934 1.00 96.25 376 GLU A CA 1
ATOM 2891 C C . GLU A 1 376 ? -25.444 -3.363 -12.860 1.00 96.25 376 GLU A C 1
ATOM 2893 O O . GLU A 1 376 ? -24.583 -2.549 -13.209 1.00 96.25 376 GLU A O 1
ATOM 2898 N N . LEU A 1 377 ? -25.161 -4.585 -12.415 1.00 94.38 377 LEU A N 1
ATOM 2899 C CA . LEU A 1 377 ? -23.840 -5.196 -12.473 1.00 94.38 377 LEU A CA 1
ATOM 2900 C C . LEU A 1 377 ? -23.749 -6.094 -13.704 1.00 94.38 377 LEU A C 1
ATOM 2902 O O . LEU A 1 377 ? -24.702 -6.809 -14.025 1.00 94.38 377 LEU A O 1
ATOM 2906 N N . LEU A 1 378 ? -22.599 -6.065 -14.375 1.00 94.00 378 LEU A N 1
ATOM 2907 C CA . LEU A 1 378 ? -22.264 -7.062 -15.386 1.00 94.00 378 LEU A CA 1
ATOM 2908 C C . LEU A 1 378 ? -21.480 -8.198 -14.737 1.00 94.00 378 LEU A C 1
ATOM 2910 O O . LEU A 1 378 ? -20.385 -7.981 -14.220 1.00 94.00 378 LEU A O 1
ATOM 2914 N N . GLU A 1 379 ? -22.048 -9.395 -14.784 1.00 87.62 379 GLU A N 1
ATOM 2915 C CA . GLU A 1 379 ? -21.434 -10.610 -14.261 1.00 87.62 379 GLU A CA 1
ATOM 2916 C C . GLU A 1 379 ? -20.690 -11.378 -15.357 1.00 87.62 379 GLU A C 1
ATOM 2918 O O . GLU A 1 379 ? -20.771 -11.072 -16.555 1.00 87.62 379 GLU A O 1
ATOM 2923 N N . GLU A 1 380 ? -19.942 -12.397 -14.937 1.00 80.25 380 GLU A N 1
ATOM 2924 C CA . GLU A 1 380 ? -19.309 -13.330 -15.862 1.00 80.25 380 GLU A CA 1
ATOM 2925 C C . GLU A 1 380 ? -20.361 -13.977 -16.778 1.00 80.25 380 GLU A C 1
ATOM 2927 O O . GLU A 1 380 ? -21.504 -14.214 -16.393 1.00 80.25 380 GLU A O 1
ATOM 2932 N N . GLY A 1 381 ? -20.002 -14.190 -18.045 1.00 79.06 381 GLY A N 1
ATOM 2933 C CA . GLY A 1 381 ? -20.955 -14.634 -19.070 1.00 79.06 381 GLY A CA 1
ATOM 2934 C C . GLY A 1 381 ? -21.847 -13.524 -19.645 1.00 79.06 381 GLY A C 1
ATOM 2935 O O . GLY A 1 381 ? -22.672 -13.801 -20.510 1.00 79.06 381 GLY A O 1
ATOM 2936 N N . GLY A 1 382 ? -21.674 -12.264 -19.223 1.00 83.19 382 GLY A N 1
ATOM 2937 C CA . GLY A 1 382 ? -22.381 -11.113 -19.799 1.00 83.19 382 GLY A CA 1
ATOM 2938 C C . GLY A 1 382 ? -23.801 -10.910 -19.263 1.00 83.19 382 GLY A C 1
ATOM 2939 O O . GLY A 1 382 ? -24.567 -10.120 -19.822 1.00 83.19 382 GLY A O 1
ATOM 2940 N N . ILE A 1 383 ? -24.151 -11.603 -18.178 1.00 88.75 383 ILE A N 1
ATOM 2941 C CA . ILE A 1 383 ? -25.449 -11.491 -17.515 1.00 88.75 383 ILE A CA 1
ATOM 2942 C C . ILE A 1 383 ? -25.525 -10.139 -16.803 1.00 88.75 383 ILE A C 1
ATOM 2944 O O . ILE A 1 383 ? -24.612 -9.744 -16.077 1.00 88.75 383 ILE A O 1
ATOM 2948 N N . ARG A 1 384 ? -26.626 -9.413 -17.015 1.00 93.75 384 ARG A N 1
ATOM 2949 C CA . ARG A 1 384 ? -26.900 -8.154 -16.317 1.00 93.75 384 ARG A CA 1
ATOM 2950 C C . ARG A 1 384 ? -27.779 -8.439 -15.116 1.00 93.75 384 ARG A C 1
ATOM 2952 O O . ARG A 1 384 ? -28.930 -8.842 -15.281 1.00 93.75 384 ARG A O 1
ATOM 2959 N N . ARG A 1 385 ? -27.255 -8.199 -13.918 1.00 94.38 385 ARG A N 1
ATOM 2960 C CA . ARG A 1 385 ? -28.013 -8.345 -12.678 1.00 94.38 385 ARG A CA 1
ATOM 2961 C C . ARG A 1 385 ? -28.376 -6.978 -12.122 1.00 94.38 385 ARG A C 1
ATOM 2963 O O . ARG A 1 385 ? -27.504 -6.164 -11.820 1.00 94.38 385 ARG A O 1
ATOM 2970 N N . ARG A 1 386 ? -29.676 -6.740 -11.951 1.00 95.75 386 ARG A N 1
ATOM 2971 C CA . ARG A 1 386 ? -30.187 -5.573 -11.231 1.00 95.75 386 ARG A CA 1
ATOM 2972 C C . ARG A 1 386 ? -29.966 -5.763 -9.732 1.00 95.75 386 ARG A C 1
ATOM 2974 O O . ARG A 1 386 ? -30.341 -6.793 -9.180 1.00 95.75 386 ARG A O 1
ATOM 2981 N N . VAL A 1 387 ? -29.384 -4.762 -9.085 1.00 95.75 387 VAL A N 1
ATOM 2982 C CA . VAL A 1 387 ? -29.067 -4.768 -7.655 1.00 95.75 387 VAL A CA 1
ATOM 2983 C C . VAL A 1 387 ? -29.581 -3.508 -6.968 1.00 95.75 387 VAL A C 1
ATOM 2985 O O . VAL A 1 387 ? -29.632 -2.428 -7.563 1.00 95.75 387 VAL A O 1
ATOM 2988 N N . GLY A 1 388 ? -29.990 -3.668 -5.709 1.00 94.38 388 GLY A N 1
ATOM 2989 C CA . GLY A 1 388 ? -30.410 -2.566 -4.848 1.00 94.38 388 GLY A CA 1
ATOM 2990 C C . GLY A 1 388 ? -29.231 -1.732 -4.346 1.00 94.38 388 GLY A C 1
ATOM 2991 O O . GLY A 1 388 ? -28.065 -2.071 -4.545 1.00 94.38 388 GLY A O 1
ATOM 2992 N N . GLU A 1 389 ? -29.546 -0.633 -3.671 1.00 92.69 389 GLU A N 1
ATOM 2993 C CA . GLU A 1 389 ? -28.556 0.328 -3.179 1.00 92.69 389 GLU A CA 1
ATOM 2994 C C . GLU A 1 389 ? -27.675 -0.193 -2.030 1.00 92.69 389 GLU A C 1
ATOM 2996 O O . GLU A 1 389 ? -26.504 0.184 -1.939 1.00 92.69 389 GLU A O 1
ATOM 3001 N N . ASP A 1 390 ? -28.207 -1.109 -1.217 1.00 92.75 390 ASP A N 1
ATOM 3002 C CA . ASP A 1 390 ? -27.509 -1.731 -0.085 1.00 92.75 390 ASP A CA 1
ATOM 3003 C C . ASP A 1 390 ? -26.661 -2.943 -0.488 1.00 92.75 390 ASP A C 1
ATOM 3005 O O . ASP A 1 390 ? -25.957 -3.520 0.341 1.00 92.75 390 ASP A O 1
ATOM 3009 N N . GLN A 1 391 ? -26.693 -3.341 -1.767 1.00 94.25 391 GLN A N 1
ATOM 3010 C CA . GLN A 1 391 ? -25.878 -4.450 -2.249 1.00 94.25 391 GLN A CA 1
ATOM 3011 C C . GLN A 1 391 ? -24.396 -4.141 -2.019 1.00 94.25 391 GLN A C 1
ATOM 3013 O O . GLN A 1 391 ? -23.861 -3.161 -2.541 1.00 94.25 391 GLN A O 1
ATOM 3018 N N . VAL A 1 392 ? -23.725 -5.017 -1.277 1.00 92.62 392 VAL A N 1
ATOM 3019 C CA . VAL A 1 392 ? -22.278 -4.959 -1.061 1.00 92.62 392 VAL A CA 1
ATOM 3020 C C . VAL A 1 392 ? -21.554 -5.427 -2.320 1.00 92.62 392 VAL A C 1
ATOM 3022 O O . VAL A 1 392 ? -21.906 -6.462 -2.894 1.00 92.62 392 VAL A O 1
ATOM 3025 N N . LEU A 1 393 ? -20.544 -4.669 -2.743 1.00 90.25 393 LEU A N 1
ATOM 3026 C CA . LEU A 1 393 ? -19.664 -5.047 -3.847 1.00 90.25 393 LEU A CA 1
ATOM 3027 C C . LEU A 1 393 ? -18.496 -5.893 -3.336 1.00 90.25 393 LEU A C 1
ATOM 3029 O O . LEU A 1 393 ? -17.898 -5.590 -2.302 1.00 90.25 393 LEU A O 1
ATOM 3033 N N . THR A 1 394 ? -18.149 -6.936 -4.085 1.00 86.75 394 THR A N 1
ATOM 3034 C CA . THR A 1 394 ? -17.055 -7.862 -3.763 1.00 86.75 394 THR A CA 1
ATOM 3035 C C . THR A 1 394 ? -16.201 -8.139 -5.003 1.00 86.75 394 THR A C 1
ATOM 3037 O O . THR A 1 394 ? -16.630 -7.927 -6.135 1.00 86.75 394 THR A O 1
ATOM 3040 N N . GLY A 1 395 ? -14.953 -8.573 -4.816 1.00 83.25 395 GLY A N 1
ATOM 3041 C CA . GLY A 1 395 ? -14.048 -8.911 -5.922 1.00 83.25 395 GLY A CA 1
ATOM 3042 C C . GLY A 1 395 ? -13.392 -7.710 -6.625 1.00 83.25 395 GLY A C 1
ATOM 3043 O O . GLY A 1 395 ? -13.459 -6.569 -6.172 1.00 83.25 395 GLY A O 1
ATOM 3044 N N . GLN A 1 396 ? -12.706 -7.975 -7.743 1.00 81.31 396 GLN A N 1
ATOM 3045 C CA . GLN A 1 396 ? -11.791 -7.014 -8.388 1.00 81.31 396 GLN A CA 1
ATOM 3046 C C . GLN A 1 396 ? -12.237 -6.508 -9.775 1.00 81.31 396 GLN A C 1
ATOM 3048 O O . GLN A 1 396 ? -11.499 -5.777 -10.436 1.00 81.31 396 GLN A O 1
ATOM 3053 N N . LYS A 1 397 ? -13.418 -6.895 -10.268 1.00 87.69 397 LYS A N 1
ATOM 3054 C CA . LYS A 1 397 ? -13.893 -6.530 -11.620 1.00 87.69 397 LYS A CA 1
ATOM 3055 C C . LYS A 1 397 ? -15.377 -6.162 -11.630 1.00 87.69 397 LYS A C 1
ATOM 3057 O O . LYS A 1 397 ? -16.146 -6.674 -12.432 1.00 87.69 397 LYS A O 1
ATOM 3062 N N . ASN A 1 398 ? -15.788 -5.261 -10.740 1.00 91.94 398 ASN A N 1
ATOM 3063 C CA . ASN A 1 398 ? -17.185 -4.833 -10.666 1.00 91.94 398 ASN A CA 1
ATOM 3064 C C . ASN A 1 398 ? -17.488 -3.809 -11.762 1.00 91.94 398 ASN A C 1
ATOM 3066 O O . ASN A 1 398 ? -17.152 -2.640 -11.604 1.00 91.94 398 ASN A O 1
ATOM 3070 N N . ILE A 1 399 ? -18.107 -4.217 -12.870 1.00 96.19 399 ILE A N 1
ATOM 3071 C CA . ILE A 1 399 ? -18.587 -3.286 -13.902 1.00 96.19 399 ILE A CA 1
ATOM 3072 C C . ILE A 1 399 ? -20.016 -2.891 -13.544 1.00 96.19 399 ILE A C 1
ATOM 3074 O O . ILE A 1 399 ? -20.897 -3.749 -13.506 1.00 96.19 399 ILE A O 1
ATOM 3078 N N . ILE A 1 400 ? -20.243 -1.605 -13.272 1.00 95.62 400 ILE A N 1
ATOM 3079 C CA . ILE A 1 400 ? -21.514 -1.125 -12.719 1.00 95.62 400 ILE A CA 1
ATOM 3080 C C . ILE A 1 400 ? -22.087 0.041 -13.519 1.00 95.62 400 ILE A C 1
ATOM 3082 O O . ILE A 1 400 ? -21.370 0.973 -13.886 1.00 95.62 400 ILE A O 1
ATOM 3086 N N . LYS A 1 401 ? -23.400 0.023 -13.744 1.00 95.50 401 LYS A N 1
ATOM 3087 C CA . LYS A 1 401 ? -24.161 1.155 -14.276 1.00 95.50 401 LYS A CA 1
ATOM 3088 C C . LYS A 1 401 ? -25.192 1.614 -13.252 1.00 95.50 401 LYS A C 1
ATOM 3090 O O . LYS A 1 401 ? -26.011 0.820 -12.802 1.00 95.50 401 LYS A O 1
ATOM 3095 N N . PHE A 1 402 ? -25.175 2.901 -12.920 1.00 94.56 402 PHE A N 1
ATOM 3096 C CA . PHE A 1 402 ? -26.127 3.505 -11.984 1.00 94.56 402 PHE A CA 1
ATOM 3097 C C . PHE A 1 402 ? -27.332 4.100 -12.715 1.00 94.56 402 PHE A C 1
ATOM 3099 O O . PHE A 1 402 ? -27.167 4.761 -13.745 1.00 94.56 402 PHE A O 1
ATOM 3106 N N . PHE A 1 403 ? -28.522 3.910 -12.147 1.00 93.19 403 PHE A N 1
ATOM 3107 C CA . PHE A 1 403 ? -29.773 4.478 -12.639 1.00 93.19 403 PHE A CA 1
ATOM 3108 C C . PHE A 1 403 ? -30.331 5.454 -11.610 1.00 93.19 403 PHE A C 1
ATOM 3110 O O . PHE A 1 403 ? -30.585 5.088 -10.461 1.00 93.19 403 PHE A O 1
ATOM 3117 N N . TYR A 1 404 ? -30.523 6.696 -12.043 1.00 90.50 404 TYR A N 1
ATOM 3118 C CA . TYR A 1 404 ? -31.012 7.786 -11.210 1.00 90.50 404 TYR A CA 1
ATOM 3119 C C . TYR A 1 404 ? -32.417 8.198 -11.651 1.00 90.50 404 TYR A C 1
ATOM 3121 O O . TYR A 1 404 ? -32.747 8.132 -12.837 1.00 90.50 404 TYR A O 1
ATOM 3129 N N . ARG A 1 405 ? -33.242 8.643 -10.703 1.00 89.38 405 ARG A N 1
ATOM 3130 C CA . ARG A 1 405 ? -34.491 9.346 -10.993 1.00 89.38 405 ARG A CA 1
ATOM 3131 C C . ARG A 1 405 ? -34.155 10.705 -11.636 1.00 89.38 405 ARG A C 1
ATOM 3133 O O . ARG A 1 405 ? -33.177 11.325 -11.217 1.00 89.38 405 ARG A O 1
ATOM 3140 N N . PRO A 1 406 ? -34.944 11.186 -12.613 1.00 79.75 406 PRO A N 1
ATOM 3141 C CA . PRO A 1 406 ? -34.819 12.554 -13.105 1.00 79.75 406 PRO A CA 1
ATOM 3142 C C . PRO A 1 406 ? -34.945 13.556 -11.952 1.00 79.75 406 PRO A C 1
ATOM 3144 O O . PRO A 1 406 ? -35.831 13.416 -11.107 1.00 79.75 406 PRO A O 1
ATOM 3147 N N . VAL A 1 407 ? -34.057 14.546 -11.914 1.00 73.00 407 VAL A N 1
ATOM 3148 C CA . VAL A 1 407 ? -34.184 15.686 -11.002 1.00 73.00 407 VAL A CA 1
ATOM 3149 C C . VAL A 1 407 ? -35.134 16.671 -11.674 1.00 73.00 407 VAL A C 1
ATOM 3151 O O . VAL A 1 407 ? -34.816 17.185 -12.742 1.00 73.00 407 VAL A O 1
ATOM 3154 N N . GLU A 1 408 ? -36.315 16.897 -11.099 1.00 65.12 408 GLU A N 1
ATOM 3155 C CA . GLU A 1 408 ? -37.203 17.965 -11.565 1.00 65.12 408 GLU A CA 1
ATOM 3156 C C . GLU A 1 408 ? -36.540 19.314 -11.251 1.00 65.12 408 GLU A C 1
ATOM 3158 O O . GLU A 1 408 ? -36.313 19.655 -10.087 1.00 65.12 408 GLU A O 1
ATOM 3163 N N . GLU A 1 409 ? -36.178 20.071 -12.287 1.00 49.44 409 GLU A N 1
ATOM 3164 C CA . GLU A 1 409 ? -35.680 21.435 -12.126 1.00 49.44 409 GLU A CA 1
ATOM 3165 C C . GLU A 1 409 ? -36.790 22.292 -11.502 1.00 49.44 409 GLU A C 1
ATOM 3167 O O . GLU A 1 409 ? -37.858 22.473 -12.089 1.00 49.44 409 GLU A O 1
ATOM 3172 N N . ARG A 1 410 ? -36.559 22.839 -10.299 1.00 41.75 410 ARG A N 1
ATOM 3173 C CA . ARG A 1 410 ? -37.442 23.894 -9.782 1.00 41.75 410 ARG A CA 1
ATOM 3174 C C . ARG A 1 410 ? -37.325 25.094 -10.726 1.00 41.75 410 ARG A C 1
ATOM 3176 O O . ARG A 1 410 ? -36.197 25.524 -10.974 1.00 41.75 410 ARG A O 1
ATOM 3183 N N . PRO A 1 411 ? -38.436 25.668 -11.218 1.00 38.81 411 PRO A N 1
ATOM 3184 C CA . PRO A 1 411 ? -38.367 26.845 -12.068 1.00 38.81 411 PRO A CA 1
ATOM 3185 C C . PRO A 1 411 ? -37.675 27.976 -11.304 1.00 38.81 411 PRO A C 1
ATOM 3187 O O . PRO A 1 411 ? -38.061 28.336 -10.189 1.00 38.81 411 PRO A O 1
ATOM 3190 N N . SER A 1 412 ? -36.613 28.515 -11.896 1.00 38.22 412 SER A N 1
ATOM 3191 C CA . SER A 1 412 ? -35.933 29.695 -11.389 1.00 38.22 412 SER A CA 1
ATOM 3192 C C . SER A 1 412 ? -36.881 30.889 -11.504 1.00 38.22 412 SER A C 1
ATOM 3194 O O . SER A 1 412 ? -37.280 31.295 -12.593 1.00 38.22 412 SER A O 1
ATOM 3196 N N . HIS A 1 413 ? -37.265 31.469 -10.368 1.00 40.59 413 HIS A N 1
ATOM 3197 C CA . HIS A 1 413 ? -37.928 32.768 -10.345 1.00 40.59 413 HIS A CA 1
ATOM 3198 C C . HIS A 1 413 ? -36.926 33.847 -10.778 1.00 40.59 413 HIS A C 1
ATOM 3200 O O . HIS A 1 413 ? -36.262 34.471 -9.954 1.00 40.59 413 HIS A O 1
ATOM 3206 N N . THR A 1 414 ? -36.814 34.088 -12.081 1.00 35.00 414 THR A N 1
ATOM 3207 C CA . THR A 1 414 ? -36.205 35.302 -12.631 1.00 35.00 414 THR A CA 1
ATOM 3208 C C . THR A 1 414 ? -37.247 36.419 -12.648 1.00 35.00 414 THR A C 1
ATOM 3210 O O . THR A 1 414 ? -37.840 36.754 -13.669 1.00 35.00 414 THR A O 1
ATOM 3213 N N . GLY A 1 415 ? -37.474 37.029 -11.483 1.00 33.62 415 GLY A N 1
ATOM 3214 C CA . GLY A 1 415 ? -38.134 38.329 -11.394 1.00 33.62 415 GLY A CA 1
ATOM 3215 C C . GLY A 1 415 ? -37.193 39.421 -11.901 1.00 33.62 415 GLY A C 1
ATOM 3216 O O . GLY A 1 415 ? -36.333 39.896 -11.167 1.00 33.62 415 GLY A O 1
ATOM 3217 N N . HIS A 1 416 ? -37.329 39.805 -13.169 1.00 33.22 416 HIS A N 1
ATOM 3218 C CA . HIS A 1 416 ? -36.725 41.019 -13.715 1.00 33.22 416 HIS A CA 1
ATOM 3219 C C . HIS A 1 416 ? -37.469 42.252 -13.173 1.00 33.22 416 HIS A C 1
ATOM 3221 O O . HIS A 1 416 ? -38.563 42.566 -13.637 1.00 33.22 416 HIS A O 1
ATOM 3227 N N . SER A 1 417 ? -36.863 42.998 -12.246 1.00 31.11 417 SER A N 1
ATOM 3228 C CA . SER A 1 417 ? -37.179 44.415 -12.029 1.00 31.11 417 SER A CA 1
ATOM 3229 C C . SER A 1 417 ? -36.014 45.257 -12.553 1.00 31.11 417 SER A C 1
ATOM 3231 O O . SER A 1 417 ? -35.001 45.426 -11.879 1.00 31.11 417 SER A O 1
ATOM 3233 N N . GLN A 1 418 ? -36.138 45.752 -13.786 1.00 31.53 418 GLN A N 1
ATOM 3234 C CA . GLN A 1 418 ? -35.210 46.728 -14.356 1.00 31.53 418 GLN A CA 1
ATOM 3235 C C . GLN A 1 418 ? -35.520 48.121 -13.793 1.00 31.53 418 GLN A C 1
ATOM 3237 O O . GLN A 1 418 ? -36.520 48.735 -14.161 1.00 31.53 418 GLN A O 1
ATOM 3242 N N . SER A 1 419 ? -34.639 48.645 -12.945 1.00 29.03 419 SER A N 1
ATOM 3243 C CA . SER A 1 419 ? -34.522 50.079 -12.678 1.00 29.03 419 SER A CA 1
ATOM 3244 C C . SER A 1 419 ? -33.722 50.731 -13.810 1.00 29.03 419 SER A C 1
ATOM 3246 O O . SER A 1 419 ? -32.528 50.481 -13.958 1.00 29.03 419 SER A O 1
ATOM 3248 N N . LYS A 1 420 ? -34.385 51.553 -14.631 1.00 30.97 420 LYS A N 1
ATOM 3249 C CA . LYS A 1 420 ? -33.729 52.464 -15.579 1.00 30.97 420 LYS A CA 1
ATOM 3250 C C . LYS A 1 420 ? -33.409 53.777 -14.868 1.00 30.97 420 LYS A C 1
ATOM 3252 O O . LYS A 1 420 ? -34.319 54.548 -14.577 1.00 30.97 420 LYS A O 1
ATOM 3257 N N . GLU A 1 421 ? -32.125 54.039 -14.652 1.00 27.66 421 GLU A N 1
ATOM 3258 C CA . GLU A 1 421 ? -31.606 55.391 -14.444 1.00 27.66 421 GLU A CA 1
ATOM 3259 C C . GLU A 1 421 ? -31.797 56.216 -15.725 1.00 27.66 421 GLU A C 1
ATOM 3261 O O . GLU A 1 421 ? -31.408 55.808 -16.823 1.00 27.66 421 GLU A O 1
ATOM 3266 N N . LYS A 1 422 ? -32.399 57.397 -15.582 1.00 30.38 422 LYS A N 1
ATOM 3267 C CA . LYS A 1 422 ? -32.272 58.501 -16.533 1.00 30.38 422 LYS A CA 1
ATOM 3268 C C . LYS A 1 422 ? -31.807 59.711 -15.744 1.00 30.38 422 LYS A C 1
ATOM 3270 O O . LYS A 1 422 ? -32.578 60.301 -14.994 1.00 30.38 422 LYS A O 1
ATOM 3275 N N . ASP A 1 423 ? -30.548 60.051 -15.951 1.00 27.86 423 ASP A N 1
ATOM 3276 C CA . ASP A 1 423 ? -29.927 61.263 -15.454 1.00 27.86 423 ASP A CA 1
ATOM 3277 C C . ASP A 1 423 ? -30.135 62.373 -16.497 1.00 27.86 423 ASP A C 1
ATOM 3279 O O . ASP A 1 423 ? -29.740 62.225 -17.657 1.00 27.86 423 ASP A O 1
ATOM 3283 N N . GLN A 1 424 ? -30.805 63.4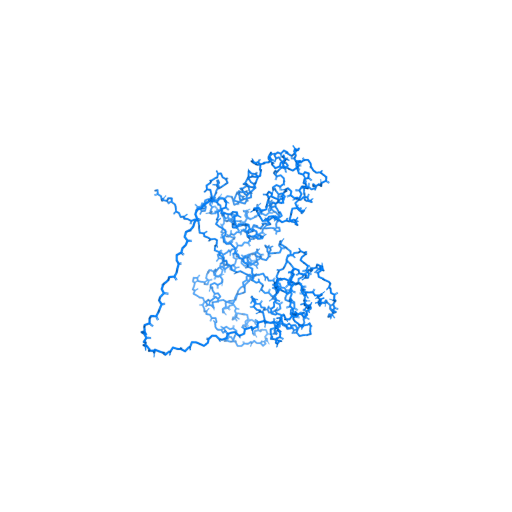66 -16.122 1.00 30.05 424 GLN A N 1
ATOM 3284 C CA . GLN A 1 424 ? -30.720 64.742 -16.837 1.00 30.05 424 GLN A CA 1
ATOM 3285 C C . GLN A 1 424 ? -31.016 65.913 -15.891 1.00 30.05 424 GLN A C 1
ATOM 3287 O O . GLN A 1 424 ? -32.139 66.164 -15.465 1.00 30.05 424 GLN A O 1
ATOM 3292 N N . SER A 1 425 ? -29.935 66.630 -15.596 1.00 27.53 425 SER A N 1
ATOM 3293 C CA . SER A 1 425 ? -29.848 67.930 -14.930 1.00 27.53 425 SER A CA 1
ATOM 3294 C C . SER A 1 425 ? -30.859 68.992 -15.403 1.00 27.53 425 SER A C 1
ATOM 3296 O O . SER A 1 425 ? -31.038 69.174 -16.606 1.00 27.53 425 SER A O 1
ATOM 3298 N N . LYS A 1 426 ? -31.420 69.777 -14.462 1.00 29.84 426 LYS A N 1
ATOM 3299 C CA . LYS A 1 426 ? -31.245 71.251 -14.341 1.00 29.84 426 LYS A CA 1
ATOM 3300 C C . LYS A 1 426 ? -32.290 71.934 -13.432 1.00 29.84 426 LYS A C 1
ATOM 3302 O O . LYS A 1 426 ? -33.473 71.965 -13.732 1.00 29.84 426 LYS A O 1
ATOM 3307 N N . SER A 1 427 ? -31.768 72.588 -12.388 1.00 26.94 427 SER A N 1
ATOM 3308 C CA . SER A 1 427 ? -32.099 73.936 -11.873 1.00 26.94 427 SER A CA 1
ATOM 3309 C C . SER A 1 427 ? -33.562 74.416 -11.747 1.00 26.94 427 SER A C 1
ATOM 3311 O O . SER A 1 427 ? -34.187 74.734 -12.756 1.00 26.94 427 SER A O 1
ATOM 3313 N N . LYS A 1 428 ? -33.990 74.676 -10.497 1.00 30.36 428 LYS A N 1
ATOM 3314 C CA . LYS A 1 428 ? -34.693 75.882 -9.961 1.00 30.36 428 LYS A CA 1
ATOM 3315 C C . LYS A 1 428 ? -35.384 75.491 -8.643 1.00 30.36 428 LYS A C 1
ATOM 3317 O O . LYS A 1 428 ? -36.226 74.613 -8.629 1.00 30.36 428 LYS A O 1
ATOM 3322 N N . SER A 1 429 ? -34.859 75.902 -7.490 1.00 27.23 429 SER A N 1
ATOM 3323 C CA . SER A 1 429 ? -35.219 77.112 -6.729 1.00 27.23 429 SER A CA 1
ATOM 3324 C C . SER A 1 429 ? -36.638 77.130 -6.129 1.00 27.23 429 SER A C 1
ATOM 3326 O O . SER A 1 429 ? -37.606 77.227 -6.874 1.00 27.23 429 SER A O 1
ATOM 3328 N N . LYS A 1 430 ? -36.651 77.275 -4.792 1.00 29.59 430 LYS A N 1
ATOM 3329 C CA . LYS A 1 430 ? -37.634 77.927 -3.899 1.00 29.59 430 LYS A CA 1
ATOM 3330 C C . LYS A 1 430 ? -38.792 77.117 -3.273 1.00 29.59 430 LYS A C 1
ATOM 3332 O O . LYS A 1 430 ? -39.722 76.707 -3.947 1.00 29.59 430 LYS A O 1
ATOM 3337 N N . SER A 1 431 ? -38.702 77.084 -1.932 1.00 27.94 431 SER A N 1
ATOM 3338 C CA . SER A 1 431 ? -39.725 77.380 -0.904 1.00 27.94 431 SER A CA 1
ATOM 3339 C C . SER A 1 431 ? -40.970 76.501 -0.786 1.00 27.94 431 SER A C 1
ATOM 3341 O O . SER A 1 431 ? -41.845 76.580 -1.634 1.00 27.94 431 SER A O 1
ATOM 3343 N N . ASP A 1 432 ? -41.117 75.816 0.353 1.00 31.62 432 ASP A N 1
ATOM 3344 C CA . ASP A 1 432 ? -42.051 76.211 1.430 1.00 31.62 432 ASP A CA 1
ATOM 3345 C C . ASP A 1 432 ? -41.818 75.314 2.669 1.00 31.62 432 ASP A C 1
ATOM 3347 O O . ASP A 1 432 ? -41.670 74.104 2.556 1.00 31.62 432 ASP A O 1
ATOM 3351 N N . LYS A 1 433 ? -41.425 75.917 3.797 1.00 32.88 433 LYS A N 1
ATOM 3352 C CA . LYS A 1 433 ? -42.238 76.196 5.000 1.00 32.88 433 LYS A CA 1
ATOM 3353 C C . LYS A 1 433 ? -42.378 75.024 5.978 1.00 32.88 433 LYS A C 1
ATOM 3355 O O . LYS A 1 433 ? -43.216 74.143 5.861 1.00 32.88 433 LYS A O 1
ATOM 3360 N N . THR A 1 434 ? -41.546 75.140 7.005 1.00 29.09 434 THR A N 1
ATOM 3361 C CA . THR A 1 434 ? -41.732 74.710 8.390 1.00 29.09 434 THR A CA 1
ATOM 3362 C C . THR A 1 434 ? -43.007 75.268 9.028 1.00 29.09 434 THR A C 1
ATOM 3364 O O . THR A 1 434 ? -43.335 76.437 8.814 1.00 29.09 434 THR A O 1
ATOM 3367 N N . GLY A 1 435 ? -43.601 74.472 9.918 1.00 30.64 435 GLY A N 1
ATOM 3368 C CA . GLY A 1 435 ? -44.464 74.926 11.010 1.00 30.64 435 GLY A CA 1
ATOM 3369 C C . GLY A 1 435 ? -45.631 73.976 11.262 1.00 30.64 435 GLY A C 1
ATOM 3370 O O . GLY A 1 435 ? -46.583 73.997 10.496 1.00 30.64 435 GLY A O 1
ATOM 3371 N N . ASP A 1 436 ? -45.572 73.162 12.317 1.00 33.09 436 ASP A N 1
ATOM 3372 C CA . ASP A 1 436 ? -46.267 73.530 13.554 1.00 33.09 436 ASP A CA 1
ATOM 3373 C C . ASP A 1 436 ? -45.789 72.679 14.745 1.00 33.09 436 ASP A C 1
ATOM 3375 O O . ASP A 1 436 ? -45.440 71.506 14.624 1.00 33.09 436 ASP A O 1
ATOM 3379 N N . SER A 1 437 ? -45.716 73.372 15.867 1.00 32.69 437 SER A N 1
ATOM 3380 C CA . SER A 1 437 ? -45.311 73.025 17.225 1.00 32.69 437 SER A CA 1
ATOM 3381 C C . SER A 1 437 ? -46.419 72.338 18.029 1.00 32.69 437 SER A C 1
ATOM 3383 O O . SER A 1 437 ? -47.595 72.490 17.716 1.00 32.69 437 SER A O 1
ATOM 3385 N N . GLY A 1 438 ? -46.056 71.675 19.133 1.00 31.05 438 GLY A N 1
ATOM 3386 C CA . GLY A 1 438 ? -47.023 71.319 20.173 1.00 31.05 438 GLY A CA 1
ATOM 3387 C C . GLY A 1 438 ? -46.527 70.275 21.168 1.00 31.05 438 GLY A C 1
ATOM 3388 O O . GLY A 1 438 ? -46.826 69.095 21.016 1.00 31.05 438 GLY A O 1
ATOM 3389 N N . ASP A 1 439 ? -45.789 70.736 22.177 1.00 35.81 439 ASP A N 1
ATOM 3390 C CA . ASP A 1 439 ? -45.520 70.045 23.442 1.00 35.81 439 ASP A CA 1
ATOM 3391 C C . ASP A 1 439 ? -46.814 69.628 24.169 1.00 35.81 439 ASP A C 1
ATOM 3393 O O . ASP A 1 439 ? -47.815 70.339 24.090 1.00 35.81 439 ASP A O 1
ATOM 3397 N N . CYS A 1 440 ? -46.766 68.544 24.955 1.00 34.12 440 CYS A N 1
ATOM 3398 C CA . CYS A 1 440 ? -47.301 68.544 26.324 1.00 34.12 440 CYS A CA 1
ATOM 3399 C C . CYS A 1 440 ? -46.876 67.292 27.112 1.00 34.12 440 CYS A C 1
ATOM 3401 O O . CYS A 1 440 ? -46.968 66.162 26.637 1.00 34.12 440 CYS A O 1
ATOM 3403 N N . GLU A 1 441 ? -46.411 67.566 28.327 1.00 32.91 441 GLU A N 1
ATOM 3404 C CA . GLU A 1 441 ? -45.931 66.679 29.385 1.00 32.91 441 GLU A CA 1
ATOM 3405 C C . GLU A 1 441 ? -47.026 65.783 29.996 1.00 32.91 441 GLU A C 1
ATOM 3407 O O . GLU A 1 441 ? -48.218 66.094 29.926 1.00 32.91 441 GLU A O 1
ATOM 3412 N N . GLY A 1 442 ? -46.586 64.709 30.664 1.00 39.03 442 GLY A N 1
ATOM 3413 C CA . GLY A 1 442 ? -47.391 63.828 31.515 1.00 39.03 442 GLY A CA 1
ATOM 3414 C C . GLY A 1 442 ? -46.623 62.591 31.950 1.00 39.03 442 GLY A C 1
ATOM 3415 O O . GLY A 1 442 ? -46.576 61.645 31.134 1.00 39.03 442 GLY A O 1
#

pLDDT: mean 83.61, std 18.56, range [26.94, 96.69]

Organism: NCBI:txid1027361